Protein AF-0000000067927437 (afdb_homodimer)

Radius of gyration: 24.39 Å; Cα contacts (8 Å, |Δi|>4): 590; chains: 2; bounding box: 38×70×62 Å

InterPro domains:
  IPR000524 Transcription regulator HTH, GntR [PF00392] (7-67)
  IPR000524 Transcription regulator HTH, GntR [PR00035] (28-42)
  IPR000524 Transcription regulator HTH, GntR [PR00035] (42-58)
  IPR000524 Transcription regulator HTH, GntR [PS50949] (3-71)
  IPR000524 Transcription regulator HTH, GntR [SM00345] (9-68)
  IPR000524 Transcription regulator HTH, GntR [cd07377] (9-69)
  IPR008920 Transcription regulator FadR/GntR, C-terminal [G3DSA:1.20.120.530] (87-222)
  IPR008920 Transcription regulator FadR/GntR, C-terminal [SSF48008] (88-221)
  IPR011711 GntR, C-terminal [PF07729] (90-214)
  IPR011711 GntR, C-terminal [SM00895] (90-215)
  IPR036388 Winged helix-like DNA-binding domain superfamily [G3DSA:1.10.10.10] (2-72)
  IPR036390 Winged helix DNA-binding domain superfamily [SSF46785] (8-81)

Foldseek 3Di:
DPADALQNLLVVVLVCVLVVHPVVVQFDDALVVSCVVSVHDSVRSVSSLVVCVVVQQWDQDVPPHIGGPPQPCPHPVVVLVVCLPDDPVNLLVVCLVQLLLLLLLLLAQPDPVLLVQLVVLLVQLLPDPDDVSNVVSLLVNSLSSNVSNPDPVSSVVSVSSVVSCPDDVNVVLSVVLDDPVVSVVLSVLSVQLSVCSVVSPSNSNSVSSSVSSVVVSCSSVVD/DPADALQNLLVVVLVCVLVVHVVVVQFDDALVVSCVVSVHDSVRPVSSLVVCVVQQQWDADVPPHIGGPPQPCPHPVVVLVVCLPPDPVNLLVVCLVQLLLLLLLLLAQPDPVLLVQLVVLLVQLLVDDDDVSNVVSLLVNSLSSNVSNPDPVSSVVSVSSVVSCPDDVNVVLSVVLDDPVVSVVLSVLSVQLSVCSVVSPSNSNSVSSSVSSVSVSCSRVVD

Nearest PDB structures (foldseek):
  9jpj-assembly2_D  TM=5.210E-01  e=4.219E-08  Achromobacter denitrificans NBRC 15125
  9jpl-assembly1_B  TM=8.795E-01  e=1.132E-04  Achromobacter denitrificans NBRC 15125
  2di3-assembly1_B  TM=5.501E-01  e=2.521E-06  Corynebacterium glutamicum
  1hw1-assembly1_A  TM=4.725E-01  e=1.536E-05  Escherichia coli
  1h9t-assembly1_A  TM=5.083E-01  e=8.117E-05  Escherichia coli

Sequence (446 aa):
MPKLVANDIAIALKKRISLGEWLENGRMPPERDLASEFGVARNTVRRAVGMLEDDGTVVRHVGRGTFLTAGNPDSMAATVARMEGTSPADMMEIRQLLEPAAASFAATNASAGELNAVREAHKIACASQDMPTFEHWDAEFHHRIFACSRNDFLKEIHNLMRILRNQRPWFEMKKRSFSEERRATYCSEHQLVLDALLARDSEGASAAMLTHLRTVERNLLGRMPKLVANDIAIALKKRISLGEWLENGRMPPERDLASEFGVARNTVRRAVGMLEDDGTVVRHVGRGTFLTAGNPDSMAATVARMEGTSPADMMEIRQLLEPAAASFAATNASAGELNAVREAHKIACASQDMPTFEHWDAEFHHRIFACSRNDFLKEIHNLMRILRNQRPWFEMKKRSFSEERRATYCSEHQLVLDALLARDSEGASAAMLTHLRTVERNLLGR

Solvent-accessible surface area (backbone atoms only — not comparable to full-atom values): 22759 Å² total; per-residue (Å²): 123,87,74,80,46,30,67,55,48,28,51,53,50,50,42,41,44,63,70,46,50,44,53,90,77,27,43,50,77,55,51,65,57,52,7,62,73,70,70,46,54,49,65,40,37,48,47,8,52,47,53,35,37,72,72,47,48,30,42,78,40,89,95,76,44,40,26,43,34,85,71,28,69,80,27,67,68,41,36,51,58,59,45,68,70,50,47,70,68,39,50,48,55,50,44,55,58,48,51,16,50,24,30,20,33,19,18,70,60,43,50,72,69,55,49,46,51,31,49,50,27,46,52,51,21,66,67,41,90,46,70,71,56,23,53,51,24,50,50,45,27,53,49,47,33,33,68,28,34,81,29,70,43,61,34,38,51,49,53,48,51,53,54,51,54,60,33,67,75,45,47,58,52,49,60,72,54,64,43,73,66,52,50,53,51,51,46,54,37,49,46,48,22,50,52,19,36,76,66,46,30,30,68,50,8,19,52,31,38,36,55,41,46,52,52,51,44,28,60,70,69,71,100,123,88,76,79,46,32,66,55,49,28,51,52,49,49,42,41,44,65,71,47,51,44,53,88,77,25,42,50,78,54,50,65,59,50,8,62,73,71,69,48,54,48,66,40,37,48,47,9,52,47,55,33,36,73,71,46,47,28,41,77,38,91,97,77,44,38,26,43,33,84,71,27,69,80,26,65,67,40,36,51,58,58,45,67,71,51,47,69,68,39,49,48,55,49,44,55,58,50,50,16,50,22,31,21,33,18,17,71,60,43,48,72,68,55,51,48,52,30,49,49,27,46,51,51,22,65,67,41,89,46,70,71,56,22,51,50,24,51,50,45,27,54,49,47,33,34,68,27,33,82,28,70,42,61,35,39,52,49,53,49,50,52,55,53,53,60,34,67,74,44,46,55,51,50,60,71,55,62,43,74,68,50,49,53,49,51,44,52,37,50,47,48,23,50,51,19,35,78,66,46,29,29,69,50,8,19,51,31,39,35,54,42,45,51,53,50,44,26,61,71,70,71,101

pLDDT: mean 85.04, std 13.33, range [37.31, 98.88]

Structure (mmCIF, N/CA/C/O backbone):
data_AF-0000000067927437-model_v1
#
loop_
_entity.id
_entity.type
_entity.pdbx_description
1 polymer 'GntR domain protein'
#
loop_
_atom_site.group_PDB
_atom_site.id
_atom_site.type_symbol
_atom_site.label_atom_id
_atom_site.label_alt_id
_atom_site.label_comp_id
_atom_site.label_asym_id
_atom_site.label_entity_id
_atom_site.label_seq_id
_atom_site.pdbx_PDB_ins_code
_atom_site.Cartn_x
_atom_site.Cartn_y
_atom_site.Cartn_z
_atom_site.occupancy
_atom_site.B_iso_or_equiv
_atom_site.auth_seq_id
_atom_site.auth_comp_id
_atom_site.auth_asym_id
_atom_site.auth_atom_id
_atom_site.pdbx_PDB_model_num
ATOM 1 N N . MET A 1 1 ? -16.766 36.469 7.535 1 37.31 1 MET A N 1
ATOM 2 C CA . MET A 1 1 ? -16.422 35.156 6.969 1 37.31 1 MET A CA 1
ATOM 3 C C . MET A 1 1 ? -14.914 34.906 7.09 1 37.31 1 MET A C 1
ATOM 5 O O . MET A 1 1 ? -14.102 35.75 6.762 1 37.31 1 MET A O 1
ATOM 9 N N . PRO A 1 2 ? -14.422 34.062 7.887 1 46.78 2 PRO A N 1
ATOM 10 C CA . PRO A 1 2 ? -12.984 34.062 8.18 1 46.78 2 PRO A CA 1
ATOM 11 C C . PRO A 1 2 ? -12.125 33.969 6.914 1 46.78 2 PRO A C 1
ATOM 13 O O . PRO A 1 2 ? -12.555 33.406 5.914 1 46.78 2 PRO A O 1
ATOM 16 N N . LYS A 1 3 ? -11.32 35.062 6.617 1 57.19 3 LYS A N 1
ATOM 17 C CA . LYS A 1 3 ? -10.555 35.344 5.406 1 57.19 3 LYS A CA 1
ATOM 18 C C . LYS A 1 3 ? -9.602 34.219 5.078 1 57.19 3 LYS A C 1
ATOM 20 O O . LYS A 1 3 ? -8.836 33.781 5.941 1 57.19 3 LYS A O 1
ATOM 25 N N . LEU A 1 4 ? -9.977 33.375 4.102 1 63.66 4 LEU A N 1
ATOM 26 C CA . LEU A 1 4 ? -9.055 32.375 3.592 1 63.66 4 LEU A CA 1
ATOM 27 C C . LEU A 1 4 ? -7.641 32.938 3.467 1 63.66 4 LEU A C 1
ATOM 29 O O . LEU A 1 4 ? -7.453 34.031 2.93 1 63.66 4 LEU A O 1
ATOM 33 N N . VAL A 1 5 ? -6.781 32.406 4.316 1 73.25 5 VAL A N 1
ATOM 34 C CA . VAL A 1 5 ? -5.391 32.812 4.191 1 73.25 5 VAL A CA 1
ATOM 35 C C . VAL A 1 5 ? -4.695 32 3.105 1 73.25 5 VAL A C 1
ATOM 37 O O . VAL A 1 5 ? -5.25 31.016 2.611 1 73.25 5 VAL A O 1
ATOM 40 N N . ALA A 1 6 ? -3.559 32.5 2.594 1 80 6 ALA A N 1
ATOM 41 C CA . ALA A 1 6 ? -2.787 31.938 1.49 1 80 6 ALA A CA 1
ATOM 42 C C . ALA A 1 6 ? -2.584 30.438 1.679 1 80 6 ALA A C 1
ATOM 44 O O . ALA A 1 6 ? -2.719 29.656 0.729 1 80 6 ALA A O 1
ATOM 45 N N . ASN A 1 7 ? -2.381 30.062 2.852 1 77.44 7 ASN A N 1
ATOM 46 C CA . ASN A 1 7 ? -2.119 28.656 3.141 1 77.44 7 ASN A CA 1
ATOM 47 C C . ASN A 1 7 ? -3.348 27.781 2.873 1 77.44 7 ASN A C 1
ATOM 49 O O . ASN A 1 7 ? -3.232 26.688 2.33 1 77.44 7 ASN A O 1
ATOM 53 N N . ASP A 1 8 ? -4.504 28.359 3.219 1 77.25 8 ASP A N 1
ATOM 54 C CA . ASP A 1 8 ? -5.746 27.641 2.967 1 77.25 8 ASP A CA 1
ATOM 55 C C . ASP A 1 8 ? -5.969 27.422 1.472 1 77.25 8 ASP A C 1
ATOM 57 O O . ASP A 1 8 ? -6.387 26.344 1.048 1 77.25 8 ASP A O 1
ATOM 61 N N . ILE A 1 9 ? -5.695 28.453 0.82 1 84.31 9 ILE A N 1
ATOM 62 C CA . ILE A 1 9 ? -5.895 28.406 -0.625 1 84.31 9 ILE A CA 1
ATOM 63 C C . ILE A 1 9 ? -4.895 27.438 -1.254 1 84.31 9 ILE A C 1
ATOM 65 O O . ILE A 1 9 ? -5.254 26.656 -2.137 1 84.31 9 ILE A O 1
ATOM 69 N N . ALA A 1 10 ? -3.682 27.422 -0.747 1 84.38 10 ALA A N 1
ATOM 70 C CA . ALA A 1 10 ? -2.662 26.5 -1.258 1 84.38 10 ALA A CA 1
ATOM 71 C C . ALA A 1 10 ? -3.08 25.047 -1.062 1 84.38 10 ALA A C 1
ATOM 73 O O . ALA A 1 10 ? -2.939 2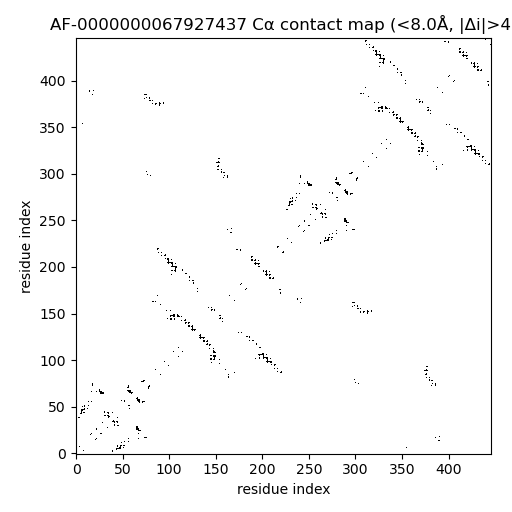4.234 -1.972 1 84.38 10 ALA A O 1
ATOM 74 N N . ILE A 1 11 ? -3.594 24.828 0.02 1 72.56 11 ILE A N 1
ATOM 75 C CA . ILE A 1 11 ? -4.043 23.484 0.342 1 72.56 11 ILE A CA 1
ATOM 76 C C . ILE A 1 11 ? -5.18 23.078 -0.593 1 72.56 11 ILE A C 1
ATOM 78 O O . ILE A 1 11 ? -5.184 21.969 -1.136 1 72.56 11 ILE A O 1
ATOM 82 N N . ALA A 1 12 ? -6.094 24.016 -0.781 1 77 12 ALA A N 1
ATOM 83 C CA . ALA A 1 12 ? -7.23 23.75 -1.658 1 77 12 ALA A CA 1
ATOM 84 C C . ALA A 1 12 ? -6.77 23.484 -3.09 1 77 12 ALA A C 1
ATOM 86 O O . ALA A 1 12 ? -7.25 22.562 -3.746 1 77 12 ALA A O 1
ATOM 87 N N . LEU A 1 13 ? -5.828 24.281 -3.523 1 82.81 13 LEU A N 1
ATOM 88 C CA . LEU A 1 13 ? -5.332 24.141 -4.887 1 82.81 13 LEU A CA 1
ATOM 89 C C . LEU A 1 13 ? -4.57 22.844 -5.059 1 82.81 13 LEU A C 1
ATOM 91 O O . LEU A 1 13 ? -4.719 22.156 -6.074 1 82.81 13 LEU A O 1
ATOM 95 N N . LYS A 1 14 ? -3.787 22.5 -4.051 1 75.31 14 LYS A N 1
ATOM 96 C CA . LYS A 1 14 ? -3.025 21.25 -4.102 1 75.31 14 LYS A CA 1
ATOM 97 C C . LYS A 1 14 ? -3.953 20.047 -4.164 1 75.31 14 LYS A C 1
ATOM 99 O O . LYS A 1 14 ? -3.684 19.094 -4.891 1 75.31 14 LYS A O 1
ATOM 104 N N . LYS A 1 15 ? -4.949 20.188 -3.482 1 69.19 15 LYS A N 1
ATOM 105 C CA . LYS A 1 15 ? -5.953 19.125 -3.51 1 69.19 15 LYS A CA 1
ATOM 106 C C . LYS A 1 15 ? -6.562 18.984 -4.902 1 69.19 15 LYS A C 1
ATOM 108 O O . LYS A 1 15 ? -6.707 17.875 -5.41 1 69.19 15 LYS A O 1
ATOM 113 N N . ARG A 1 16 ? -6.895 20.125 -5.434 1 72.12 16 ARG A N 1
ATOM 114 C CA . ARG A 1 16 ? -7.473 20.109 -6.77 1 72.12 16 ARG A CA 1
ATOM 115 C C . ARG A 1 16 ? -6.5 19.516 -7.781 1 72.12 16 ARG A C 1
ATOM 117 O O . ARG A 1 16 ? -6.902 18.734 -8.648 1 72.12 16 ARG A O 1
ATOM 124 N N . ILE A 1 17 ? -5.281 19.781 -7.59 1 74.31 17 ILE A N 1
ATOM 125 C CA . ILE A 1 17 ? -4.25 19.281 -8.484 1 74.31 17 ILE A CA 1
ATOM 126 C C . ILE A 1 17 ? -4.098 17.766 -8.305 1 74.31 17 ILE A C 1
ATOM 128 O O . ILE A 1 17 ? -4.02 17.031 -9.281 1 74.31 17 ILE A O 1
ATOM 132 N N . SER A 1 18 ? -4.133 17.406 -7.055 1 64.88 18 SER A N 1
ATOM 133 C CA . SER A 1 18 ? -3.961 15.984 -6.75 1 64.88 18 SER A CA 1
ATOM 134 C C . SER A 1 18 ? -5.125 15.156 -7.293 1 64.88 18 SER A C 1
ATOM 136 O O . SER A 1 18 ? -4.957 13.984 -7.621 1 64.88 18 SER A O 1
ATOM 138 N N . LEU A 1 19 ? -6.227 15.836 -7.426 1 58.34 19 LEU A N 1
ATOM 139 C CA . LEU A 1 19 ? -7.43 15.18 -7.938 1 58.34 19 LEU A CA 1
ATOM 140 C C . LEU A 1 19 ? -7.453 15.203 -9.461 1 58.34 19 LEU A C 1
ATOM 142 O O . LEU A 1 19 ? -8.414 14.742 -10.078 1 58.34 19 LEU A O 1
ATOM 146 N N . GLY A 1 20 ? -6.48 15.734 -9.93 1 61.91 20 GLY A N 1
ATOM 147 C CA . GLY A 1 20 ? -6.309 15.688 -11.375 1 61.91 20 GLY A CA 1
ATOM 148 C C . GLY A 1 20 ? -6.871 16.906 -12.086 1 61.91 20 GLY A C 1
ATOM 149 O O . GLY A 1 20 ? -6.965 16.922 -13.312 1 61.91 20 GLY A O 1
ATOM 150 N N . GLU A 1 21 ? -7.277 17.75 -11.25 1 67.56 21 GLU A N 1
ATOM 151 C CA . GLU A 1 21 ? -7.742 18.969 -11.898 1 67.56 21 GLU A CA 1
ATOM 152 C C . GLU A 1 21 ? -6.609 19.672 -12.641 1 67.56 21 GLU A C 1
ATOM 154 O O . GLU A 1 21 ? -5.48 19.734 -12.156 1 67.56 21 GLU A O 1
ATOM 159 N N . TRP A 1 22 ? -6.875 20.172 -13.867 1 73.56 22 TRP A N 1
ATOM 160 C CA . TRP A 1 22 ? -6.016 20.953 -14.75 1 73.56 22 TRP A CA 1
ATOM 161 C C . TRP A 1 22 ? -4.93 20.078 -15.375 1 73.56 22 TRP A C 1
ATOM 163 O O . TRP A 1 22 ? -3.957 20.594 -15.93 1 73.56 22 TRP A O 1
ATOM 173 N N . LEU A 1 23 ? -5.133 18.641 -15.102 1 65.19 23 LEU A N 1
ATOM 174 C CA . LEU A 1 23 ? -4.137 17.719 -15.641 1 65.19 23 LEU A CA 1
ATOM 175 C C . LEU A 1 23 ? -4.164 17.719 -17.172 1 65.19 23 LEU A C 1
ATOM 177 O O . LEU A 1 23 ? -3.131 17.516 -17.812 1 65.19 23 LEU A O 1
ATOM 181 N N . GLU A 1 24 ? -5.34 17.859 -17.625 1 61.69 24 GLU A N 1
ATOM 182 C CA . GLU A 1 24 ? -5.516 17.781 -19.078 1 61.69 24 GLU A CA 1
ATOM 183 C C . GLU A 1 24 ? -4.621 18.781 -19.797 1 61.69 24 GLU A C 1
ATOM 185 O O . GLU A 1 24 ? -3.934 18.422 -20.766 1 61.69 24 GLU A O 1
ATOM 190 N N . ASN A 1 25 ? -4.586 19.969 -19.391 1 65.25 25 ASN A N 1
ATOM 191 C CA . ASN A 1 25 ? -3.789 20.984 -20.062 1 65.25 25 ASN A CA 1
ATOM 192 C C . ASN A 1 25 ? -2.564 21.375 -19.234 1 65.25 25 ASN A C 1
ATOM 194 O O . ASN A 1 25 ? -1.697 22.109 -19.719 1 65.25 25 ASN A O 1
ATOM 198 N N . GLY A 1 26 ? -2.559 20.703 -18.094 1 71.44 26 GLY A N 1
ATOM 199 C CA . GLY A 1 26 ? -1.426 20.938 -17.203 1 71.44 26 GLY A CA 1
ATOM 200 C C . GLY A 1 26 ? -1.321 22.359 -16.719 1 71.44 26 GLY A C 1
ATOM 201 O O . GLY A 1 26 ? -0.263 22.797 -16.266 1 71.44 26 GLY A O 1
ATOM 202 N N . ARG A 1 27 ? -2.457 23.219 -16.984 1 80.81 27 ARG A N 1
ATOM 203 C CA . ARG A 1 27 ? -2.416 24.641 -16.703 1 80.81 27 ARG A CA 1
ATOM 204 C C . ARG A 1 27 ? -3.475 25.031 -15.664 1 80.81 27 ARG A C 1
ATOM 206 O O . ARG A 1 27 ? -4.645 24.672 -15.812 1 80.81 27 ARG A O 1
ATOM 213 N N . MET A 1 28 ? -3.039 25.703 -14.617 1 88.94 28 MET A N 1
ATOM 214 C CA . MET A 1 28 ? -3.967 26.219 -13.617 1 88.94 28 MET A CA 1
ATOM 215 C C . MET A 1 28 ? -4.66 27.484 -14.125 1 88.94 28 MET A C 1
ATOM 217 O O . MET A 1 28 ? -4.078 28.25 -14.898 1 88.94 28 MET A O 1
ATOM 221 N N . PRO A 1 29 ? -5.832 27.719 -13.656 1 90.12 29 PRO A N 1
ATOM 222 C CA . PRO A 1 29 ? -6.477 29 -13.992 1 90.12 29 PRO A CA 1
ATOM 223 C C . PRO A 1 29 ? -5.672 30.203 -13.531 1 90.12 29 PRO A C 1
ATOM 225 O O . PRO A 1 29 ? -4.867 30.109 -12.602 1 90.12 29 PRO A O 1
ATOM 228 N N . PRO A 1 30 ? -5.895 31.359 -14.273 1 90.44 30 PRO A N 1
ATOM 229 C CA . PRO A 1 30 ? -5.219 32.594 -13.852 1 90.44 30 PRO A CA 1
ATOM 230 C C . PRO A 1 30 ? -5.535 32.969 -12.406 1 90.44 30 PRO A C 1
ATOM 232 O O . PRO A 1 30 ? -6.637 32.688 -11.922 1 90.44 30 PRO A O 1
ATOM 235 N N . GLU A 1 31 ? -4.531 33.562 -11.766 1 92.25 31 GLU A N 1
ATOM 236 C CA . GLU A 1 31 ? -4.656 33.938 -10.359 1 92.25 31 GLU A CA 1
ATOM 237 C C . GLU A 1 31 ? -5.883 34.812 -10.133 1 92.25 31 GLU A C 1
ATOM 239 O O . GLU A 1 31 ? -6.539 34.719 -9.094 1 92.25 31 GLU A O 1
ATOM 244 N N . ARG A 1 32 ? -6.238 35.656 -11.133 1 91 32 ARG A N 1
ATOM 245 C CA . ARG A 1 32 ? -7.406 36.531 -11.031 1 91 32 ARG A CA 1
ATOM 246 C C . ARG A 1 32 ? -8.688 35.688 -10.922 1 91 32 ARG A C 1
ATOM 248 O O . ARG A 1 32 ? -9.562 36 -10.109 1 91 32 ARG A O 1
ATOM 255 N N . ASP A 1 33 ? -8.75 34.688 -11.734 1 93.25 33 ASP A N 1
ATOM 256 C CA . ASP A 1 33 ? -9.93 33.812 -11.719 1 93.25 33 ASP A CA 1
ATOM 257 C C . ASP A 1 33 ? -10.039 33.062 -10.406 1 93.25 33 ASP A C 1
ATOM 259 O O . ASP A 1 33 ? -11.133 32.938 -9.844 1 93.25 33 ASP A O 1
ATOM 263 N N . LEU A 1 34 ? -8.875 32.531 -9.953 1 92.81 34 LEU A N 1
ATOM 264 C CA . LEU A 1 34 ? -8.844 31.812 -8.688 1 92.81 34 LEU A CA 1
ATOM 265 C C . LEU A 1 34 ? -9.219 32.719 -7.523 1 92.81 34 LEU A C 1
ATOM 267 O O . LEU A 1 34 ? -9.922 32.312 -6.602 1 92.81 34 LEU A O 1
ATOM 271 N N . ALA A 1 35 ? -8.773 34 -7.582 1 92.31 35 ALA A N 1
ATOM 272 C CA . ALA A 1 35 ? -9.125 35 -6.559 1 92.31 35 ALA A CA 1
ATOM 273 C C . ALA A 1 35 ? -10.633 35.219 -6.5 1 92.31 35 ALA A C 1
ATOM 275 O O . ALA A 1 35 ? -11.219 35.25 -5.414 1 92.31 35 ALA A O 1
ATOM 276 N N . SER A 1 36 ? -11.188 35.344 -7.672 1 91.75 36 SER A N 1
ATOM 277 C CA . SER A 1 36 ? -12.641 35.5 -7.754 1 91.75 36 SER A CA 1
ATOM 278 C C . SER A 1 36 ? -13.359 34.25 -7.203 1 91.75 36 SER A C 1
ATOM 280 O O . SER A 1 36 ? -14.344 34.375 -6.465 1 91.75 36 SER A O 1
ATOM 282 N N . GLU A 1 37 ? -12.82 33.125 -7.551 1 89.94 37 GLU A N 1
ATOM 283 C CA . GLU A 1 37 ? -13.43 31.875 -7.121 1 89.94 37 GLU A CA 1
ATOM 284 C C . GLU A 1 37 ? -13.414 31.75 -5.602 1 89.94 37 GLU A C 1
ATOM 286 O O . GLU A 1 37 ? -14.406 31.312 -5 1 89.94 37 GLU A O 1
ATOM 291 N N . PHE A 1 38 ? -12.297 32.094 -5.008 1 89.31 38 PHE A N 1
ATOM 292 C CA . PHE A 1 38 ? -12.109 31.875 -3.574 1 89.31 38 PHE A CA 1
ATOM 293 C C . PHE A 1 38 ? -12.594 33.094 -2.791 1 89.31 38 PHE A C 1
ATOM 295 O O . PHE A 1 38 ? -12.672 33.062 -1.561 1 89.31 38 PHE A O 1
ATOM 302 N N . GLY A 1 39 ? -12.898 34.125 -3.5 1 90 39 GLY A N 1
ATOM 303 C CA . GLY A 1 39 ? -13.367 35.344 -2.854 1 90 39 GLY A CA 1
ATOM 304 C C . GLY A 1 39 ? -12.289 36.062 -2.045 1 90 39 GLY A C 1
ATOM 305 O O . GLY A 1 39 ? -12.555 36.531 -0.939 1 90 39 GLY A O 1
ATOM 306 N N . VAL A 1 40 ? -11.117 36.031 -2.518 1 90.94 40 VAL A N 1
ATOM 307 C CA . VAL A 1 40 ? -9.992 36.656 -1.839 1 90.94 40 VAL A CA 1
ATOM 308 C C . VAL A 1 40 ? -9.25 37.594 -2.811 1 90.94 40 VAL A C 1
ATOM 310 O O . VAL A 1 40 ? -9.57 37.625 -4.004 1 90.94 40 VAL A O 1
ATOM 313 N N . ALA A 1 41 ? -8.383 38.344 -2.188 1 89.94 41 ALA A N 1
ATOM 314 C CA . ALA A 1 41 ? -7.551 39.219 -3.01 1 89.94 41 ALA A CA 1
ATOM 315 C C . ALA A 1 41 ? -6.57 38.406 -3.854 1 89.94 41 ALA A C 1
ATOM 317 O O . ALA A 1 41 ? -6.176 37.312 -3.473 1 89.94 41 ALA A O 1
ATOM 318 N N . ARG A 1 42 ? -6.258 38.969 -5.047 1 90.5 42 ARG A N 1
ATOM 319 C CA . ARG A 1 42 ? -5.316 38.312 -5.953 1 90.5 42 ARG A CA 1
ATOM 320 C C . ARG A 1 42 ? -3.992 38.031 -5.258 1 90.5 42 ARG A C 1
ATOM 322 O O . ARG A 1 42 ? -3.361 37 -5.508 1 90.5 42 ARG A O 1
ATOM 329 N N . ASN A 1 43 ? -3.631 38.844 -4.367 1 90.06 43 ASN A N 1
ATOM 330 C CA . ASN A 1 43 ? -2.357 38.688 -3.676 1 90.06 43 ASN A CA 1
ATOM 331 C C . ASN A 1 43 ? -2.383 37.438 -2.77 1 90.06 43 ASN A C 1
ATOM 333 O O . ASN A 1 43 ? -1.366 36.781 -2.609 1 90.06 43 ASN A O 1
ATOM 337 N N . THR A 1 44 ? -3.488 37.25 -2.244 1 90.38 44 THR A N 1
ATOM 338 C CA . THR A 1 44 ? -3.645 36.062 -1.405 1 90.38 44 THR A CA 1
ATOM 339 C C . THR A 1 44 ? -3.486 34.812 -2.232 1 90.38 44 THR A C 1
ATOM 341 O O . THR A 1 44 ? -2.809 33.875 -1.811 1 90.38 44 THR A O 1
ATOM 344 N N . VAL A 1 45 ? -4.062 34.781 -3.432 1 92.38 45 VAL A N 1
ATOM 345 C CA . VAL A 1 45 ? -3.938 33.656 -4.332 1 92.38 45 VAL A CA 1
ATOM 346 C C . VAL A 1 45 ? -2.492 33.531 -4.805 1 92.38 45 VAL A C 1
ATOM 348 O O . VAL A 1 45 ? -1.957 32.406 -4.895 1 92.38 45 VAL A O 1
ATOM 351 N N . ARG A 1 46 ? -1.883 34.625 -5.07 1 89.56 46 ARG A N 1
ATOM 352 C CA . ARG A 1 46 ? -0.491 34.625 -5.512 1 89.56 46 ARG A CA 1
ATOM 353 C C . ARG A 1 46 ? 0.411 33.969 -4.469 1 89.56 46 ARG A C 1
ATOM 355 O O . ARG A 1 46 ? 1.286 33.156 -4.812 1 89.56 46 ARG A O 1
ATOM 362 N N . ARG A 1 47 ? 0.106 34.25 -3.279 1 87.38 47 ARG A N 1
ATOM 363 C CA . ARG A 1 47 ? 0.869 33.625 -2.197 1 87.38 47 ARG A CA 1
ATOM 364 C C . ARG A 1 47 ? 0.618 32.125 -2.131 1 87.38 47 ARG A C 1
ATOM 366 O O . ARG A 1 47 ? 1.549 31.344 -1.925 1 87.38 47 ARG A O 1
ATOM 373 N N . ALA A 1 48 ? -0.552 31.844 -2.295 1 89.38 48 ALA A N 1
ATOM 374 C CA . ALA A 1 48 ? -0.917 30.422 -2.287 1 89.38 48 ALA A CA 1
ATOM 375 C C . ALA A 1 48 ? -0.214 29.672 -3.412 1 89.38 48 ALA A C 1
ATOM 377 O O . ALA A 1 48 ? 0.344 28.594 -3.191 1 89.38 48 ALA A O 1
ATOM 378 N N . VAL A 1 49 ? -0.241 30.219 -4.594 1 89.5 49 VAL A N 1
ATOM 379 C CA . VAL A 1 49 ? 0.39 29.609 -5.762 1 89.5 49 VAL A CA 1
ATOM 380 C C . VAL A 1 49 ? 1.903 29.562 -5.562 1 89.5 49 VAL A C 1
ATOM 382 O O . VAL A 1 49 ? 2.557 28.594 -5.969 1 89.5 49 VAL A O 1
ATOM 385 N N . GLY A 1 50 ? 2.373 30.562 -4.918 1 84.44 50 GLY A N 1
ATOM 386 C CA . GLY A 1 50 ? 3.781 30.562 -4.559 1 84.44 50 GLY A CA 1
ATOM 387 C C . GLY A 1 50 ? 4.164 29.375 -3.682 1 84.44 50 GLY A C 1
ATOM 388 O O . GLY A 1 50 ? 5.211 28.766 -3.883 1 84.44 50 GLY A O 1
ATOM 389 N N . MET A 1 51 ? 3.33 29.062 -2.766 1 79.44 51 MET A N 1
ATOM 390 C CA . MET A 1 51 ? 3.566 27.922 -1.898 1 79.44 51 MET A CA 1
ATOM 391 C C . MET A 1 51 ? 3.602 26.625 -2.707 1 79.44 51 MET A C 1
ATOM 393 O O . MET A 1 51 ? 4.43 25.75 -2.447 1 79.44 51 MET A O 1
ATOM 397 N N . LEU A 1 52 ? 2.748 26.531 -3.678 1 80.94 52 LEU A N 1
ATOM 398 C CA . LEU A 1 52 ? 2.699 25.359 -4.543 1 80.94 52 LEU A CA 1
ATOM 399 C C . LEU A 1 52 ? 3.941 25.281 -5.426 1 80.94 52 LEU A C 1
ATOM 401 O O . LEU A 1 52 ? 4.434 24.203 -5.715 1 80.94 52 LEU A O 1
ATOM 405 N N . GLU A 1 53 ? 4.355 26.422 -5.84 1 78.69 53 GLU A N 1
ATOM 406 C CA . GLU A 1 53 ? 5.578 26.469 -6.641 1 78.69 53 GLU A CA 1
ATOM 407 C C . GLU A 1 53 ? 6.793 26.031 -5.824 1 78.69 53 GLU A C 1
ATOM 409 O O . GLU A 1 53 ? 7.633 25.281 -6.309 1 78.69 53 GLU A O 1
ATOM 414 N N . ASP A 1 54 ? 6.727 26.406 -4.633 1 67.31 54 ASP A N 1
ATOM 415 C CA . ASP A 1 54 ? 7.832 26.078 -3.736 1 67.31 54 ASP A CA 1
ATOM 416 C C . ASP A 1 54 ? 7.918 24.578 -3.496 1 67.31 54 ASP A C 1
ATOM 418 O O . ASP A 1 54 ? 9.016 24.031 -3.357 1 67.31 54 ASP A O 1
ATOM 422 N N . ASP A 1 55 ? 6.754 24.016 -3.562 1 62.72 55 ASP A N 1
ATOM 423 C CA . ASP A 1 55 ? 6.781 22.578 -3.268 1 62.72 55 ASP A CA 1
ATOM 424 C C . ASP A 1 55 ? 6.82 21.75 -4.551 1 62.72 55 ASP A C 1
ATOM 426 O O . ASP A 1 55 ? 6.742 20.531 -4.508 1 62.72 55 ASP A O 1
ATOM 430 N N . GLY A 1 56 ? 6.84 22.438 -5.637 1 66.88 56 GLY A N 1
ATOM 431 C CA . GLY A 1 56 ? 7.07 21.797 -6.922 1 66.88 56 GLY A CA 1
ATOM 432 C C . GLY A 1 56 ? 5.793 21.344 -7.602 1 66.88 56 GLY A C 1
ATOM 433 O O . GLY A 1 56 ? 5.836 20.672 -8.625 1 66.88 56 GLY A O 1
ATOM 434 N N . THR A 1 57 ? 4.715 21.688 -7.023 1 73.94 57 THR A N 1
ATOM 435 C CA . THR A 1 57 ? 3.434 21.266 -7.574 1 73.94 57 THR A CA 1
ATOM 436 C C . THR A 1 57 ? 3.143 21.984 -8.891 1 73.94 57 THR A C 1
ATOM 438 O O . THR A 1 57 ? 2.596 21.391 -9.82 1 73.94 57 THR A O 1
ATOM 441 N N . VAL A 1 58 ? 3.586 23.281 -8.898 1 82.75 58 VAL A N 1
ATOM 442 C CA . VAL A 1 58 ? 3.326 24.078 -10.094 1 82.75 58 VAL A CA 1
ATOM 443 C C . VAL A 1 58 ? 4.574 24.875 -10.469 1 82.75 58 VAL A C 1
ATOM 445 O O . VAL A 1 58 ? 5.512 24.969 -9.672 1 82.75 58 VAL A O 1
ATOM 448 N N . VAL A 1 59 ? 4.629 25.25 -11.672 1 80.62 59 VAL A N 1
ATOM 449 C CA . VAL A 1 59 ? 5.645 26.172 -12.156 1 80.62 59 VAL A CA 1
ATOM 450 C C . VAL A 1 59 ? 4.977 27.375 -12.82 1 80.62 59 VAL A C 1
ATOM 452 O O . VAL A 1 59 ? 4.02 27.219 -13.586 1 80.62 59 VAL A O 1
ATOM 455 N N . ARG A 1 60 ? 5.453 28.547 -12.344 1 85.19 60 ARG A N 1
ATOM 456 C CA . ARG A 1 60 ? 4.922 29.766 -12.938 1 85.19 60 ARG A CA 1
ATOM 457 C C . ARG A 1 60 ? 5.781 30.219 -14.109 1 85.19 60 ARG A C 1
ATOM 459 O O . ARG A 1 60 ? 7.008 30.281 -14 1 85.19 60 ARG A O 1
ATOM 466 N N . HIS A 1 61 ? 5.141 30.375 -15.219 1 79.88 61 HIS A N 1
ATOM 467 C CA . HIS A 1 61 ? 5.797 30.969 -16.375 1 79.88 61 HIS A CA 1
ATOM 468 C C . HIS A 1 61 ? 5.285 32.375 -16.625 1 79.88 61 HIS A C 1
ATOM 470 O O . HIS A 1 61 ? 4.09 32.594 -16.859 1 79.88 61 HIS A O 1
ATOM 476 N N . VAL A 1 62 ? 6.223 33.375 -16.469 1 77 62 VAL A N 1
ATOM 477 C CA . VAL A 1 62 ? 5.863 34.781 -16.688 1 77 62 VAL A CA 1
ATOM 478 C C . VAL A 1 62 ? 5.164 34.938 -18.031 1 77 62 VAL A C 1
ATOM 480 O O . VAL A 1 62 ? 5.691 34.5 -19.062 1 77 62 VAL A O 1
ATOM 483 N N . GLY A 1 63 ? 3.971 35.5 -17.969 1 76.62 63 GLY A N 1
ATOM 484 C CA . GLY A 1 63 ? 3.234 35.812 -19.188 1 76.62 63 GLY A CA 1
ATOM 485 C C . GLY A 1 63 ? 2.477 34.594 -19.734 1 76.62 63 GLY A C 1
ATOM 486 O O . GLY A 1 63 ? 1.68 34.75 -20.656 1 76.62 63 GLY A O 1
ATOM 487 N N . ARG A 1 64 ? 2.777 33.375 -19.344 1 77.94 64 ARG A N 1
ATOM 488 C CA . ARG A 1 64 ? 2.16 32.188 -19.906 1 77.94 64 ARG A CA 1
ATOM 489 C C . ARG A 1 64 ? 1.193 31.547 -18.922 1 77.94 64 ARG A C 1
ATOM 491 O O . ARG A 1 64 ? 0.248 30.859 -19.312 1 77.94 64 ARG A O 1
ATOM 498 N N . GLY A 1 65 ? 1.509 31.766 -17.625 1 87.75 65 GLY A N 1
ATOM 499 C CA . GLY A 1 65 ? 0.604 31.234 -16.625 1 87.75 65 GLY A CA 1
ATOM 500 C C . GLY A 1 65 ? 1.27 30.234 -15.688 1 87.75 65 GLY A C 1
ATOM 501 O O . GLY A 1 65 ? 2.496 30.234 -15.555 1 87.75 65 GLY A O 1
ATOM 502 N N . THR A 1 66 ? 0.433 29.562 -14.844 1 88.06 66 THR A N 1
ATOM 503 C CA . THR A 1 66 ? 0.872 28.578 -13.859 1 88.06 66 THR A CA 1
ATOM 504 C C . THR A 1 66 ? 0.576 27.156 -14.352 1 88.06 66 THR A C 1
ATOM 506 O O . THR A 1 66 ? -0.556 26.859 -14.727 1 88.06 66 THR A O 1
ATOM 509 N N . PHE A 1 67 ? 1.619 26.312 -14.492 1 81.94 67 PHE A N 1
ATOM 510 C CA . PHE A 1 67 ? 1.488 24.969 -15.031 1 81.94 67 PHE A CA 1
ATOM 511 C C . PHE A 1 67 ? 1.775 23.922 -13.961 1 81.94 67 PHE A C 1
ATOM 513 O O . PHE A 1 67 ? 2.607 24.141 -13.078 1 81.94 67 PHE A O 1
ATOM 520 N N . LEU A 1 68 ? 0.884 22.922 -14.078 1 76.5 68 LEU A N 1
ATOM 521 C CA . LEU A 1 68 ? 1.193 21.781 -13.242 1 76.5 68 LEU A CA 1
ATOM 522 C C . LEU A 1 68 ? 2.537 21.172 -13.625 1 76.5 68 LEU A C 1
ATOM 524 O O . LEU A 1 68 ? 2.867 21.078 -14.812 1 76.5 68 LEU A O 1
ATOM 528 N N . THR A 1 69 ? 3.355 21.141 -12.805 1 61.53 69 THR A N 1
ATOM 529 C CA . THR A 1 69 ? 4.621 20.516 -13.148 1 61.53 69 THR A CA 1
ATOM 530 C C . THR A 1 69 ? 4.398 19.078 -13.625 1 61.53 69 THR A C 1
ATOM 532 O O . THR A 1 69 ? 3.66 18.312 -12.992 1 61.53 69 THR A O 1
ATOM 535 N N . ALA A 1 70 ? 4.691 18.922 -14.914 1 51 70 ALA A N 1
ATOM 536 C CA . ALA A 1 70 ? 4.773 17.594 -15.516 1 51 70 ALA A CA 1
ATOM 537 C C . ALA A 1 70 ? 5.562 16.641 -14.625 1 51 70 ALA A C 1
ATOM 539 O O . ALA A 1 70 ? 6.633 16.984 -14.125 1 51 70 ALA A O 1
ATOM 540 N N . GLY A 1 71 ? 4.785 15.617 -13.891 1 55.53 71 GLY A N 1
ATOM 541 C CA . GLY A 1 71 ? 5.707 14.898 -13.023 1 55.53 71 GLY A CA 1
ATOM 542 C C . GLY A 1 71 ? 5.484 15.18 -11.555 1 55.53 71 GLY A C 1
ATOM 543 O O . GLY A 1 71 ? 6.414 15.07 -10.75 1 55.53 71 GLY A O 1
ATOM 544 N N . ASN A 1 72 ? 4.348 15.891 -11.289 1 55.75 72 ASN A N 1
ATOM 545 C CA . ASN A 1 72 ? 4.125 16.031 -9.852 1 55.75 72 ASN A CA 1
ATOM 546 C C . ASN A 1 72 ? 4.504 14.773 -9.086 1 55.75 72 ASN A C 1
ATOM 548 O O . ASN A 1 72 ? 3.84 13.742 -9.219 1 55.75 72 ASN A O 1
ATOM 552 N N . PRO A 1 73 ? 5.621 14.922 -8.484 1 60.12 73 PRO A N 1
ATOM 553 C CA . PRO A 1 73 ? 6.117 13.734 -7.785 1 60.12 73 PRO A CA 1
ATOM 554 C C . PRO A 1 73 ? 5.137 13.219 -6.734 1 60.12 73 PRO A C 1
ATOM 556 O O . PRO A 1 73 ? 5.227 12.055 -6.316 1 60.12 73 PRO A O 1
ATOM 559 N N . ASP A 1 74 ? 4.141 14.117 -6.484 1 62.47 74 ASP A N 1
ATOM 560 C CA . ASP A 1 74 ? 3.215 13.703 -5.438 1 62.47 74 ASP A CA 1
ATOM 561 C C . ASP A 1 74 ? 1.896 13.211 -6.031 1 62.47 74 ASP A C 1
ATOM 563 O O . ASP A 1 74 ? 0.937 12.961 -5.301 1 62.47 74 ASP A O 1
ATOM 567 N N . SER A 1 75 ? 1.951 13.109 -7.32 1 66.44 75 SER A N 1
ATOM 568 C CA . SER A 1 75 ? 0.761 12.57 -7.973 1 66.44 75 SER A CA 1
ATOM 569 C C . SER A 1 75 ? 0.654 11.062 -7.77 1 66.44 75 SER A C 1
ATOM 571 O O . SER A 1 75 ? 1.651 10.398 -7.48 1 66.44 75 SER A O 1
ATOM 573 N N . MET A 1 76 ? -0.579 10.641 -7.844 1 68.25 76 MET A N 1
ATOM 574 C CA . MET A 1 76 ? -0.808 9.203 -7.75 1 68.25 76 MET A CA 1
ATOM 575 C C . MET A 1 76 ? -0.032 8.453 -8.836 1 68.25 76 MET A C 1
ATOM 577 O O . MET A 1 76 ? 0.588 7.426 -8.562 1 68.25 76 MET A O 1
ATOM 581 N N . ALA A 1 77 ? -0.019 9.031 -9.992 1 65.31 77 ALA A N 1
ATOM 582 C CA . ALA A 1 77 ? 0.685 8.422 -11.109 1 65.31 77 ALA A CA 1
ATOM 583 C C . ALA A 1 77 ? 2.188 8.359 -10.852 1 65.31 77 ALA A C 1
ATOM 585 O O . ALA A 1 77 ? 2.828 7.34 -11.117 1 65.31 77 ALA A O 1
ATOM 586 N N . ALA A 1 78 ? 2.742 9.406 -10.3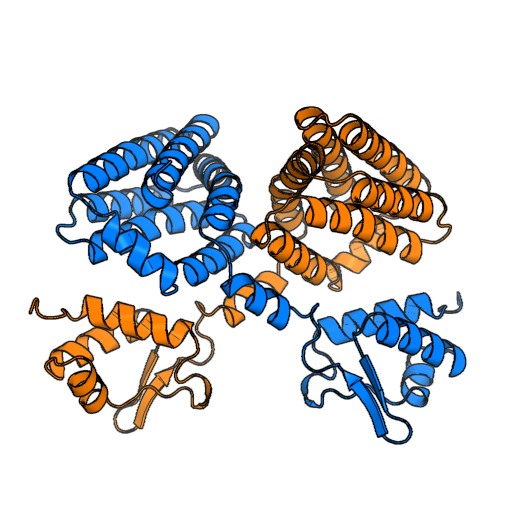75 1 70.69 78 ALA A N 1
ATOM 587 C CA . ALA A 1 78 ? 4.168 9.445 -10.062 1 70.69 78 ALA A CA 1
ATOM 588 C C . ALA A 1 78 ? 4.512 8.469 -8.938 1 70.69 78 ALA A C 1
ATOM 590 O O . ALA A 1 78 ? 5.555 7.809 -8.977 1 70.69 78 ALA A O 1
ATOM 591 N N . THR A 1 79 ? 3.613 8.414 -7.973 1 77.19 79 THR A N 1
ATOM 592 C CA . THR A 1 79 ? 3.799 7.492 -6.855 1 77.19 79 THR A CA 1
ATOM 593 C C . THR A 1 79 ? 3.822 6.047 -7.344 1 77.19 79 THR A C 1
ATOM 595 O O . THR A 1 79 ? 4.715 5.277 -6.98 1 77.19 79 THR A O 1
ATOM 598 N N . VAL A 1 80 ? 3.021 5.77 -8.188 1 71.62 80 VAL A N 1
ATOM 599 C CA . VAL A 1 80 ? 2.904 4.422 -8.734 1 71.62 80 VAL A CA 1
ATOM 600 C C . VAL A 1 80 ? 4.133 4.102 -9.586 1 71.62 80 VAL A C 1
ATOM 602 O O . VAL A 1 80 ? 4.664 2.99 -9.523 1 71.62 80 VAL A O 1
ATOM 605 N N . ALA A 1 81 ? 4.559 5.043 -10.32 1 72.25 81 ALA A N 1
ATOM 606 C CA . ALA A 1 81 ? 5.754 4.855 -11.133 1 72.25 81 ALA A CA 1
ATOM 607 C C . ALA A 1 81 ? 6.965 4.527 -10.273 1 72.25 81 ALA A C 1
ATOM 609 O O . ALA A 1 81 ? 7.785 3.682 -10.641 1 72.25 81 ALA A O 1
ATOM 610 N N . ARG A 1 82 ? 7.039 5.129 -9.141 1 80.06 82 ARG A N 1
ATOM 611 C CA . ARG A 1 82 ? 8.156 4.891 -8.227 1 80.06 82 ARG A CA 1
ATOM 612 C C . ARG A 1 82 ? 8.062 3.506 -7.598 1 80.06 82 ARG A C 1
ATOM 614 O O . ARG A 1 82 ? 9.078 2.926 -7.211 1 80.06 82 ARG A O 1
ATOM 621 N N . MET A 1 83 ? 6.891 3.002 -7.559 1 83.06 83 MET A N 1
ATOM 622 C CA . MET A 1 83 ? 6.695 1.682 -6.969 1 83.06 83 MET A CA 1
ATOM 623 C C . MET A 1 83 ? 7.223 0.589 -7.891 1 83.06 83 MET A C 1
ATOM 625 O O . MET A 1 83 ? 7.566 -0.502 -7.434 1 83.06 83 MET A O 1
ATOM 629 N N . GLU A 1 84 ? 7.297 0.848 -9.117 1 75 84 GLU A N 1
ATOM 630 C CA . GLU A 1 84 ? 7.781 -0.138 -10.078 1 75 84 GLU A CA 1
ATOM 631 C C . GLU A 1 84 ? 9.234 -0.509 -9.797 1 75 84 GLU A C 1
ATOM 633 O O . GLU A 1 84 ? 9.68 -1.601 -10.156 1 75 84 GLU A O 1
ATOM 638 N N . GLY A 1 85 ? 9.977 0.308 -9.109 1 77.12 85 GLY A N 1
ATOM 639 C CA . GLY A 1 85 ? 11.367 0.061 -8.773 1 77.12 85 GLY A CA 1
ATOM 640 C C . GLY A 1 85 ? 11.547 -0.58 -7.406 1 77.12 85 GLY A C 1
ATOM 641 O O . GLY A 1 85 ? 12.664 -0.63 -6.883 1 77.12 85 GLY A O 1
ATOM 642 N N . THR A 1 86 ? 10.477 -1.129 -6.902 1 86.56 86 THR A N 1
ATOM 643 C CA . THR A 1 86 ? 10.523 -1.72 -5.566 1 86.56 86 THR A CA 1
ATOM 644 C C . THR A 1 86 ? 11.469 -2.918 -5.539 1 86.56 86 THR A C 1
ATOM 646 O O . THR A 1 86 ? 11.406 -3.789 -6.41 1 86.56 86 THR A O 1
ATOM 649 N N . SER A 1 87 ? 12.367 -2.932 -4.562 1 88 87 SER A N 1
ATOM 650 C CA . SER A 1 87 ? 13.289 -4.055 -4.414 1 88 87 SER A CA 1
ATOM 651 C C . SER A 1 87 ? 12.586 -5.273 -3.83 1 88 87 SER A C 1
ATOM 653 O O . SER A 1 87 ? 11.633 -5.137 -3.064 1 88 87 SER A O 1
ATOM 655 N N . PRO A 1 88 ? 13.148 -6.445 -4.102 1 87.94 88 PRO A N 1
ATOM 656 C CA . PRO A 1 88 ? 12.578 -7.656 -3.498 1 87.94 88 PRO A CA 1
ATOM 657 C C . PRO A 1 88 ? 12.617 -7.625 -1.972 1 87.94 88 PRO A C 1
ATOM 659 O O . PRO A 1 88 ? 11.688 -8.117 -1.32 1 87.94 88 PRO A O 1
ATOM 662 N N . ALA A 1 89 ? 13.648 -7.074 -1.424 1 91 89 ALA A N 1
ATOM 663 C CA . ALA A 1 89 ? 13.758 -6.988 0.03 1 91 89 ALA A CA 1
ATOM 664 C C . ALA A 1 89 ? 12.656 -6.109 0.613 1 91 89 ALA A C 1
ATOM 666 O O . ALA A 1 89 ? 11.984 -6.5 1.572 1 91 89 ALA A O 1
ATOM 667 N N . ASP A 1 90 ? 12.453 -4.945 0.009 1 93.75 90 ASP A N 1
ATOM 668 C CA . ASP A 1 90 ? 11.383 -4.047 0.45 1 93.75 90 ASP A CA 1
ATOM 669 C C . ASP A 1 90 ? 10.016 -4.707 0.301 1 93.75 90 ASP A C 1
ATOM 671 O O . ASP A 1 90 ? 9.172 -4.598 1.189 1 93.75 90 ASP A O 1
ATOM 675 N N . MET A 1 91 ? 9.852 -5.355 -0.789 1 93.44 91 MET A N 1
ATOM 676 C CA . MET A 1 91 ? 8.594 -6.051 -1.06 1 93.44 91 MET A CA 1
ATOM 677 C C . MET A 1 91 ? 8.32 -7.109 0.004 1 93.44 91 MET A C 1
ATOM 679 O O . MET A 1 91 ? 7.207 -7.184 0.535 1 93.44 91 MET A O 1
ATOM 683 N N . MET A 1 92 ? 9.32 -7.906 0.317 1 94.25 92 MET A N 1
ATOM 684 C CA . MET A 1 92 ? 9.141 -8.992 1.277 1 94.25 92 MET A CA 1
ATOM 685 C C . MET A 1 92 ? 8.812 -8.445 2.662 1 94.25 92 MET A C 1
ATOM 687 O O . MET A 1 92 ? 8.016 -9.031 3.395 1 94.25 92 MET A O 1
ATOM 691 N N . GLU A 1 93 ? 9.414 -7.344 3.012 1 95.25 93 GLU A N 1
ATOM 692 C CA . GLU A 1 93 ? 9.133 -6.727 4.305 1 95.25 93 GLU A CA 1
ATOM 693 C C . GLU A 1 93 ? 7.668 -6.301 4.406 1 95.25 93 GLU A C 1
ATOM 695 O O . GLU A 1 93 ? 7.027 -6.5 5.441 1 95.25 93 GLU A O 1
ATOM 700 N N . ILE A 1 94 ? 7.168 -5.734 3.371 1 96.56 94 ILE A N 1
ATOM 701 C CA . ILE A 1 94 ? 5.781 -5.277 3.363 1 96.56 94 ILE A CA 1
ATOM 702 C C . ILE A 1 94 ? 4.844 -6.484 3.33 1 96.56 94 ILE A C 1
ATOM 704 O O . ILE A 1 94 ? 3.816 -6.496 4.012 1 96.56 94 ILE A O 1
ATOM 708 N N . ARG A 1 95 ? 5.152 -7.477 2.549 1 96.81 95 ARG A N 1
ATOM 709 C CA . ARG A 1 95 ? 4.355 -8.695 2.541 1 96.81 95 ARG A CA 1
ATOM 710 C C . ARG A 1 95 ? 4.246 -9.297 3.939 1 96.81 95 ARG A C 1
ATOM 712 O O . ARG A 1 95 ? 3.178 -9.758 4.344 1 96.81 95 ARG A O 1
ATOM 719 N N . GLN A 1 96 ? 5.34 -9.273 4.664 1 97.62 96 GLN A N 1
ATOM 720 C CA . GLN A 1 96 ? 5.371 -9.867 5.996 1 97.62 96 GLN A CA 1
ATOM 721 C C . GLN A 1 96 ? 4.535 -9.047 6.98 1 97.62 96 GLN A C 1
ATOM 723 O O . GLN A 1 96 ? 4.176 -9.539 8.055 1 97.62 96 GLN A O 1
ATOM 728 N N . LEU A 1 97 ? 4.262 -7.832 6.633 1 97 97 LEU A N 1
ATOM 729 C CA . LEU A 1 97 ? 3.379 -7.016 7.457 1 97 97 LEU A CA 1
ATOM 730 C C . LEU A 1 97 ? 1.919 -7.227 7.074 1 97 97 LEU A C 1
ATOM 732 O O . LEU A 1 97 ? 1.067 -7.426 7.941 1 97 97 LEU A O 1
ATOM 736 N N . LEU A 1 98 ? 1.596 -7.293 5.84 1 97.81 98 LEU A N 1
ATOM 737 C CA . LEU A 1 98 ? 0.22 -7.199 5.363 1 97.81 98 LEU A CA 1
ATOM 738 C C . LEU A 1 98 ? -0.396 -8.586 5.207 1 97.81 98 LEU A C 1
ATOM 740 O O . LEU A 1 98 ? -1.576 -8.781 5.504 1 97.81 98 LEU A O 1
ATOM 744 N N . GLU A 1 99 ? 0.338 -9.57 4.711 1 98.19 99 GLU A N 1
ATOM 745 C CA . GLU A 1 99 ? -0.245 -10.859 4.367 1 98.19 99 GLU A CA 1
ATOM 746 C C . GLU A 1 99 ? -0.64 -11.641 5.617 1 98.19 99 GLU A C 1
ATOM 748 O O . GLU A 1 99 ? -1.683 -12.297 5.645 1 98.19 99 GLU A O 1
ATOM 753 N N . PRO A 1 100 ? 0.189 -11.609 6.691 1 98.62 100 PRO A N 1
ATOM 754 C CA . PRO A 1 100 ? -0.278 -12.234 7.934 1 98.62 100 PRO A CA 1
ATOM 755 C C . PRO A 1 100 ? -1.559 -11.594 8.469 1 98.62 100 PRO A C 1
ATOM 757 O O . PRO A 1 100 ? -2.447 -12.297 8.953 1 98.62 100 PRO A O 1
ATOM 760 N N . ALA A 1 101 ? -1.624 -10.266 8.359 1 97.69 101 ALA A N 1
ATOM 761 C CA . ALA A 1 101 ? -2.852 -9.586 8.773 1 97.69 101 ALA A CA 1
ATOM 762 C C . ALA A 1 101 ? -4.039 -10.047 7.93 1 97.69 101 ALA A C 1
ATOM 764 O O . ALA A 1 101 ? -5.117 -10.312 8.461 1 97.69 101 ALA A O 1
ATOM 765 N N . ALA A 1 102 ? -3.834 -10.109 6.648 1 98.12 102 ALA A N 1
ATOM 766 C CA . ALA A 1 102 ? -4.891 -10.586 5.758 1 98.12 102 ALA A CA 1
ATOM 767 C C . ALA A 1 102 ? -5.348 -11.992 6.148 1 98.12 102 ALA A C 1
ATOM 769 O O . ALA A 1 102 ? -6.547 -12.281 6.16 1 98.12 102 ALA A O 1
ATOM 770 N N . ALA A 1 103 ? -4.395 -12.867 6.441 1 98.62 103 ALA A N 1
ATOM 771 C CA . ALA A 1 103 ? -4.723 -14.227 6.863 1 98.62 103 ALA A CA 1
ATOM 772 C C . ALA A 1 103 ? -5.531 -14.219 8.156 1 98.62 103 ALA A C 1
ATOM 774 O O . ALA A 1 103 ? -6.496 -14.969 8.297 1 98.62 103 ALA A O 1
ATOM 775 N N . SER A 1 104 ? -5.121 -13.359 9.07 1 98.5 104 SER A N 1
ATOM 776 C CA . SER A 1 104 ? -5.855 -13.227 10.328 1 98.5 104 SER A CA 1
ATOM 777 C C . SER A 1 104 ? -7.289 -12.773 10.078 1 98.5 104 SER A C 1
ATOM 779 O O . SER A 1 104 ? -8.234 -13.352 10.633 1 98.5 104 SER A O 1
ATOM 781 N N . PHE A 1 105 ? -7.441 -11.773 9.258 1 97.69 105 PHE A N 1
ATOM 782 C CA . PHE A 1 105 ? -8.766 -11.258 8.922 1 97.69 105 PHE A CA 1
ATOM 783 C C . PHE A 1 105 ? -9.602 -12.336 8.242 1 97.69 105 PHE A C 1
ATOM 785 O O . PHE A 1 105 ? -10.789 -12.492 8.539 1 97.69 105 PHE A O 1
ATOM 792 N N . ALA A 1 106 ? -8.977 -13.047 7.352 1 98 106 ALA A N 1
ATOM 793 C CA . ALA A 1 106 ? -9.68 -14.094 6.617 1 98 106 ALA A CA 1
ATOM 794 C C . ALA A 1 106 ? -10.195 -15.18 7.559 1 98 106 ALA A C 1
ATOM 796 O O . ALA A 1 106 ? -11.305 -15.688 7.395 1 98 106 ALA A O 1
ATOM 797 N N . ALA A 1 107 ? -9.375 -15.562 8.531 1 98.25 107 ALA A N 1
ATOM 798 C CA . ALA A 1 107 ? -9.773 -16.578 9.5 1 98.25 107 ALA A CA 1
ATOM 799 C C . ALA A 1 107 ? -11.031 -16.156 10.25 1 98.25 107 ALA A C 1
ATOM 801 O O . ALA A 1 107 ? -11.859 -16.984 10.617 1 98.25 107 ALA A O 1
ATOM 802 N N . THR A 1 108 ? -11.141 -14.867 10.43 1 96.75 108 THR A N 1
ATOM 803 C CA . THR A 1 108 ? -12.25 -14.312 11.195 1 96.75 108 THR A CA 1
ATOM 804 C C . THR A 1 108 ? -13.477 -14.102 10.305 1 96.75 108 THR A C 1
ATOM 806 O O . THR A 1 108 ? -14.602 -14.367 10.719 1 96.75 108 THR A O 1
ATOM 809 N N . ASN A 1 109 ? -13.297 -13.727 9.062 1 96.88 109 ASN A N 1
ATOM 810 C CA . ASN A 1 109 ? -14.375 -13.125 8.289 1 96.88 109 ASN A CA 1
ATOM 811 C C . ASN A 1 109 ? -14.836 -14.047 7.16 1 96.88 109 ASN A C 1
ATOM 813 O O . ASN A 1 109 ? -15.938 -13.891 6.641 1 96.88 109 ASN A O 1
ATOM 817 N N . ALA A 1 110 ? -14 -14.922 6.707 1 97.56 110 ALA A N 1
ATOM 818 C CA . ALA A 1 110 ? -14.25 -15.664 5.477 1 97.56 110 ALA A CA 1
ATOM 819 C C . ALA A 1 110 ? -15.461 -16.578 5.633 1 97.56 110 ALA A C 1
ATOM 821 O O . ALA A 1 110 ? -15.664 -17.172 6.691 1 97.56 110 ALA A O 1
ATOM 822 N N . SER A 1 111 ? -16.188 -16.734 4.574 1 97.69 111 SER A N 1
ATOM 823 C CA . SER A 1 111 ? -17.234 -17.734 4.516 1 97.69 111 SER A CA 1
ATOM 824 C C . SER A 1 111 ? -16.672 -19.109 4.176 1 97.69 111 SER A C 1
ATOM 826 O O . SER A 1 111 ? -15.531 -19.219 3.744 1 97.69 111 SER A O 1
ATOM 828 N N . ALA A 1 112 ? -17.547 -20.094 4.34 1 96.81 112 ALA A N 1
ATOM 829 C CA . ALA A 1 112 ? -17.141 -21.453 4 1 96.81 112 ALA A CA 1
ATOM 830 C C . ALA A 1 112 ? -16.828 -21.578 2.514 1 96.81 112 ALA A C 1
ATOM 832 O O . ALA A 1 112 ? -15.883 -22.266 2.129 1 96.81 112 ALA A O 1
ATOM 833 N N . GLY A 1 113 ? -17.641 -20.906 1.757 1 97.56 113 GLY A N 1
ATOM 834 C CA . GLY A 1 113 ? -17.406 -20.922 0.322 1 97.56 113 GLY A CA 1
ATOM 835 C C . GLY A 1 113 ? -16.094 -20.266 -0.079 1 97.56 113 GLY A C 1
ATOM 836 O O . GLY A 1 113 ? -15.375 -20.781 -0.941 1 97.56 113 GLY A O 1
ATOM 837 N N . GLU A 1 114 ? -15.781 -19.234 0.565 1 97.44 114 GLU A N 1
ATOM 838 C CA . GLU A 1 114 ? -14.531 -18.531 0.293 1 97.44 114 GLU A CA 1
ATOM 839 C C . GLU A 1 114 ? -13.328 -19.375 0.718 1 97.44 114 GLU A C 1
ATOM 841 O O . GLU A 1 114 ? -12.336 -19.453 -0.007 1 97.44 114 GLU A O 1
ATOM 846 N N . LEU A 1 115 ? -13.43 -20.016 1.861 1 97.94 115 LEU A N 1
ATOM 847 C CA . LEU A 1 115 ? -12.336 -20.859 2.338 1 97.94 115 LEU A CA 1
ATOM 848 C C . LEU A 1 115 ? -12.164 -22.078 1.444 1 97.94 115 LEU A C 1
ATOM 850 O O . LEU A 1 115 ? -11.039 -22.547 1.244 1 97.94 115 LEU A O 1
ATOM 854 N N . ASN A 1 116 ? -13.242 -22.547 0.912 1 97.62 116 ASN A N 1
ATOM 855 C CA . ASN A 1 116 ? -13.156 -23.641 -0.045 1 97.62 116 ASN A CA 1
ATOM 856 C C . ASN A 1 116 ? -12.414 -23.234 -1.311 1 97.62 116 ASN A C 1
ATOM 858 O O . ASN A 1 116 ? -11.664 -24.016 -1.887 1 97.62 116 ASN A O 1
ATOM 862 N N . ALA A 1 117 ? -12.664 -22.016 -1.741 1 96.62 117 ALA A N 1
ATOM 863 C CA . ALA A 1 117 ? -11.945 -21.5 -2.904 1 96.62 117 ALA A CA 1
ATOM 864 C C . ALA A 1 117 ? -10.445 -21.422 -2.629 1 96.62 117 ALA A C 1
ATOM 866 O O . ALA A 1 117 ? -9.633 -21.703 -3.51 1 96.62 117 ALA A O 1
ATOM 867 N N . VAL A 1 118 ? -10.086 -21.047 -1.409 1 98 118 VAL A N 1
ATOM 868 C CA . VAL A 1 118 ? -8.68 -21.016 -1.009 1 98 118 VAL A CA 1
ATOM 869 C C . VAL A 1 118 ? -8.102 -22.422 -1.036 1 98 118 VAL A C 1
ATOM 871 O O . VAL A 1 118 ? -7.008 -22.641 -1.566 1 98 118 VAL A O 1
ATOM 874 N N . ARG A 1 119 ? -8.844 -23.328 -0.485 1 98.19 119 ARG A N 1
ATOM 875 C CA . ARG A 1 119 ? -8.43 -24.719 -0.452 1 98.19 119 ARG A CA 1
ATOM 876 C C . ARG A 1 119 ? -8.219 -25.266 -1.861 1 98.19 119 ARG A C 1
ATOM 878 O O . ARG A 1 119 ? -7.246 -25.969 -2.123 1 98.19 119 ARG A O 1
ATOM 885 N N . GLU A 1 120 ? -9.125 -24.953 -2.736 1 97.12 120 GLU A N 1
ATOM 886 C CA . GLU A 1 120 ? -9.039 -25.438 -4.113 1 97.12 120 GLU A CA 1
ATOM 887 C C . GLU A 1 120 ? -7.805 -24.875 -4.812 1 97.12 120 GLU A C 1
ATOM 889 O O . GLU A 1 120 ? -7.125 -25.578 -5.559 1 97.12 120 GLU A O 1
ATOM 894 N N . ALA A 1 121 ? -7.555 -23.594 -4.609 1 94.81 121 ALA A N 1
ATOM 895 C CA . ALA A 1 121 ? -6.352 -23 -5.184 1 94.81 121 ALA A CA 1
ATOM 896 C C . ALA A 1 121 ? -5.094 -23.719 -4.684 1 94.81 121 ALA A C 1
ATOM 898 O O . ALA A 1 121 ? -4.18 -23.984 -5.465 1 94.81 121 ALA A O 1
ATOM 899 N N . HIS A 1 122 ? -5.082 -24 -3.352 1 97.62 122 HIS A N 1
ATOM 900 C CA . HIS A 1 122 ? -3.957 -24.703 -2.744 1 97.62 122 HIS A CA 1
ATOM 901 C C . HIS A 1 122 ? -3.787 -26.094 -3.348 1 97.62 122 HIS A C 1
ATOM 903 O O . HIS A 1 122 ? -2.67 -26.5 -3.678 1 97.62 122 HIS A O 1
ATOM 909 N N . LYS A 1 123 ? -4.867 -26.797 -3.52 1 97.38 123 LYS A N 1
ATOM 910 C CA . LYS A 1 123 ? -4.855 -28.156 -4.07 1 97.38 123 LYS A CA 1
ATOM 911 C C . LYS A 1 123 ? -4.297 -28.156 -5.492 1 97.38 123 LYS A C 1
ATOM 913 O O . LYS A 1 123 ? -3.463 -29 -5.832 1 97.38 123 LYS A O 1
ATOM 918 N N . ILE A 1 124 ? -4.727 -27.266 -6.289 1 92.5 124 ILE A N 1
ATOM 919 C CA . ILE A 1 124 ? -4.289 -27.188 -7.68 1 92.5 124 ILE A CA 1
ATOM 920 C C . ILE A 1 124 ? -2.803 -26.844 -7.734 1 92.5 124 ILE A C 1
ATOM 922 O O . ILE A 1 124 ? -2.049 -27.438 -8.516 1 92.5 124 ILE A O 1
ATOM 926 N N . ALA A 1 125 ? -2.357 -25.875 -6.922 1 92.56 125 ALA A N 1
ATOM 927 C CA . ALA A 1 125 ? -0.944 -25.516 -6.875 1 92.56 125 ALA A CA 1
ATOM 928 C C . ALA A 1 125 ? -0.076 -26.734 -6.547 1 92.56 125 ALA A C 1
ATOM 930 O O . ALA A 1 125 ? 0.904 -27 -7.242 1 92.56 125 ALA A O 1
ATOM 931 N N . CYS A 1 126 ? -0.475 -27.484 -5.547 1 95.38 126 CYS A N 1
ATOM 932 C CA . CYS A 1 126 ? 0.324 -28.594 -5.059 1 95.38 126 CYS A CA 1
ATOM 933 C C . CYS A 1 126 ? 0.32 -29.75 -6.059 1 95.38 126 CYS A C 1
ATOM 935 O O . CYS A 1 126 ? 1.263 -30.547 -6.105 1 95.38 126 CYS A O 1
ATOM 937 N N . ALA A 1 127 ? -0.681 -29.812 -6.887 1 93.75 127 ALA A N 1
ATOM 938 C CA . ALA A 1 127 ? -0.798 -30.875 -7.879 1 93.75 127 ALA A CA 1
ATOM 939 C C . ALA A 1 127 ? -0.089 -30.5 -9.18 1 93.75 127 ALA A C 1
ATOM 941 O O . ALA A 1 127 ? 0.105 -31.344 -10.055 1 93.75 127 ALA A O 1
ATOM 942 N N . SER A 1 128 ? 0.229 -29.203 -9.227 1 85.56 128 SER A N 1
ATOM 943 C CA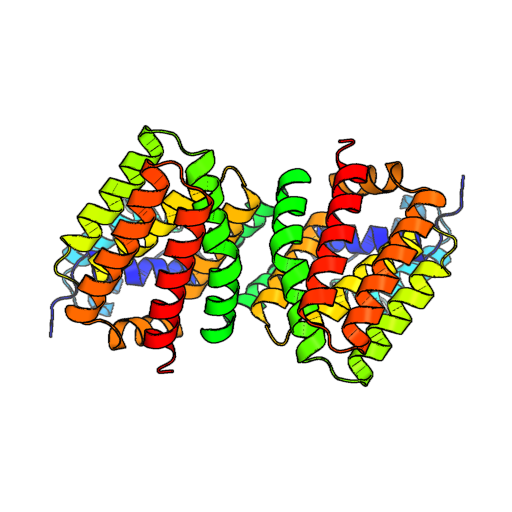 . SER A 1 128 ? 0.846 -28.719 -10.461 1 85.56 128 SER A CA 1
ATOM 944 C C . SER A 1 128 ? 2.189 -29.391 -10.711 1 85.56 128 SER A C 1
ATOM 946 O O . SER A 1 128 ? 2.934 -29.672 -9.766 1 85.56 128 SER A O 1
ATOM 948 N N . GLN A 1 129 ? 2.492 -29.594 -11.984 1 81.12 129 GLN A N 1
ATOM 949 C CA . GLN A 1 129 ? 3.725 -30.281 -12.352 1 81.12 129 GLN A CA 1
ATOM 950 C C . GLN A 1 129 ? 4.719 -29.312 -13 1 81.12 129 GLN A C 1
ATOM 952 O O . GLN A 1 129 ? 5.844 -29.703 -13.32 1 81.12 129 GLN A O 1
ATOM 957 N N . ASP A 1 130 ? 4.285 -28.109 -13.219 1 76.94 130 ASP A N 1
ATOM 958 C CA . ASP A 1 130 ? 5.172 -27.109 -13.82 1 76.94 130 ASP A CA 1
ATOM 959 C C . ASP A 1 130 ? 5.164 -25.812 -13.016 1 76.94 130 ASP A C 1
ATOM 961 O O . ASP A 1 130 ? 4.176 -25.484 -12.359 1 76.94 130 ASP A O 1
ATOM 965 N N . MET A 1 131 ? 6.309 -25.094 -13.156 1 77.81 131 MET A N 1
ATOM 966 C CA . MET A 1 131 ? 6.566 -23.922 -12.344 1 77.81 131 MET A CA 1
ATOM 967 C C . MET A 1 131 ? 5.555 -22.812 -12.641 1 77.81 131 MET A C 1
ATOM 969 O O . MET A 1 131 ? 5.004 -22.203 -11.727 1 77.81 131 MET A O 1
ATOM 973 N N . PRO A 1 132 ? 5.18 -22.547 -13.875 1 73.56 132 PRO A N 1
ATOM 974 C CA . PRO A 1 132 ? 4.227 -21.469 -14.148 1 73.56 132 PRO A CA 1
ATOM 975 C C . PRO A 1 132 ? 2.846 -21.734 -13.555 1 73.56 132 PRO A C 1
ATOM 977 O O . PRO A 1 132 ? 2.211 -20.812 -13.023 1 73.56 132 PRO A O 1
ATOM 980 N N . THR A 1 133 ? 2.441 -22.969 -13.648 1 77.56 133 THR A N 1
ATOM 981 C CA . THR A 1 133 ? 1.146 -23.328 -13.078 1 77.56 133 THR A CA 1
ATOM 982 C C . THR A 1 133 ? 1.172 -23.203 -11.555 1 77.56 133 THR A C 1
ATOM 984 O O . THR A 1 133 ? 0.238 -22.672 -10.953 1 77.56 133 THR A O 1
ATOM 987 N N . PHE A 1 134 ? 2.244 -23.703 -10.992 1 85.38 134 PHE A N 1
ATOM 988 C CA . PHE A 1 134 ? 2.395 -23.578 -9.547 1 85.38 134 PHE A CA 1
ATOM 989 C C . PHE A 1 134 ? 2.377 -22.109 -9.125 1 85.38 134 PHE A C 1
ATOM 991 O O . PHE A 1 134 ? 1.647 -21.734 -8.211 1 85.38 134 PHE A O 1
ATOM 998 N N . GLU A 1 135 ? 3.119 -21.281 -9.773 1 81.94 135 GLU A N 1
ATOM 999 C CA . GLU A 1 135 ? 3.232 -19.859 -9.43 1 81.94 135 GLU A CA 1
ATOM 1000 C C . GLU A 1 135 ? 1.88 -19.172 -9.523 1 81.94 135 GLU A C 1
ATOM 1002 O O . GLU A 1 135 ? 1.549 -18.328 -8.688 1 81.94 135 GLU A O 1
ATOM 1007 N N . HIS A 1 136 ? 1.161 -19.516 -10.523 1 81 136 HIS A N 1
ATOM 1008 C CA . HIS A 1 136 ? -0.154 -18.906 -10.719 1 81 136 HIS A CA 1
ATOM 1009 C C . HIS A 1 136 ? -1.087 -19.234 -9.555 1 81 136 HIS A C 1
ATOM 1011 O O . HIS A 1 136 ? -1.7 -18.344 -8.977 1 81 136 HIS A O 1
ATOM 1017 N N . TRP A 1 137 ? -1.154 -20.469 -9.242 1 87.75 137 TRP A N 1
ATOM 1018 C CA . TRP A 1 137 ? -2.119 -20.891 -8.227 1 87.75 137 TRP A CA 1
ATOM 1019 C C . TRP A 1 137 ? -1.614 -20.562 -6.824 1 87.75 137 TRP A C 1
ATOM 1021 O O . TRP A 1 137 ? -2.408 -20.359 -5.902 1 87.75 137 TRP A O 1
ATOM 1031 N N . ASP A 1 138 ? -0.289 -20.516 -6.68 1 92.19 138 ASP A N 1
ATOM 1032 C CA . ASP A 1 138 ? 0.286 -19.969 -5.453 1 92.19 138 ASP A CA 1
ATOM 1033 C C . ASP A 1 138 ? -0.138 -18.531 -5.234 1 92.19 138 ASP A C 1
ATOM 1035 O O . ASP A 1 138 ? -0.54 -18.156 -4.129 1 92.19 138 ASP A O 1
ATOM 1039 N N . ALA A 1 139 ? -0.071 -17.781 -6.281 1 88.56 139 ALA A N 1
ATOM 1040 C CA . ALA A 1 139 ? -0.518 -16.391 -6.23 1 88.56 139 ALA A CA 1
ATOM 1041 C C . ALA A 1 139 ? -2.014 -16.297 -5.949 1 88.56 139 ALA A C 1
ATOM 1043 O O . ALA A 1 139 ? -2.461 -15.438 -5.188 1 88.56 139 ALA A O 1
ATOM 1044 N N . GLU A 1 140 ? -2.73 -17.188 -6.551 1 89.62 140 GLU A N 1
ATOM 1045 C CA . GLU A 1 140 ? -4.18 -17.203 -6.355 1 89.62 140 GLU A CA 1
ATOM 1046 C C . GLU A 1 140 ? -4.535 -17.562 -4.914 1 89.62 140 GLU A C 1
ATOM 1048 O O . GLU A 1 140 ? -5.527 -17.047 -4.375 1 89.62 140 GLU A O 1
ATOM 1053 N N . PHE A 1 141 ? -3.781 -18.469 -4.301 1 97.06 141 PHE A N 1
ATOM 1054 C CA . PHE A 1 141 ? -3.953 -18.812 -2.895 1 97.06 141 PHE A CA 1
ATOM 1055 C C . PHE A 1 141 ? -3.906 -17.562 -2.023 1 97.06 141 PHE A C 1
ATOM 1057 O O . PHE A 1 141 ? -4.832 -17.297 -1.249 1 97.06 141 PHE A O 1
ATOM 1064 N N . HIS A 1 142 ? -2.947 -16.734 -2.176 1 97.38 142 HIS A N 1
ATOM 1065 C CA . HIS A 1 142 ? -2.797 -15.508 -1.411 1 97.38 142 HIS A CA 1
ATOM 1066 C C . HIS A 1 142 ? -3.881 -14.5 -1.771 1 97.38 142 HIS A C 1
ATOM 1068 O O . HIS A 1 142 ? -4.457 -13.859 -0.889 1 97.38 142 HIS A O 1
ATOM 1074 N N . HIS A 1 143 ? -4.137 -14.453 -3.078 1 93.88 143 HIS A N 1
ATOM 1075 C CA . HIS A 1 143 ? -5.137 -13.508 -3.562 1 93.88 143 HIS A CA 1
ATOM 1076 C C . HIS A 1 143 ? -6.496 -13.773 -2.926 1 93.88 143 HIS A C 1
ATOM 1078 O O . HIS A 1 143 ? -7.176 -12.836 -2.49 1 93.88 143 HIS A O 1
ATOM 1084 N N . ARG A 1 144 ? -6.844 -14.961 -2.891 1 95.31 144 ARG A N 1
ATOM 1085 C CA . ARG A 1 144 ? -8.141 -15.328 -2.34 1 95.31 144 ARG A CA 1
ATOM 1086 C C . ARG A 1 144 ? -8.195 -15.062 -0.839 1 95.31 144 ARG A C 1
ATOM 1088 O O . ARG A 1 144 ? -9.25 -14.703 -0.304 1 95.31 144 ARG A O 1
ATOM 1095 N N . ILE A 1 145 ? -7.102 -15.242 -0.168 1 98.19 145 ILE A N 1
ATOM 1096 C CA . ILE A 1 145 ? -7.035 -14.898 1.249 1 98.19 145 ILE A CA 1
ATOM 1097 C C . ILE A 1 145 ? -7.258 -13.398 1.428 1 98.19 145 ILE A C 1
ATOM 1099 O O . ILE A 1 145 ? -8.047 -12.984 2.277 1 98.19 145 ILE A O 1
ATOM 1103 N N . PHE A 1 146 ? -6.617 -12.578 0.634 1 96.94 146 PHE A N 1
ATOM 1104 C CA . PHE A 1 146 ? -6.797 -11.133 0.698 1 96.94 146 PHE A CA 1
ATOM 1105 C C . PHE A 1 146 ? -8.242 -10.758 0.417 1 96.94 146 PHE A C 1
ATOM 1107 O O . PHE A 1 146 ? -8.781 -9.836 1.039 1 96.94 146 PHE A O 1
ATOM 1114 N N . ALA A 1 147 ? -8.883 -11.469 -0.477 1 93.75 147 ALA A N 1
ATOM 1115 C CA . ALA A 1 147 ? -10.266 -11.188 -0.848 1 93.75 147 ALA A CA 1
ATOM 1116 C C . ALA A 1 147 ? -11.211 -11.414 0.33 1 93.75 147 ALA A C 1
ATOM 1118 O O . ALA A 1 147 ? -12.297 -10.828 0.39 1 93.75 147 ALA A O 1
ATOM 1119 N N . CYS A 1 148 ? -10.773 -12.195 1.276 1 95.94 148 CYS A N 1
ATOM 1120 C CA . CYS A 1 148 ? -11.602 -12.555 2.422 1 95.94 148 CYS A CA 1
ATOM 1121 C C . CYS A 1 148 ? -11.367 -11.594 3.586 1 95.94 148 CYS A C 1
ATOM 1123 O O . CYS A 1 148 ? -12.008 -11.711 4.629 1 95.94 148 CYS A O 1
ATOM 1125 N N . SER A 1 149 ? -10.492 -10.656 3.469 1 94.38 149 SER A N 1
ATOM 1126 C CA . SER A 1 149 ? -10.086 -9.805 4.578 1 94.38 149 SER A CA 1
ATOM 1127 C C . SER A 1 149 ? -11.172 -8.781 4.914 1 94.38 149 SER A C 1
ATOM 1129 O O . SER A 1 149 ? -11.164 -8.203 6 1 94.38 149 SER A O 1
ATOM 1131 N N . ARG A 1 150 ? -12.086 -8.5 4.008 1 94.81 150 ARG A N 1
ATOM 1132 C CA . ARG A 1 150 ? -13.148 -7.504 4.137 1 94.81 150 ARG A CA 1
ATOM 1133 C C . ARG A 1 150 ? -12.562 -6.105 4.297 1 94.81 150 ARG A C 1
ATOM 1135 O O . ARG A 1 150 ? -13.094 -5.289 5.055 1 94.81 150 ARG A O 1
ATOM 1142 N N . ASN A 1 151 ? -11.438 -5.895 3.832 1 94.94 151 ASN A N 1
ATOM 1143 C CA . ASN A 1 151 ? -10.797 -4.59 3.715 1 94.94 151 ASN A CA 1
ATOM 1144 C C . ASN A 1 151 ? -10.406 -4.285 2.271 1 94.94 151 ASN A C 1
ATOM 1146 O O . ASN A 1 151 ? -9.398 -4.797 1.775 1 94.94 151 ASN A O 1
ATOM 1150 N N . ASP A 1 152 ? -11.188 -3.441 1.715 1 92.75 152 ASP A N 1
ATOM 1151 C CA . ASP A 1 152 ? -11.031 -3.186 0.286 1 92.75 152 ASP A CA 1
ATOM 1152 C C . ASP A 1 152 ? -9.711 -2.48 -0.001 1 92.75 152 ASP A C 1
ATOM 1154 O O . ASP A 1 152 ? -9.102 -2.695 -1.052 1 92.75 152 ASP A O 1
ATOM 1158 N N . PHE A 1 153 ? -9.281 -1.697 0.902 1 93.69 153 PHE A N 1
ATOM 1159 C CA . PHE A 1 153 ? -8 -1.025 0.712 1 93.69 153 PHE A CA 1
ATOM 1160 C C . PHE A 1 153 ? -6.855 -2.027 0.744 1 93.69 153 PHE A C 1
ATOM 1162 O O . PHE A 1 153 ? -5.953 -1.975 -0.096 1 93.69 153 PHE A O 1
ATOM 1169 N N . LEU A 1 154 ? -6.863 -2.945 1.68 1 95.69 154 LEU A N 1
ATOM 1170 C CA . LEU A 1 154 ? -5.863 -4.004 1.781 1 95.69 154 LEU A CA 1
ATOM 1171 C C . LEU A 1 154 ? -5.832 -4.848 0.511 1 95.69 154 LEU A C 1
ATOM 1173 O O . LEU A 1 154 ? -4.758 -5.199 0.021 1 95.69 154 LEU A O 1
ATOM 1177 N N . LYS A 1 155 ? -6.98 -5.152 -0.032 1 93.69 155 LYS A N 1
ATOM 1178 C CA . LYS A 1 155 ? -7.086 -5.91 -1.273 1 93.69 155 LYS A CA 1
ATOM 1179 C C . LYS A 1 155 ? -6.406 -5.18 -2.428 1 93.69 155 LYS A C 1
ATOM 1181 O O . LYS A 1 155 ? -5.715 -5.797 -3.24 1 93.69 155 LYS A O 1
ATOM 1186 N N . GLU A 1 156 ? -6.594 -3.914 -2.463 1 90.38 156 GLU A N 1
ATOM 1187 C CA . GLU A 1 156 ? -6.027 -3.146 -3.568 1 90.38 156 GLU A CA 1
ATOM 1188 C C . GLU A 1 156 ? -4.512 -3.018 -3.43 1 90.38 156 GLU A C 1
ATOM 1190 O O . GLU A 1 156 ? -3.791 -2.994 -4.43 1 90.38 156 GLU A O 1
ATOM 1195 N N . ILE A 1 157 ? -4.027 -2.895 -2.207 1 93.31 157 ILE A N 1
ATOM 1196 C CA . ILE A 1 157 ? -2.584 -2.908 -2.004 1 93.31 157 ILE A CA 1
ATOM 1197 C C . ILE A 1 157 ? -2.008 -4.238 -2.482 1 93.31 157 ILE A C 1
ATOM 1199 O O . ILE A 1 157 ? -0.961 -4.27 -3.135 1 93.31 157 ILE A O 1
ATOM 1203 N N . HIS A 1 158 ? -2.701 -5.297 -2.174 1 93.81 158 HIS A N 1
ATOM 1204 C CA . HIS A 1 158 ? -2.283 -6.609 -2.648 1 93.81 158 HIS A CA 1
ATOM 1205 C C . HIS A 1 158 ? -2.246 -6.66 -4.172 1 93.81 158 HIS A C 1
ATOM 1207 O O . HIS A 1 158 ? -1.311 -7.207 -4.758 1 93.81 158 HIS A O 1
ATOM 1213 N N . ASN A 1 159 ? -3.291 -6.133 -4.801 1 87.25 159 ASN A N 1
ATOM 1214 C CA . ASN A 1 159 ? -3.328 -6.098 -6.258 1 87.25 159 ASN A CA 1
ATOM 1215 C C . ASN A 1 159 ? -2.145 -5.324 -6.832 1 87.25 159 ASN A C 1
ATOM 1217 O O . ASN A 1 159 ? -1.551 -5.738 -7.832 1 87.25 159 ASN A O 1
ATOM 1221 N N . LEU A 1 160 ? -1.847 -4.285 -6.176 1 84.62 160 LEU A N 1
ATOM 1222 C CA . LEU A 1 160 ? -0.688 -3.502 -6.59 1 84.62 160 LEU A CA 1
ATOM 1223 C C . LEU A 1 160 ? 0.594 -4.316 -6.461 1 84.62 160 LEU A C 1
ATOM 1225 O O . LEU A 1 160 ? 1.418 -4.336 -7.379 1 84.62 160 LEU A O 1
ATOM 1229 N N . MET A 1 161 ? 0.786 -4.977 -5.348 1 90.06 161 MET A N 1
ATOM 1230 C CA . MET A 1 161 ? 1.975 -5.793 -5.117 1 90.06 161 MET A CA 1
ATOM 1231 C C . MET A 1 161 ? 2.07 -6.918 -6.145 1 90.06 161 MET A C 1
ATOM 1233 O O . MET A 1 161 ? 3.164 -7.258 -6.598 1 90.06 161 MET A O 1
ATOM 1237 N N . ARG A 1 162 ? 0.945 -7.488 -6.488 1 83.94 162 ARG A N 1
ATOM 1238 C CA . ARG A 1 162 ? 0.903 -8.539 -7.5 1 83.94 162 ARG A CA 1
ATOM 1239 C C . ARG A 1 162 ? 1.436 -8.031 -8.836 1 83.94 162 ARG A C 1
ATOM 1241 O O . ARG A 1 162 ? 2.215 -8.719 -9.5 1 83.94 162 ARG A O 1
ATOM 1248 N N . ILE A 1 163 ? 1.021 -6.875 -9.188 1 76.94 163 ILE A N 1
ATOM 1249 C CA . ILE A 1 163 ? 1.467 -6.266 -10.438 1 76.94 163 ILE A CA 1
ATOM 1250 C C . ILE A 1 163 ? 2.977 -6.043 -10.391 1 76.94 163 ILE A C 1
ATOM 1252 O O . ILE A 1 163 ? 3.686 -6.359 -11.352 1 76.94 163 ILE A O 1
ATOM 1256 N N . LEU A 1 164 ? 3.453 -5.57 -9.297 1 79.62 164 LEU A N 1
ATOM 1257 C CA . LEU A 1 164 ? 4.867 -5.234 -9.148 1 79.62 164 LEU A CA 1
ATOM 1258 C C . LEU A 1 164 ? 5.727 -6.496 -9.156 1 79.62 164 LEU A C 1
ATOM 1260 O O . LEU A 1 164 ? 6.848 -6.484 -9.672 1 79.62 164 LEU A O 1
ATOM 1264 N N . ARG A 1 165 ? 5.258 -7.562 -8.594 1 80.94 165 ARG A N 1
ATOM 1265 C CA . ARG A 1 165 ? 6.012 -8.812 -8.492 1 80.94 165 ARG A CA 1
ATOM 1266 C C . ARG A 1 165 ? 6.02 -9.555 -9.828 1 80.94 165 ARG A C 1
ATOM 1268 O O . ARG A 1 165 ? 6.77 -10.516 -10 1 80.94 165 ARG A O 1
ATOM 1275 N N . ASN A 1 166 ? 5.191 -9.188 -10.664 1 68.38 166 ASN A N 1
ATOM 1276 C CA . ASN A 1 166 ? 5.152 -9.828 -11.977 1 68.38 166 ASN A CA 1
ATOM 1277 C C . ASN A 1 166 ? 6.086 -9.133 -12.961 1 68.38 166 ASN A C 1
ATOM 1279 O O . ASN A 1 166 ? 6.16 -9.523 -14.133 1 68.38 166 ASN A O 1
ATOM 1283 N N . GLN A 1 167 ? 6.773 -8.188 -12.414 1 61.28 167 GLN A N 1
ATOM 1284 C CA . GLN A 1 167 ? 7.746 -7.516 -13.266 1 61.28 167 GLN A CA 1
ATOM 1285 C C . GLN A 1 167 ? 9.055 -8.297 -13.336 1 61.28 167 GLN A C 1
ATOM 1287 O O . GLN A 1 167 ? 9.328 -9.125 -12.461 1 61.28 167 GLN A O 1
ATOM 1292 N N . ARG A 1 168 ? 9.844 -8.086 -14.391 1 54.25 168 ARG A N 1
ATOM 1293 C CA . ARG A 1 168 ? 10.93 -8.883 -14.945 1 54.25 168 ARG A CA 1
ATOM 1294 C C . ARG A 1 168 ? 11.906 -9.305 -13.852 1 54.25 168 ARG A C 1
ATOM 1296 O O . ARG A 1 168 ? 12.289 -10.469 -13.766 1 54.25 168 ARG A O 1
ATOM 1303 N N . PRO A 1 169 ? 12.391 -8.367 -13.039 1 55.56 169 PRO A N 1
ATOM 1304 C CA . PRO A 1 169 ? 13.414 -8.844 -12.109 1 55.56 169 PRO A CA 1
ATOM 1305 C C . PRO A 1 169 ? 12.883 -9.914 -11.156 1 55.56 169 PRO A C 1
ATOM 1307 O O . PRO A 1 169 ? 13.594 -10.875 -10.844 1 55.56 169 PRO A O 1
ATOM 1310 N N . TRP A 1 170 ? 11.734 -9.852 -10.938 1 63.12 170 TRP A N 1
ATOM 1311 C CA . TRP A 1 170 ? 11.148 -10.789 -9.992 1 63.12 170 TRP A CA 1
ATOM 1312 C C . TRP A 1 170 ? 10.953 -12.156 -10.625 1 63.12 170 TRP A C 1
ATOM 1314 O O . TRP A 1 170 ? 11.203 -13.188 -9.992 1 63.12 170 TRP A O 1
ATOM 1324 N N . PHE A 1 171 ? 10.656 -12.062 -11.844 1 57.66 171 PHE A N 1
ATOM 1325 C CA . PHE A 1 171 ? 10.391 -13.297 -12.57 1 57.66 171 PHE A CA 1
ATOM 1326 C C . PHE A 1 171 ? 11.641 -14.156 -12.656 1 57.66 171 PHE A C 1
ATOM 1328 O O . PHE A 1 171 ? 11.594 -15.367 -12.406 1 57.66 171 PHE A O 1
ATOM 1335 N N . GLU A 1 172 ? 12.656 -13.602 -12.953 1 61.16 172 GLU A N 1
ATOM 1336 C CA . GLU A 1 172 ? 13.906 -14.344 -13.078 1 61.16 172 GLU A CA 1
ATOM 1337 C C . GLU A 1 172 ? 14.359 -14.898 -11.734 1 61.16 172 GLU A C 1
ATOM 1339 O O . GLU A 1 172 ? 14.898 -16.016 -11.664 1 61.16 172 GLU A O 1
ATOM 1344 N N . MET A 1 173 ? 14.148 -14.141 -10.727 1 66.44 173 MET A N 1
ATOM 1345 C CA . MET A 1 173 ? 14.531 -14.57 -9.383 1 66.44 173 MET A CA 1
ATOM 1346 C C . MET A 1 173 ? 13.727 -15.789 -8.953 1 66.44 173 MET A C 1
ATOM 1348 O O . MET A 1 173 ? 14.281 -16.75 -8.414 1 66.44 173 MET A O 1
ATOM 1352 N N . LYS A 1 174 ? 12.492 -15.758 -9.297 1 63.84 174 LYS A N 1
ATOM 1353 C CA . LYS A 1 174 ? 11.602 -16.859 -8.938 1 63.84 174 LYS A CA 1
ATOM 1354 C C . LYS A 1 174 ? 11.961 -18.125 -9.703 1 63.84 174 LYS A C 1
ATOM 1356 O O . LYS A 1 174 ? 11.945 -19.234 -9.141 1 63.84 174 LYS A O 1
ATOM 1361 N N . LYS A 1 175 ? 12.211 -17.953 -10.938 1 63 175 LYS A N 1
ATOM 1362 C CA . LYS A 1 175 ? 12.594 -19.094 -11.773 1 63 175 LYS A CA 1
ATOM 1363 C C . LYS A 1 175 ? 13.828 -19.797 -11.227 1 63 175 LYS A C 1
ATOM 1365 O O . LYS A 1 175 ? 13.891 -21.031 -11.188 1 63 175 LYS A O 1
ATOM 1370 N N . ARG A 1 176 ? 14.688 -19.047 -10.781 1 66.12 176 ARG A N 1
ATOM 1371 C CA . ARG A 1 176 ? 15.953 -19.594 -10.297 1 66.12 176 ARG A CA 1
ATOM 1372 C C . ARG A 1 176 ? 15.766 -20.312 -8.953 1 66.12 176 ARG A C 1
ATOM 1374 O O . ARG A 1 176 ? 16.5 -21.25 -8.633 1 66.12 176 ARG A O 1
ATOM 1381 N N . SER A 1 177 ? 14.703 -19.906 -8.273 1 62.94 177 SER A N 1
ATOM 1382 C CA . SER A 1 177 ? 14.539 -20.438 -6.926 1 62.94 177 SER A CA 1
ATOM 1383 C C . SER A 1 177 ? 13.617 -21.641 -6.91 1 62.94 177 SER A C 1
ATOM 1385 O O . SER A 1 177 ? 13.5 -22.328 -5.891 1 62.94 177 SER A O 1
ATOM 1387 N N . PHE A 1 178 ? 13.156 -22 -8.172 1 70.19 178 PHE A N 1
ATOM 1388 C CA . PHE A 1 178 ? 12.117 -23.031 -8.172 1 70.19 178 PHE A CA 1
ATOM 1389 C C . PHE A 1 178 ? 12.727 -24.422 -8.219 1 70.19 178 PHE A C 1
ATOM 1391 O O . PHE A 1 178 ? 13.656 -24.672 -8.992 1 70.19 178 PHE A O 1
ATOM 1398 N N . SER A 1 179 ? 12.352 -25.297 -7.27 1 82.69 179 SER A N 1
ATOM 1399 C CA . SER A 1 179 ? 12.688 -26.703 -7.188 1 82.69 179 SER A CA 1
ATOM 1400 C C . SER A 1 179 ? 11.531 -27.516 -6.613 1 82.69 179 SER A C 1
ATOM 1402 O O . SER A 1 179 ? 10.617 -26.969 -6.004 1 82.69 179 SER A O 1
ATOM 1404 N N . GLU A 1 180 ? 11.586 -28.75 -6.906 1 86.12 180 GLU A N 1
ATOM 1405 C CA . GLU A 1 180 ? 10.562 -29.641 -6.352 1 86.12 180 GLU A CA 1
ATOM 1406 C C . GLU A 1 180 ? 10.562 -29.594 -4.824 1 86.12 180 GLU A C 1
ATOM 1408 O O . GLU A 1 180 ? 9.508 -29.688 -4.195 1 86.12 180 GLU A O 1
ATOM 1413 N N . GLU A 1 181 ? 11.672 -29.484 -4.309 1 88.25 181 GLU A N 1
ATOM 1414 C CA . GLU A 1 181 ? 11.797 -29.391 -2.857 1 88.25 181 GLU A CA 1
ATOM 1415 C C . GLU A 1 181 ? 11.164 -28.109 -2.324 1 88.25 181 GLU A C 1
ATOM 1417 O O . GLU A 1 181 ? 10.453 -28.141 -1.317 1 88.25 181 GLU A O 1
ATOM 1422 N N . ARG A 1 182 ? 11.383 -27.078 -2.949 1 88.5 182 ARG A N 1
ATOM 1423 C CA . ARG A 1 182 ? 10.812 -25.812 -2.539 1 88.5 182 ARG A CA 1
ATOM 1424 C C . ARG A 1 182 ? 9.297 -25.812 -2.707 1 88.5 182 ARG A C 1
ATOM 1426 O O . ARG A 1 182 ? 8.578 -25.281 -1.856 1 88.5 182 ARG A O 1
ATOM 1433 N N . ARG A 1 183 ? 8.945 -26.359 -3.783 1 91.5 183 ARG A N 1
ATOM 1434 C CA . ARG A 1 183 ? 7.512 -26.484 -4 1 91.5 183 ARG A CA 1
ATOM 1435 C C . ARG A 1 183 ? 6.852 -27.25 -2.857 1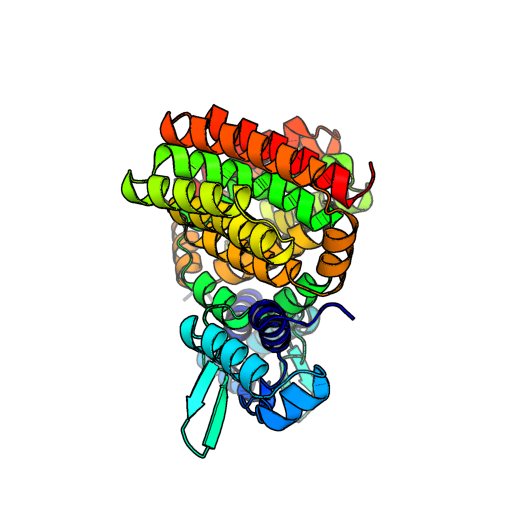 91.5 183 ARG A C 1
ATOM 1437 O O . ARG A 1 183 ? 5.824 -26.828 -2.33 1 91.5 183 ARG A O 1
ATOM 1444 N N . ALA A 1 184 ? 7.406 -28.391 -2.527 1 93.81 184 ALA A N 1
ATOM 1445 C CA . ALA A 1 184 ? 6.867 -29.219 -1.447 1 93.81 184 ALA A CA 1
ATOM 1446 C C . ALA A 1 184 ? 6.836 -28.438 -0.133 1 93.81 184 ALA A C 1
ATOM 1448 O O . ALA A 1 184 ? 5.871 -28.547 0.629 1 93.81 184 ALA A O 1
ATOM 1449 N N . THR A 1 185 ? 7.844 -27.688 0.137 1 95.19 185 THR A N 1
ATOM 1450 C CA . THR A 1 185 ? 7.914 -26.859 1.345 1 95.19 185 THR A CA 1
ATOM 1451 C C . THR A 1 185 ? 6.812 -25.812 1.348 1 95.19 185 THR A C 1
ATOM 1453 O O . THR A 1 185 ? 6.117 -25.641 2.35 1 95.19 185 THR A O 1
ATOM 1456 N N . TYR A 1 186 ? 6.664 -25.141 0.253 1 95.69 186 TYR A N 1
ATOM 1457 C CA . TYR A 1 186 ? 5.625 -24.109 0.143 1 95.69 186 TYR A CA 1
ATOM 1458 C C . TYR A 1 186 ? 4.242 -24.719 0.338 1 95.69 186 TYR A C 1
ATOM 1460 O O . TYR A 1 186 ? 3.398 -24.156 1.028 1 95.69 186 TYR A O 1
ATOM 1468 N N . CYS A 1 187 ? 4.062 -25.891 -0.235 1 97.19 187 CYS A N 1
ATOM 1469 C CA . CYS A 1 187 ? 2.775 -26.562 -0.105 1 97.19 187 CYS A CA 1
ATOM 1470 C C . CYS A 1 187 ? 2.5 -26.938 1.347 1 97.19 187 CYS A C 1
ATOM 1472 O O . CYS A 1 187 ? 1.383 -26.75 1.836 1 97.19 187 CYS A O 1
ATOM 1474 N N . SER A 1 188 ? 3.463 -27.391 1.99 1 98.19 188 SER A N 1
ATOM 1475 C CA . SER A 1 188 ? 3.303 -27.766 3.395 1 98.19 188 SER A CA 1
ATOM 1476 C C . SER A 1 188 ? 3.002 -26.531 4.25 1 98.19 188 SER A C 1
ATOM 1478 O O . SER A 1 188 ? 2.143 -26.578 5.133 1 98.19 188 SER A O 1
ATOM 1480 N N . GLU A 1 189 ? 3.678 -25.5 4.023 1 98.44 189 GLU A N 1
ATOM 1481 C CA . GLU A 1 189 ? 3.482 -24.266 4.785 1 98.44 189 GLU A CA 1
ATOM 1482 C C . GLU A 1 189 ? 2.123 -23.641 4.484 1 98.44 189 GLU A C 1
ATOM 1484 O O . GLU A 1 189 ? 1.453 -23.141 5.387 1 98.44 189 GLU A O 1
ATOM 1489 N N . HIS A 1 190 ? 1.712 -23.672 3.221 1 98.56 190 HIS A N 1
ATOM 1490 C CA . HIS A 1 190 ? 0.376 -23.203 2.871 1 98.56 190 HIS A CA 1
ATOM 1491 C C . HIS A 1 190 ? -0.7 -24.047 3.551 1 98.56 190 HIS A C 1
ATOM 1493 O O . HIS A 1 190 ? -1.749 -23.516 3.938 1 98.56 190 HIS A O 1
ATOM 1499 N N . GLN A 1 191 ? -0.412 -25.312 3.66 1 98.69 191 GLN A N 1
ATOM 1500 C CA . GLN A 1 191 ? -1.367 -26.188 4.344 1 98.69 191 GLN A CA 1
ATOM 1501 C C . GLN A 1 191 ? -1.581 -25.734 5.785 1 98.69 191 GLN A C 1
ATOM 1503 O O . GLN A 1 191 ? -2.705 -25.766 6.289 1 98.69 191 GLN A O 1
ATOM 1508 N N . LEU A 1 192 ? -0.542 -25.344 6.441 1 98.75 192 LEU A N 1
ATOM 1509 C CA . LEU A 1 192 ? -0.639 -24.859 7.812 1 98.75 192 LEU A CA 1
ATOM 1510 C C . LEU A 1 192 ? -1.482 -23.578 7.879 1 98.75 192 LEU A C 1
ATOM 1512 O O . LEU A 1 192 ? -2.275 -23.406 8.805 1 98.75 192 LEU A O 1
ATOM 1516 N N . VAL A 1 193 ? -1.305 -22.703 6.918 1 98.88 193 VAL A N 1
ATOM 1517 C CA . VAL A 1 193 ? -2.129 -21.5 6.832 1 98.88 193 VAL A CA 1
ATOM 1518 C C . VAL A 1 193 ? -3.594 -21.891 6.648 1 98.88 193 VAL A C 1
ATOM 1520 O O . VAL A 1 193 ? -4.469 -21.406 7.367 1 98.88 193 VAL A O 1
ATOM 1523 N N . LEU A 1 194 ? -3.801 -22.797 5.699 1 98.75 194 LEU A N 1
ATOM 1524 C CA . LEU A 1 194 ? -5.156 -23.25 5.387 1 98.75 194 LEU A CA 1
ATOM 1525 C C . LEU A 1 194 ? -5.809 -23.891 6.605 1 98.75 194 LEU A C 1
ATOM 1527 O O . LEU A 1 194 ? -6.973 -23.625 6.906 1 98.75 194 LEU A O 1
ATOM 1531 N N . ASP A 1 195 ? -5.066 -24.719 7.27 1 98.75 195 ASP A N 1
ATOM 1532 C CA . ASP A 1 195 ? -5.586 -25.375 8.461 1 98.75 195 ASP A CA 1
ATOM 1533 C C . ASP A 1 195 ? -6.02 -24.359 9.508 1 98.75 195 ASP A C 1
ATOM 1535 O O . ASP A 1 195 ? -7.078 -24.5 10.125 1 98.75 195 ASP A O 1
ATOM 1539 N N . ALA A 1 196 ? -5.223 -23.359 9.719 1 98.81 196 ALA A N 1
ATOM 1540 C CA . ALA A 1 196 ? -5.551 -22.312 10.68 1 98.81 196 ALA A CA 1
ATOM 1541 C C . ALA A 1 196 ? -6.785 -21.531 10.234 1 98.81 196 ALA A C 1
ATOM 1543 O O . ALA A 1 196 ? -7.617 -21.156 11.062 1 98.81 196 ALA A O 1
ATOM 1544 N N . LEU A 1 197 ? -6.906 -21.25 8.922 1 98.75 197 LEU A N 1
ATOM 1545 C CA . LEU A 1 197 ? -8.078 -20.562 8.383 1 98.75 197 LEU A CA 1
ATOM 1546 C C . LEU A 1 197 ? -9.344 -21.375 8.648 1 98.75 197 LEU A C 1
ATOM 1548 O O . LEU A 1 197 ? -10.352 -20.844 9.117 1 98.75 197 LEU A O 1
ATOM 1552 N N . LEU A 1 198 ? -9.25 -22.641 8.367 1 98.12 198 LEU A N 1
ATOM 1553 C CA . LEU A 1 198 ? -10.398 -23.531 8.523 1 98.12 198 LEU A CA 1
ATOM 1554 C C . LEU A 1 198 ? -10.781 -23.672 9.992 1 98.12 198 LEU A C 1
ATOM 1556 O O . LEU A 1 198 ? -11.961 -23.812 10.32 1 98.12 198 LEU A O 1
ATOM 1560 N N . ALA A 1 199 ? -9.844 -23.547 10.883 1 98.38 199 ALA A N 1
ATOM 1561 C CA . ALA A 1 199 ? -10.07 -23.625 12.328 1 98.38 199 ALA A CA 1
ATOM 1562 C C . ALA A 1 199 ? -10.5 -22.281 12.891 1 98.38 199 ALA A C 1
ATOM 1564 O O . ALA A 1 199 ? -10.734 -22.156 14.094 1 98.38 199 ALA A O 1
ATOM 1565 N N . ARG A 1 200 ? -10.492 -21.328 12.094 1 98.38 200 ARG A N 1
ATOM 1566 C CA . ARG A 1 200 ? -10.828 -19.969 12.484 1 98.38 200 ARG A CA 1
ATOM 1567 C C . ARG A 1 200 ? -9.867 -19.438 13.547 1 98.38 200 ARG A C 1
ATOM 1569 O O . ARG A 1 200 ? -10.281 -18.75 14.484 1 98.38 200 ARG A O 1
ATOM 1576 N N . ASP A 1 201 ? -8.719 -19.891 13.43 1 98.56 201 ASP A N 1
ATOM 1577 C CA . ASP A 1 201 ? -7.652 -19.469 14.328 1 98.56 201 ASP A CA 1
ATOM 1578 C C . ASP A 1 201 ? -6.891 -18.281 13.758 1 98.56 201 ASP A C 1
ATOM 1580 O O . ASP A 1 201 ? -5.859 -18.453 13.109 1 98.56 201 ASP A O 1
ATOM 1584 N N . SER A 1 202 ? -7.312 -17.094 14.148 1 98.44 202 SER A N 1
ATOM 1585 C CA . SER A 1 202 ? -6.766 -15.859 13.57 1 98.44 202 SER A CA 1
ATOM 1586 C C . SER A 1 202 ? -5.273 -15.734 13.875 1 98.44 202 SER A C 1
ATOM 1588 O O . SER A 1 202 ? -4.48 -15.422 12.977 1 98.44 202 SER A O 1
ATOM 1590 N N . GLU A 1 203 ? -4.879 -15.953 15.062 1 98.31 203 GLU A N 1
ATOM 1591 C CA . GLU A 1 203 ? -3.477 -15.836 15.445 1 98.31 203 GLU A CA 1
ATOM 1592 C C . GLU A 1 203 ? -2.627 -16.906 14.758 1 98.31 203 GLU A C 1
ATOM 1594 O O . GLU A 1 203 ? -1.523 -16.609 14.289 1 98.31 203 GLU A O 1
ATOM 1599 N N . GLY A 1 204 ? -3.178 -18.078 14.734 1 98.75 204 GLY A N 1
ATOM 1600 C CA . GLY A 1 204 ? -2.48 -19.172 14.055 1 98.75 204 GLY A CA 1
ATOM 1601 C C . GLY A 1 204 ? -2.297 -18.922 12.57 1 98.75 204 GLY A C 1
ATOM 1602 O O . GLY A 1 204 ? -1.236 -19.203 12.008 1 98.75 204 GLY A O 1
ATOM 1603 N N . ALA A 1 205 ? -3.338 -18.375 11.906 1 98.88 205 ALA A N 1
ATOM 1604 C CA . ALA A 1 205 ? -3.262 -18.078 10.477 1 98.88 205 ALA A CA 1
ATOM 1605 C C . ALA A 1 205 ? -2.191 -17.016 10.195 1 98.88 205 ALA A C 1
ATOM 1607 O O . ALA A 1 205 ? -1.405 -17.156 9.258 1 98.88 205 ALA A O 1
ATOM 1608 N N . SER A 1 206 ? -2.184 -16.047 11.062 1 98.75 206 SER A N 1
ATOM 1609 C CA . SER A 1 206 ? -1.181 -14.992 10.938 1 98.75 206 SER A CA 1
ATOM 1610 C C . SER A 1 206 ? 0.229 -15.555 11.094 1 98.75 206 SER A C 1
ATOM 1612 O O . SER A 1 206 ? 1.105 -15.281 10.273 1 98.75 206 SER A O 1
ATOM 1614 N N . ALA A 1 207 ? 0.396 -16.328 12.102 1 98.75 207 ALA A N 1
ATOM 1615 C CA . ALA A 1 207 ? 1.716 -16.875 12.398 1 98.75 207 ALA A CA 1
ATOM 1616 C C . ALA A 1 207 ? 2.186 -17.812 11.289 1 98.75 207 ALA A C 1
ATOM 1618 O O . ALA A 1 207 ? 3.355 -17.797 10.898 1 98.75 207 ALA A O 1
ATOM 1619 N N . ALA A 1 208 ? 1.3 -18.656 10.797 1 98.81 208 ALA A N 1
ATOM 1620 C CA . ALA A 1 208 ? 1.64 -19.594 9.727 1 98.81 208 ALA A CA 1
ATOM 1621 C C . ALA A 1 208 ? 2.027 -18.844 8.453 1 98.81 208 ALA A C 1
ATOM 1623 O O . ALA A 1 208 ? 2.994 -19.203 7.781 1 98.81 208 ALA A O 1
ATOM 1624 N N . MET A 1 209 ? 1.312 -17.797 8.133 1 98.81 209 MET A N 1
ATOM 1625 C CA . MET A 1 209 ? 1.623 -17 6.949 1 98.81 209 MET A CA 1
ATOM 1626 C C . MET A 1 209 ? 2.979 -16.312 7.09 1 98.81 209 MET A C 1
ATOM 1628 O O . MET A 1 209 ? 3.762 -16.281 6.141 1 98.81 209 MET A O 1
ATOM 1632 N N . LEU A 1 210 ? 3.213 -15.781 8.258 1 98.56 210 LEU A N 1
ATOM 1633 C CA . LEU A 1 210 ? 4.496 -15.125 8.492 1 98.56 210 LEU A CA 1
ATOM 1634 C C . LEU A 1 210 ? 5.648 -16.109 8.328 1 98.56 210 LEU A C 1
ATOM 1636 O O . LEU A 1 210 ? 6.664 -15.789 7.715 1 98.56 210 LEU A O 1
ATOM 1640 N N . THR A 1 211 ? 5.492 -17.297 8.867 1 98.5 211 THR A N 1
ATOM 1641 C CA . THR A 1 211 ? 6.504 -18.344 8.734 1 98.5 211 THR A CA 1
ATOM 1642 C C . THR A 1 211 ? 6.754 -18.656 7.262 1 98.5 211 THR A C 1
ATOM 1644 O O . THR A 1 211 ? 7.902 -18.75 6.828 1 98.5 211 THR A O 1
ATOM 1647 N N . HIS A 1 212 ? 5.695 -18.797 6.516 1 98.31 212 HIS A N 1
ATOM 1648 C CA . HIS A 1 212 ? 5.785 -19.078 5.086 1 98.31 212 HIS A CA 1
ATOM 1649 C C . HIS A 1 212 ? 6.555 -17.969 4.363 1 98.31 212 HIS A C 1
ATOM 1651 O O . HIS A 1 212 ? 7.445 -18.266 3.559 1 98.31 212 HIS A O 1
ATOM 1657 N N . LEU A 1 213 ? 6.238 -16.734 4.711 1 97.62 213 LEU A N 1
ATOM 1658 C CA . LEU A 1 213 ? 6.848 -15.602 4.012 1 97.62 213 LEU A CA 1
ATOM 1659 C C . LEU A 1 213 ? 8.32 -15.469 4.375 1 97.62 213 LEU A C 1
ATOM 1661 O O . LEU A 1 213 ? 9.133 -15.039 3.551 1 97.62 213 LEU A O 1
ATOM 1665 N N . ARG A 1 214 ? 8.672 -15.812 5.562 1 97 214 ARG A N 1
ATOM 1666 C CA . ARG A 1 214 ? 10.086 -15.812 5.941 1 97 214 ARG A CA 1
ATOM 1667 C C . ARG A 1 214 ? 10.867 -16.844 5.133 1 97 214 ARG A C 1
ATOM 1669 O O . ARG A 1 214 ? 12.008 -16.578 4.73 1 97 214 ARG A O 1
ATOM 1676 N N . THR A 1 215 ? 10.266 -18.016 4.922 1 95.62 215 THR A N 1
ATOM 1677 C CA . THR A 1 215 ? 10.875 -19.016 4.066 1 95.62 215 THR A CA 1
ATOM 1678 C C . THR A 1 215 ? 11.062 -18.484 2.648 1 95.62 215 THR A C 1
ATOM 1680 O O . THR A 1 215 ? 12.125 -18.656 2.051 1 95.62 215 THR A O 1
ATOM 1683 N N . VAL A 1 216 ? 10.023 -17.844 2.096 1 93.38 216 VAL A N 1
ATOM 1684 C CA . VAL A 1 216 ? 10.078 -17.266 0.752 1 93.38 216 VAL A CA 1
ATOM 1685 C C . VAL A 1 216 ? 11.211 -16.25 0.67 1 93.38 216 VAL A C 1
ATOM 1687 O O . VAL A 1 216 ? 11.977 -16.234 -0.295 1 93.38 216 VAL A O 1
ATOM 1690 N N . GLU A 1 217 ? 11.242 -15.414 1.66 1 92.81 217 GLU A N 1
ATOM 1691 C CA . GLU A 1 217 ? 12.281 -14.375 1.685 1 92.81 217 GLU A CA 1
ATOM 1692 C C . GLU A 1 217 ? 13.672 -14.992 1.668 1 92.81 217 GLU A C 1
ATOM 1694 O O . GLU A 1 217 ? 14.547 -14.539 0.927 1 92.81 217 GLU A O 1
ATOM 1699 N N . ARG A 1 218 ? 13.875 -15.977 2.477 1 91.88 218 ARG A N 1
ATOM 1700 C CA . ARG A 1 218 ? 15.164 -16.656 2.537 1 91.88 218 ARG A CA 1
ATOM 1701 C C . ARG A 1 218 ? 15.539 -17.25 1.182 1 91.88 218 ARG A C 1
ATOM 1703 O O . ARG A 1 218 ? 16.688 -17.141 0.745 1 91.88 218 ARG A O 1
ATOM 1710 N N . ASN A 1 219 ? 14.625 -17.875 0.546 1 87.56 219 ASN A N 1
ATOM 1711 C CA . ASN A 1 219 ? 14.867 -18.5 -0.748 1 87.56 219 ASN A CA 1
ATOM 1712 C C . ASN A 1 219 ? 15.172 -17.469 -1.826 1 87.56 219 ASN A C 1
ATOM 1714 O O . ASN A 1 219 ? 15.953 -17.734 -2.742 1 87.56 219 ASN A O 1
ATOM 1718 N N . LEU A 1 220 ? 14.477 -16.344 -1.746 1 84 220 LEU A N 1
ATOM 1719 C CA . LEU A 1 220 ? 14.633 -15.305 -2.76 1 84 220 LEU A CA 1
ATOM 1720 C C . LEU A 1 220 ? 15.945 -14.555 -2.57 1 84 220 LEU A C 1
ATOM 1722 O O . LEU A 1 220 ? 16.625 -14.234 -3.545 1 84 220 LEU A O 1
ATOM 1726 N N . LEU A 1 221 ? 16.234 -14.227 -1.302 1 83 221 LEU A N 1
ATOM 1727 C CA . LEU A 1 221 ? 17.344 -13.32 -1.041 1 83 221 LEU A CA 1
ATOM 1728 C C . LEU A 1 221 ? 18.609 -14.094 -0.675 1 83 221 LEU A C 1
ATOM 1730 O O . LEU A 1 221 ? 19.703 -13.547 -0.708 1 83 221 LEU A O 1
ATOM 1734 N N . GLY A 1 222 ? 18.562 -15.383 -0.682 1 74.38 222 GLY A N 1
ATOM 1735 C CA . GLY A 1 222 ? 19.719 -16.203 -0.394 1 74.38 222 GLY A CA 1
ATOM 1736 C C . GLY A 1 222 ? 20.203 -16.078 1.04 1 74.38 222 GLY A C 1
ATOM 1737 O O . GLY A 1 222 ? 21.391 -16.234 1.318 1 74.38 222 GLY A O 1
ATOM 1738 N N . ARG A 1 223 ? 19.453 -15.5 2.088 1 54.75 223 ARG A N 1
ATOM 1739 C CA . ARG A 1 223 ? 20.016 -15.344 3.424 1 54.75 223 ARG A CA 1
ATOM 1740 C C . ARG A 1 223 ? 19.516 -16.438 4.359 1 54.75 223 ARG A C 1
ATOM 1742 O O . ARG A 1 223 ? 18.406 -16.938 4.195 1 54.75 223 ARG A O 1
ATOM 1749 N N . MET B 1 1 ? 14.18 -27 -27.625 1 37.59 1 MET B N 1
ATOM 1750 C CA . MET B 1 1 ? 13.844 -25.797 -26.875 1 37.59 1 MET B CA 1
ATOM 1751 C C . MET B 1 1 ? 12.461 -25.922 -26.234 1 37.59 1 MET B C 1
ATOM 1753 O O . MET B 1 1 ? 11.5 -26.312 -26.906 1 37.59 1 MET B O 1
ATOM 1757 N N . PRO B 1 2 ? 12.281 -26.078 -25 1 46.62 2 PRO B N 1
ATOM 1758 C CA . PRO B 1 2 ? 10.977 -26.5 -24.484 1 46.62 2 PRO B CA 1
ATOM 1759 C C . PRO B 1 2 ? 9.844 -25.578 -24.953 1 46.62 2 PRO B C 1
ATOM 1761 O O . PRO B 1 2 ? 10.07 -24.391 -25.234 1 46.62 2 PRO B O 1
ATOM 1764 N N . LYS B 1 3 ? 8.875 -26.141 -25.781 1 56.84 3 LYS B N 1
ATOM 1765 C CA . LYS B 1 3 ? 7.812 -25.484 -26.547 1 56.84 3 LYS B CA 1
ATOM 1766 C C . LYS B 1 3 ? 6.934 -24.625 -25.641 1 56.84 3 LYS B C 1
ATOM 1768 O O . LYS B 1 3 ? 6.453 -25.094 -24.609 1 56.84 3 LYS B O 1
ATOM 1773 N N . LEU B 1 4 ? 7.137 -23.312 -25.672 1 63.12 4 LEU B N 1
ATOM 1774 C CA . LEU B 1 4 ? 6.23 -22.391 -24.984 1 63.12 4 LEU B CA 1
ATOM 1775 C C . LEU B 1 4 ? 4.781 -22.828 -25.156 1 63.12 4 LEU B C 1
ATOM 1777 O O . LEU B 1 4 ? 4.352 -23.125 -26.281 1 63.12 4 LEU B O 1
ATOM 1781 N N . VAL B 1 5 ? 4.219 -23.219 -24.047 1 73 5 VAL B N 1
ATOM 1782 C CA . VAL B 1 5 ? 2.801 -23.562 -24.125 1 73 5 VAL B CA 1
ATOM 1783 C C . VAL B 1 5 ? 1.958 -22.297 -23.984 1 73 5 VAL B C 1
ATOM 1785 O O . VAL B 1 5 ? 2.479 -21.234 -23.641 1 73 5 VAL B O 1
ATOM 1788 N N . ALA B 1 6 ? 0.684 -22.375 -24.422 1 79.62 6 ALA B N 1
ATOM 1789 C CA . ALA B 1 6 ? -0.264 -21.266 -24.469 1 79.62 6 ALA B CA 1
ATOM 1790 C C . ALA B 1 6 ? -0.256 -20.484 -23.156 1 79.62 6 ALA B C 1
ATOM 1792 O O . ALA B 1 6 ? -0.273 -19.25 -23.156 1 79.62 6 ALA B O 1
ATOM 1793 N N . ASN B 1 7 ? -0.122 -21.156 -22.109 1 77 7 ASN B N 1
ATOM 1794 C CA . ASN B 1 7 ? -0.152 -20.531 -20.797 1 77 7 ASN B CA 1
ATOM 1795 C C . ASN B 1 7 ? 1.062 -19.625 -20.578 1 77 7 ASN B C 1
ATOM 1797 O O . ASN B 1 7 ? 0.939 -18.531 -20.031 1 77 7 ASN B O 1
ATOM 1801 N N . ASP B 1 8 ? 2.199 -20.109 -21.078 1 77.19 8 ASP B N 1
ATOM 1802 C CA . ASP B 1 8 ? 3.416 -19.312 -20.969 1 77.19 8 ASP B CA 1
ATOM 1803 C C . ASP B 1 8 ? 3.291 -18.016 -21.75 1 77.19 8 ASP B C 1
ATOM 1805 O O . ASP B 1 8 ? 3.707 -16.953 -21.281 1 77.19 8 ASP B O 1
ATOM 1809 N N . ILE B 1 9 ? 2.762 -18.188 -22.875 1 84 9 ILE B N 1
ATOM 1810 C CA . ILE B 1 9 ? 2.607 -17.031 -23.75 1 84 9 ILE B CA 1
ATOM 1811 C C . ILE B 1 9 ? 1.599 -16.047 -23.141 1 84 9 ILE B C 1
ATOM 1813 O O . ILE B 1 9 ? 1.814 -14.836 -23.156 1 84 9 ILE B O 1
ATOM 1817 N N . ALA B 1 10 ? 0.554 -16.578 -22.547 1 84.06 10 ALA B N 1
ATOM 1818 C CA . ALA B 1 10 ? -0.454 -15.734 -21.922 1 84.06 10 ALA B CA 1
ATOM 1819 C C . ALA B 1 10 ? 0.153 -14.914 -20.781 1 84.06 10 ALA B C 1
ATOM 1821 O O . ALA B 1 10 ? -0.114 -13.719 -20.656 1 84.06 10 ALA B O 1
ATOM 1822 N N . ILE B 1 11 ? 0.92 -15.539 -20.078 1 72 11 ILE B N 1
ATOM 1823 C CA . ILE B 1 11 ? 1.576 -14.875 -18.953 1 72 11 ILE B CA 1
ATOM 1824 C C . ILE B 1 11 ? 2.492 -13.773 -19.469 1 72 11 ILE B C 1
ATOM 1826 O O . ILE B 1 11 ? 2.486 -12.656 -18.953 1 72 11 ILE B O 1
ATOM 1830 N N . ALA B 1 12 ? 3.229 -14.109 -20.516 1 76.25 12 ALA B N 1
ATOM 1831 C CA . ALA B 1 12 ? 4.145 -13.133 -21.109 1 76.25 12 ALA B CA 1
ATOM 1832 C C . ALA B 1 12 ? 3.383 -11.938 -21.656 1 76.25 12 ALA B C 1
ATOM 1834 O O . ALA B 1 12 ? 3.789 -10.789 -21.453 1 76.25 12 ALA B O 1
ATOM 1835 N N . LEU B 1 13 ? 2.287 -12.211 -22.312 1 82.62 13 LEU B N 1
ATOM 1836 C CA . LEU B 1 13 ? 1.494 -11.141 -22.906 1 82.62 13 LEU B CA 1
ATOM 1837 C C . LEU B 1 13 ? 0.857 -10.273 -21.812 1 82.62 13 LEU B C 1
ATOM 1839 O O . LEU B 1 13 ? 0.833 -9.047 -21.938 1 82.62 13 LEU B O 1
ATOM 1843 N N . LYS B 1 14 ? 0.376 -10.922 -20.781 1 75.12 14 LYS B N 1
ATOM 1844 C CA . LYS B 1 14 ? -0.237 -10.188 -1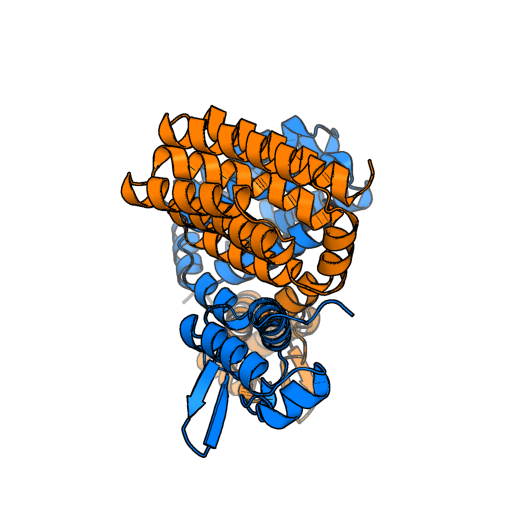9.672 1 75.12 14 LYS B CA 1
ATOM 1845 C C . LYS B 1 14 ? 0.773 -9.266 -19 1 75.12 14 LYS B C 1
ATOM 1847 O O . LYS B 1 14 ? 0.442 -8.133 -18.641 1 75.12 14 LYS B O 1
ATOM 1852 N N . LYS B 1 15 ? 1.887 -9.766 -18.938 1 68.81 15 LYS B N 1
ATOM 1853 C CA . LYS B 1 15 ? 2.965 -8.953 -18.375 1 68.81 15 LYS B CA 1
ATOM 1854 C C . LYS B 1 15 ? 3.232 -7.727 -19.25 1 68.81 15 LYS B C 1
ATOM 1856 O O . LYS B 1 15 ? 3.367 -6.613 -18.734 1 68.81 15 LYS B O 1
ATOM 1861 N N . ARG B 1 16 ? 3.291 -8 -20.516 1 72 16 ARG B N 1
ATOM 1862 C CA . ARG B 1 16 ? 3.527 -6.898 -21.438 1 72 16 ARG B CA 1
ATOM 1863 C C . ARG B 1 16 ? 2.41 -5.863 -21.359 1 72 16 ARG B C 1
ATOM 1865 O O . ARG B 1 16 ? 2.67 -4.66 -21.359 1 72 16 ARG B O 1
ATOM 1872 N N . ILE B 1 17 ? 1.254 -6.332 -21.172 1 74.25 17 ILE B N 1
ATOM 1873 C CA . ILE B 1 17 ? 0.094 -5.453 -21.062 1 74.25 17 ILE B CA 1
ATOM 1874 C C . ILE B 1 17 ? 0.157 -4.66 -19.766 1 74.25 17 ILE B C 1
ATOM 1876 O O . ILE B 1 17 ? -0.074 -3.447 -19.75 1 74.25 17 ILE B O 1
ATOM 1880 N N . SER B 1 18 ? 0.524 -5.379 -18.75 1 64.94 18 SER B N 1
ATOM 1881 C CA . SER B 1 18 ? 0.585 -4.742 -17.438 1 64.94 18 SER B CA 1
ATOM 1882 C C . SER B 1 18 ? 1.665 -3.666 -17.391 1 64.94 18 SER B C 1
ATOM 1884 O O . SER B 1 18 ? 1.55 -2.689 -16.656 1 64.94 18 SER B O 1
ATOM 1886 N N . LEU B 1 19 ? 2.623 -3.852 -18.266 1 57.91 19 LEU B N 1
ATOM 1887 C CA . LEU B 1 19 ? 3.727 -2.902 -18.344 1 57.91 19 LEU B CA 1
ATOM 1888 C C . LEU B 1 19 ? 3.379 -1.746 -19.281 1 57.91 19 LEU B C 1
ATOM 1890 O O . LEU B 1 19 ? 4.207 -0.862 -19.516 1 57.91 19 LEU B O 1
ATOM 1894 N N . GLY B 1 20 ? 2.291 -1.843 -19.719 1 61.56 20 GLY B N 1
ATOM 1895 C CA . GLY B 1 20 ? 1.777 -0.733 -20.516 1 61.56 20 GLY B CA 1
ATOM 1896 C C . GLY B 1 20 ? 2.025 -0.893 -22 1 61.56 20 GLY B C 1
ATOM 1897 O O . GLY B 1 20 ? 1.815 0.044 -22.766 1 61.56 20 GLY B O 1
ATOM 1898 N N . GLU B 1 21 ? 2.525 -2.012 -22.266 1 67.44 21 GLU B N 1
ATOM 1899 C CA . GLU B 1 21 ? 2.691 -2.236 -23.688 1 67.44 21 GLU B CA 1
ATOM 1900 C C . GLU B 1 21 ? 1.345 -2.242 -24.406 1 67.44 21 GLU B C 1
ATOM 1902 O O . GLU B 1 21 ? 0.364 -2.785 -23.891 1 67.44 21 GLU B O 1
ATOM 1907 N N . TRP B 1 22 ? 1.249 -1.588 -25.562 1 73.31 22 TRP B N 1
ATOM 1908 C CA . TRP B 1 22 ? 0.126 -1.511 -26.5 1 73.31 22 TRP B CA 1
ATOM 1909 C C . TRP B 1 22 ? -0.976 -0.613 -25.938 1 73.31 22 TRP B C 1
ATOM 1911 O O . TRP B 1 22 ? -2.104 -0.626 -26.438 1 73.31 22 TRP B O 1
ATOM 1921 N N . LEU B 1 23 ? -0.562 0.107 -24.703 1 65.19 23 LEU B N 1
ATOM 1922 C CA . LEU B 1 23 ? -1.55 0.983 -24.078 1 65.19 23 LEU B CA 1
ATOM 1923 C C . LEU B 1 23 ? -1.892 2.152 -25 1 65.19 23 LEU B C 1
ATOM 1925 O O . LEU B 1 23 ? -3.023 2.641 -25 1 65.19 23 LEU B O 1
ATOM 1929 N N . GLU B 1 24 ? -0.87 2.551 -25.672 1 61.91 24 GLU B N 1
ATOM 1930 C CA . GLU B 1 24 ? -1.039 3.73 -26.516 1 61.91 24 GLU B CA 1
ATOM 1931 C C . GLU B 1 24 ? -2.184 3.541 -27.5 1 61.91 24 GLU B C 1
ATOM 1933 O O . GLU B 1 24 ? -3.039 4.418 -27.641 1 61.91 24 GLU B O 1
ATOM 1938 N N . ASN B 1 25 ? -2.258 2.477 -28.141 1 65.25 25 ASN B N 1
ATOM 1939 C CA . ASN B 1 25 ? -3.299 2.25 -29.141 1 65.25 25 ASN B CA 1
ATOM 1940 C C . ASN B 1 25 ? -4.324 1.229 -28.656 1 65.25 25 ASN B C 1
ATOM 1942 O O . ASN B 1 25 ? -5.355 1.026 -29.312 1 65.25 25 ASN B O 1
ATOM 1946 N N . GLY B 1 26 ? -3.984 0.78 -27.453 1 71.5 26 GLY B N 1
ATOM 1947 C CA . GLY B 1 26 ? -4.891 -0.174 -26.828 1 71.5 26 GLY B CA 1
ATOM 1948 C C . GLY B 1 26 ? -5.035 -1.46 -27.625 1 71.5 26 GLY B C 1
ATOM 1949 O O . GLY B 1 26 ? -5.992 -2.213 -27.422 1 71.5 26 GLY B O 1
ATOM 1950 N N . ARG B 1 27 ? -4.094 -1.658 -28.703 1 80.69 27 ARG B N 1
ATOM 1951 C CA . ARG B 1 27 ? -4.223 -2.781 -29.625 1 80.69 27 ARG B CA 1
ATOM 1952 C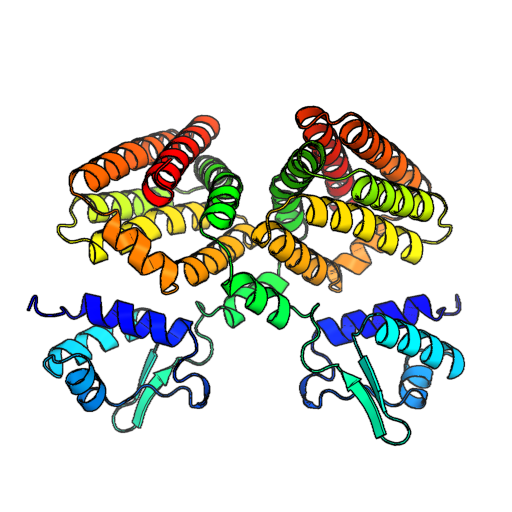 C . ARG B 1 27 ? -2.998 -3.686 -29.547 1 80.69 27 ARG B C 1
ATOM 1954 O O . ARG B 1 27 ? -1.863 -3.211 -29.641 1 80.69 27 ARG B O 1
ATOM 1961 N N . MET B 1 28 ? -3.238 -4.961 -29.328 1 88.81 28 MET B N 1
ATOM 1962 C CA . MET B 1 28 ? -2.158 -5.941 -29.359 1 88.81 28 MET B CA 1
ATOM 1963 C C . MET B 1 28 ? -1.747 -6.258 -30.797 1 88.81 28 MET B C 1
ATOM 1965 O O . MET B 1 28 ? -2.576 -6.223 -31.703 1 88.81 28 MET B O 1
ATOM 1969 N N . PRO B 1 29 ? -0.523 -6.621 -30.984 1 89.94 29 PRO B N 1
ATOM 1970 C CA . PRO B 1 29 ? -0.117 -7.09 -32.312 1 89.94 29 PRO B CA 1
ATOM 1971 C C . PRO B 1 29 ? -0.917 -8.305 -32.781 1 89.94 29 PRO B C 1
ATOM 1973 O O . PRO B 1 29 ? -1.456 -9.047 -31.953 1 89.94 29 PRO B O 1
ATOM 1976 N N . PRO B 1 30 ? -1.009 -8.43 -34.156 1 90.31 30 PRO B N 1
ATOM 1977 C CA . PRO B 1 30 ? -1.693 -9.609 -34.688 1 90.31 30 PRO B CA 1
ATOM 1978 C C . PRO B 1 30 ? -1.081 -10.922 -34.188 1 90.31 30 PRO B C 1
ATOM 1980 O O . PRO B 1 30 ? 0.127 -10.992 -33.938 1 90.31 30 PRO B O 1
ATOM 1983 N N . GLU B 1 31 ? -1.952 -11.914 -34.031 1 92.12 31 GLU B N 1
ATOM 1984 C CA . GLU B 1 31 ? -1.537 -13.211 -33.5 1 92.12 31 GLU B CA 1
ATOM 1985 C C . GLU B 1 31 ? -0.391 -13.789 -34.344 1 92.12 31 GLU B C 1
ATOM 1987 O O . GLU B 1 31 ? 0.503 -14.445 -33.781 1 92.12 31 GLU B O 1
ATOM 1992 N N . ARG B 1 32 ? -0.39 -13.523 -35.656 1 90.88 32 ARG B N 1
ATOM 1993 C CA . ARG B 1 32 ? 0.67 -14.008 -36.531 1 90.88 32 ARG B CA 1
ATOM 1994 C C . ARG B 1 32 ? 2.02 -13.422 -36.125 1 90.88 32 ARG B C 1
ATOM 1996 O O . ARG B 1 32 ? 3.025 -14.133 -36.094 1 90.88 32 ARG B O 1
ATOM 2003 N N . ASP B 1 33 ? 2.01 -12.148 -35.844 1 93.19 33 ASP B N 1
ATOM 2004 C CA . ASP B 1 33 ? 3.242 -11.469 -35.469 1 93.19 33 ASP B CA 1
ATOM 2005 C C . ASP B 1 33 ? 3.748 -11.977 -34.125 1 93.19 33 ASP B C 1
ATOM 2007 O O . ASP B 1 33 ? 4.949 -12.195 -33.938 1 93.19 33 ASP B O 1
ATOM 2011 N N . LEU B 1 34 ? 2.781 -12.133 -33.188 1 92.88 34 LEU B N 1
ATOM 2012 C CA . LEU B 1 34 ? 3.139 -12.641 -31.859 1 92.88 34 LEU B CA 1
ATOM 2013 C C . LEU B 1 34 ? 3.678 -14.07 -31.969 1 92.88 34 LEU B C 1
ATOM 2015 O O . LEU B 1 34 ? 4.625 -14.43 -31.25 1 92.88 34 LEU B O 1
ATOM 2019 N N . ALA B 1 35 ? 3.092 -14.891 -32.875 1 92.25 35 ALA B N 1
ATOM 2020 C CA . ALA B 1 35 ? 3.57 -16.25 -33.094 1 92.25 35 ALA B CA 1
ATOM 2021 C C . ALA B 1 35 ? 5.016 -16.25 -33.594 1 92.25 35 ALA B C 1
ATOM 2023 O O . ALA B 1 35 ? 5.836 -17.047 -33.094 1 92.25 35 ALA B O 1
ATOM 2024 N N . SER B 1 36 ? 5.266 -15.375 -34.5 1 91.62 36 SER B N 1
ATOM 2025 C CA . SER B 1 36 ? 6.625 -15.234 -35 1 91.62 36 SER B CA 1
ATOM 2026 C C . SER B 1 36 ? 7.586 -14.797 -33.906 1 91.62 36 SER B C 1
ATOM 2028 O O . SER B 1 36 ? 8.695 -15.328 -33.812 1 91.62 36 SER B O 1
ATOM 2030 N N . GLU B 1 37 ? 7.113 -13.867 -33.125 1 89.88 37 GLU B N 1
ATOM 2031 C CA . GLU B 1 37 ? 7.941 -13.328 -32.031 1 89.88 37 GLU B CA 1
ATOM 2032 C C . GLU B 1 37 ? 8.305 -14.414 -31.031 1 89.88 37 GLU B C 1
ATOM 2034 O O . GLU B 1 37 ? 9.445 -14.484 -30.578 1 89.88 37 GLU B O 1
ATOM 2039 N N . PHE B 1 38 ? 7.328 -15.211 -30.672 1 89.38 38 PHE B N 1
ATOM 2040 C CA . PHE B 1 38 ? 7.516 -16.203 -29.625 1 89.38 38 PHE B CA 1
ATOM 2041 C C . PHE B 1 38 ? 8.039 -17.516 -30.203 1 89.38 38 PHE B C 1
ATOM 2043 O O . PHE B 1 38 ? 8.414 -18.422 -29.453 1 89.38 38 PHE B O 1
ATOM 2050 N N . GLY B 1 39 ? 8.047 -17.578 -31.484 1 90.06 39 GLY B N 1
ATOM 2051 C CA . GLY B 1 39 ? 8.531 -18.781 -32.156 1 90.06 39 GLY B CA 1
ATOM 2052 C C . GLY B 1 39 ? 7.609 -19.984 -31.953 1 90.06 39 GLY B C 1
ATOM 2053 O O . GLY B 1 39 ? 8.078 -21.094 -31.719 1 90.06 39 GLY B O 1
ATOM 2054 N N . VAL B 1 40 ? 6.355 -19.75 -31.953 1 90.94 40 VAL B N 1
ATOM 2055 C CA . VAL B 1 40 ? 5.363 -20.812 -31.781 1 90.94 40 VAL B CA 1
ATOM 2056 C C . VAL B 1 40 ? 4.32 -20.734 -32.875 1 90.94 40 VAL B C 1
ATOM 2058 O O . VAL B 1 40 ? 4.336 -19.812 -33.688 1 90.94 40 VAL B O 1
ATOM 2061 N N . ALA B 1 41 ? 3.553 -21.797 -32.906 1 89.88 41 ALA B N 1
ATOM 2062 C CA . ALA B 1 41 ? 2.461 -21.828 -33.875 1 89.88 41 ALA B CA 1
ATOM 2063 C C . ALA B 1 41 ? 1.396 -20.797 -33.531 1 89.88 41 ALA B C 1
ATOM 2065 O O . ALA B 1 41 ? 1.224 -20.438 -32.344 1 89.88 41 ALA B O 1
ATOM 2066 N N . ARG B 1 42 ? 0.758 -20.266 -34.594 1 90.5 42 ARG B N 1
ATOM 2067 C CA . ARG B 1 42 ? -0.298 -19.281 -34.406 1 90.5 42 ARG B CA 1
ATOM 2068 C C . ARG B 1 42 ? -1.382 -19.797 -33.469 1 90.5 42 ARG B C 1
ATOM 2070 O O . ARG B 1 42 ? -1.94 -19.031 -32.688 1 90.5 42 ARG B O 1
ATOM 2077 N N . ASN B 1 43 ? -1.607 -21.031 -33.5 1 89.94 43 ASN B N 1
ATOM 2078 C CA . ASN B 1 43 ? -2.65 -21.594 -32.656 1 89.94 43 ASN B CA 1
ATOM 2079 C C . ASN B 1 43 ? -2.279 -21.516 -31.172 1 89.94 43 ASN B C 1
ATOM 2081 O O . ASN B 1 43 ? -3.148 -21.328 -30.328 1 89.94 43 ASN B O 1
ATOM 2085 N N . THR B 1 44 ? -1.071 -21.672 -30.953 1 90.06 44 THR B N 1
ATOM 2086 C CA . THR B 1 44 ? -0.593 -21.562 -29.578 1 90.06 44 THR B CA 1
ATOM 2087 C C . THR B 1 44 ? -0.807 -20.141 -29.062 1 90.06 44 THR B C 1
ATOM 2089 O O . THR B 1 44 ? -1.262 -19.953 -27.938 1 90.06 44 THR B O 1
ATOM 2092 N N . VAL B 1 45 ? -0.527 -19.125 -29.906 1 92.31 45 VAL B N 1
ATOM 2093 C CA . VAL B 1 45 ? -0.741 -17.734 -29.531 1 92.31 45 VAL B CA 1
ATOM 2094 C C . VAL B 1 45 ? -2.236 -17.469 -29.391 1 92.31 45 VAL B C 1
ATOM 2096 O O . VAL B 1 45 ? -2.658 -16.766 -28.469 1 92.31 45 VAL B O 1
ATOM 2099 N N . ARG B 1 46 ? -3.006 -18.031 -30.25 1 89.31 46 ARG B N 1
ATOM 2100 C CA . ARG B 1 46 ? -4.453 -17.859 -30.188 1 89.31 46 ARG B CA 1
ATOM 2101 C C . ARG B 1 46 ? -5.008 -18.344 -28.859 1 89.31 46 ARG B C 1
ATOM 2103 O O . ARG B 1 46 ? -5.852 -17.688 -28.25 1 89.31 46 ARG B O 1
ATOM 2110 N N . ARG B 1 47 ? -4.465 -19.406 -28.422 1 87.25 47 ARG B N 1
ATOM 2111 C CA . ARG B 1 47 ? -4.875 -19.938 -27.125 1 87.25 47 ARG B CA 1
ATOM 2112 C C . ARG B 1 47 ? -4.457 -19.016 -26 1 87.25 47 ARG B C 1
ATOM 2114 O O . ARG B 1 47 ? -5.223 -18.797 -25.047 1 87.25 47 ARG B O 1
ATOM 2121 N N . ALA B 1 48 ? -3.332 -18.562 -26.141 1 89.06 48 ALA B N 1
ATOM 2122 C CA . ALA B 1 48 ? -2.824 -17.641 -25.141 1 89.06 48 ALA B CA 1
ATOM 2123 C C . ALA B 1 48 ? -3.689 -16.375 -25.062 1 89.06 48 ALA B C 1
ATOM 2125 O O . ALA B 1 48 ? -4.059 -15.938 -23.969 1 89.06 48 ALA B O 1
ATOM 2126 N N . VAL B 1 49 ? -4 -15.812 -26.203 1 89.38 49 VAL B N 1
ATOM 2127 C CA . VAL B 1 49 ? -4.82 -14.609 -26.281 1 89.38 49 VAL B CA 1
ATOM 2128 C C . VAL B 1 49 ? -6.227 -14.906 -25.766 1 89.38 49 VAL B C 1
ATOM 2130 O O . VAL B 1 49 ? -6.852 -14.07 -25.109 1 89.38 49 VAL B O 1
ATOM 2133 N N . GLY B 1 50 ? -6.645 -16.094 -26.047 1 84.25 50 GLY B N 1
ATOM 2134 C CA . GLY B 1 50 ? -7.914 -16.531 -25.484 1 84.25 50 GLY B CA 1
ATOM 2135 C C . GLY B 1 50 ? -7.945 -16.516 -23.969 1 84.25 50 GLY B C 1
ATOM 2136 O O . GLY B 1 50 ? -8.938 -16.094 -23.375 1 84.25 50 GLY B O 1
ATOM 2137 N N . MET B 1 51 ? -6.887 -16.922 -23.391 1 78.88 51 MET B N 1
ATOM 2138 C CA . MET B 1 51 ? -6.781 -16.891 -21.938 1 78.88 51 MET B CA 1
ATOM 2139 C C . MET B 1 51 ? -6.871 -15.461 -21.406 1 78.88 51 MET B C 1
ATOM 2141 O O . MET B 1 51 ? -7.508 -15.211 -20.391 1 78.88 51 MET B O 1
ATOM 2145 N N . LEU B 1 52 ? -6.266 -14.555 -22.109 1 80.62 52 LEU B N 1
ATOM 2146 C CA . LEU B 1 52 ? -6.301 -13.148 -21.734 1 80.62 52 LEU B CA 1
ATOM 2147 C C . LEU B 1 52 ? -7.703 -12.578 -21.906 1 80.62 52 LEU B C 1
ATOM 2149 O O . LEU B 1 52 ? -8.133 -11.727 -21.125 1 80.62 52 LEU B O 1
ATOM 2153 N N . GLU B 1 53 ? -8.312 -13.008 -22.938 1 78.5 53 GLU B N 1
ATOM 2154 C CA . GLU B 1 53 ? -9.688 -12.57 -23.156 1 78.5 53 GLU B CA 1
ATOM 2155 C C . GLU B 1 53 ? -10.617 -13.07 -22.062 1 78.5 53 GLU B C 1
ATOM 2157 O O . GLU B 1 53 ? -11.469 -12.32 -21.562 1 78.5 53 GLU B O 1
ATOM 2162 N N . ASP B 1 54 ? -10.32 -14.219 -21.656 1 66.88 54 ASP B N 1
ATOM 2163 C CA . ASP B 1 54 ? -11.133 -14.836 -20.609 1 66.88 54 ASP B CA 1
ATOM 2164 C C . ASP B 1 54 ? -11 -14.078 -19.297 1 66.88 54 ASP B C 1
ATOM 2166 O O . ASP B 1 54 ? -11.969 -13.961 -18.531 1 66.88 54 ASP B O 1
ATOM 2170 N N . ASP B 1 55 ? -9.828 -13.539 -19.156 1 62.31 55 ASP B N 1
ATOM 2171 C CA . ASP B 1 55 ? -9.633 -12.859 -17.875 1 62.31 55 ASP B CA 1
ATOM 2172 C C . ASP B 1 55 ? -9.883 -11.359 -18 1 62.31 55 ASP B C 1
ATOM 2174 O O . ASP B 1 55 ? -9.672 -10.609 -17.047 1 62.31 55 ASP B O 1
ATOM 2178 N N . GLY B 1 56 ? -10.242 -10.969 -19.156 1 66.81 56 GLY B N 1
ATOM 2179 C CA . GLY B 1 56 ? -10.703 -9.602 -19.375 1 66.81 56 GLY B CA 1
ATOM 2180 C C . GLY B 1 56 ? -9.578 -8.648 -19.734 1 66.81 56 GLY B C 1
ATOM 2181 O O . GLY B 1 56 ? -9.789 -7.438 -19.812 1 66.81 56 GLY B O 1
ATOM 2182 N N . THR B 1 57 ? -8.438 -9.172 -19.906 1 73.56 57 THR B N 1
ATOM 2183 C CA . THR B 1 57 ? -7.285 -8.336 -20.219 1 73.56 57 THR B CA 1
ATOM 2184 C C . THR B 1 57 ? -7.398 -7.746 -21.625 1 73.56 57 THR B C 1
ATOM 2186 O O . THR B 1 57 ? -7.023 -6.594 -21.844 1 73.56 57 THR B O 1
ATOM 2189 N N . VAL B 1 58 ? -7.977 -8.617 -22.516 1 82.75 58 VAL B N 1
ATOM 2190 C CA . VAL B 1 58 ? -8.102 -8.164 -23.891 1 82.75 58 VAL B CA 1
ATOM 2191 C C . VAL B 1 58 ? -9.484 -8.531 -24.438 1 82.75 58 VAL B C 1
ATOM 2193 O O . VAL B 1 58 ? -10.203 -9.32 -23.812 1 82.75 58 VAL B O 1
ATOM 2196 N N . VAL B 1 59 ? -9.867 -7.859 -25.422 1 80.69 59 VAL B N 1
ATOM 2197 C CA . VAL B 1 59 ? -11.062 -8.195 -26.188 1 80.69 59 VAL B CA 1
ATOM 2198 C C . VAL B 1 59 ? -10.711 -8.367 -27.672 1 80.69 59 VAL B C 1
ATOM 2200 O O . VAL B 1 59 ? -9.953 -7.57 -28.219 1 80.69 59 VAL B O 1
ATOM 2203 N N . ARG B 1 60 ? -11.18 -9.508 -28.172 1 84.75 60 ARG B N 1
ATOM 2204 C CA . ARG B 1 60 ? -10.945 -9.766 -29.578 1 84.75 60 ARG B CA 1
ATOM 2205 C C . ARG B 1 60 ? -12.102 -9.266 -30.438 1 84.75 60 ARG B C 1
ATOM 2207 O O . ARG B 1 60 ? -13.266 -9.523 -30.125 1 84.75 60 ARG B O 1
ATOM 2214 N N . HIS B 1 61 ? -11.766 -8.43 -31.359 1 79.81 61 HIS B N 1
ATOM 2215 C CA . HIS B 1 61 ? -12.742 -7.996 -32.344 1 79.81 61 HIS B CA 1
ATOM 2216 C C . HIS B 1 61 ? -12.461 -8.641 -33.719 1 79.81 61 HIS B C 1
ATOM 2218 O O . HIS B 1 61 ? -11.391 -8.453 -34.281 1 79.81 61 HIS B O 1
ATOM 2224 N N . VAL B 1 62 ? -13.445 -9.516 -34.156 1 76.81 62 VAL B N 1
ATOM 2225 C CA . VAL B 1 62 ? -13.305 -10.188 -35.438 1 76.81 62 VAL B CA 1
ATOM 2226 C C . VAL B 1 62 ? -12.969 -9.164 -36.531 1 76.81 62 VAL B C 1
ATOM 2228 O O . VAL B 1 62 ? -13.68 -8.164 -36.688 1 76.81 62 VAL B O 1
ATOM 2231 N N . GLY B 1 63 ? -11.867 -9.445 -37.188 1 76.5 63 GLY B N 1
ATOM 2232 C CA . GLY B 1 63 ? -11.484 -8.609 -38.312 1 76.5 63 GLY B CA 1
ATOM 2233 C C . GLY B 1 63 ? -10.75 -7.348 -37.906 1 76.5 63 GLY B C 1
ATOM 2234 O O . GLY B 1 63 ? -10.219 -6.625 -38.75 1 76.5 63 GLY B O 1
ATOM 2235 N N . ARG B 1 64 ? -10.82 -6.895 -36.688 1 78.12 64 ARG B N 1
ATOM 2236 C CA . ARG B 1 64 ? -10.234 -5.633 -36.25 1 78.12 64 ARG B CA 1
ATOM 2237 C C . ARG B 1 64 ? -8.992 -5.871 -35.375 1 78.12 64 ARG B C 1
ATOM 2239 O O . ARG B 1 64 ? -8.109 -5.016 -35.312 1 78.12 64 ARG B O 1
ATOM 2246 N N . GLY B 1 65 ? -9 -7.031 -34.719 1 87.56 65 GLY B N 1
ATOM 2247 C CA . GLY B 1 65 ? -7.824 -7.352 -33.938 1 87.56 65 GLY B CA 1
ATOM 2248 C C . GLY B 1 65 ? -8.133 -7.52 -32.438 1 87.56 65 GLY B C 1
ATOM 2249 O O . GLY B 1 65 ? -9.281 -7.77 -32.062 1 87.56 65 GLY B O 1
ATOM 2250 N N . THR B 1 66 ? -7.059 -7.645 -31.625 1 88 66 THR B N 1
ATOM 2251 C CA . THR B 1 66 ? -7.137 -7.824 -30.172 1 88 66 THR B CA 1
ATOM 2252 C C . THR B 1 66 ? -6.812 -6.523 -29.453 1 88 66 THR B C 1
ATOM 2254 O O . THR B 1 66 ? -5.781 -5.902 -29.703 1 88 66 THR B O 1
ATOM 2257 N N . PHE B 1 67 ? -7.762 -6 -28.641 1 81.88 67 PHE B N 1
ATOM 2258 C CA . PHE B 1 67 ? -7.617 -4.719 -27.969 1 81.88 67 PHE B CA 1
ATOM 2259 C C . PHE B 1 67 ? -7.52 -4.914 -26.453 1 81.88 67 PHE B C 1
ATOM 2261 O O . PHE B 1 67 ? -8.133 -5.828 -25.906 1 81.88 67 PHE B O 1
ATOM 2268 N N . LEU B 1 68 ? -6.578 -4.102 -25.969 1 76.31 68 LEU B N 1
ATOM 2269 C CA . LEU B 1 68 ? -6.547 -4.055 -24.516 1 76.31 68 LEU B CA 1
ATOM 2270 C C . LEU B 1 68 ? -7.867 -3.533 -23.953 1 76.31 68 LEU B C 1
ATOM 2272 O O . LEU B 1 68 ? -8.461 -2.605 -24.516 1 76.31 68 LEU B O 1
ATOM 2276 N N . THR B 1 69 ? -8.461 -4.254 -23.25 1 61.75 69 THR B N 1
ATOM 2277 C CA . THR B 1 69 ? -9.695 -3.744 -22.656 1 61.75 69 THR B CA 1
ATOM 2278 C C . THR B 1 69 ? -9.438 -2.449 -21.906 1 61.75 69 THR B C 1
ATOM 2280 O O . THR B 1 69 ? -8.484 -2.361 -21.109 1 61.75 69 THR B O 1
ATOM 2283 N N . ALA B 1 70 ? -10.016 -1.41 -22.484 1 51.41 70 ALA B N 1
ATOM 2284 C CA . ALA B 1 70 ? -10.086 -0.123 -21.797 1 51.41 70 ALA B CA 1
ATOM 2285 C C . ALA B 1 70 ? -10.516 -0.302 -20.344 1 51.41 70 ALA B C 1
ATOM 2287 O O . ALA B 1 70 ? -11.453 -1.046 -20.047 1 51.41 70 ALA B O 1
ATOM 2288 N N . GLY B 1 71 ? -9.484 -0.087 -19.312 1 55.97 71 GLY B N 1
ATOM 2289 C CA . GLY B 1 71 ? -10.086 -0.396 -18.016 1 55.97 71 GLY B CA 1
ATOM 2290 C C . GLY B 1 71 ? -9.57 -1.686 -17.422 1 55.97 71 GLY B C 1
ATOM 2291 O O . GLY B 1 71 ? -10.281 -2.35 -16.656 1 55.97 71 GLY B O 1
ATOM 2292 N N . ASN B 1 72 ? -8.492 -2.236 -18.047 1 56.19 72 ASN B N 1
ATOM 2293 C CA . ASN B 1 72 ? -7.977 -3.422 -17.375 1 56.19 72 ASN B CA 1
ATOM 2294 C C . ASN B 1 72 ? -8.031 -3.277 -15.859 1 56.19 72 ASN B C 1
ATOM 2296 O O . ASN B 1 72 ? -7.309 -2.471 -15.281 1 56.19 72 ASN B O 1
ATOM 2300 N N . PRO B 1 73 ? -9.016 -3.996 -15.367 1 60.81 73 PRO B N 1
ATOM 2301 C CA . PRO B 1 73 ? -9.211 -3.859 -13.922 1 60.81 73 PRO B CA 1
ATOM 2302 C C . PRO B 1 73 ? -7.969 -4.25 -13.125 1 60.81 73 PRO B C 1
ATOM 2304 O O . PRO B 1 73 ? -7.836 -3.867 -11.953 1 60.81 73 PRO B O 1
ATOM 2307 N N . ASP B 1 74 ? -7.035 -4.895 -13.898 1 62.81 74 ASP B N 1
ATOM 2308 C CA . ASP B 1 74 ? -5.859 -5.352 -13.164 1 62.81 74 ASP B CA 1
ATOM 2309 C C . ASP B 1 74 ? -4.664 -4.434 -13.422 1 62.81 74 ASP B C 1
ATOM 2311 O O . ASP B 1 74 ? -3.543 -4.734 -13.008 1 62.81 74 ASP B O 1
ATOM 2315 N N . SER B 1 75 ? -4.996 -3.371 -14.086 1 66.69 75 SER B N 1
ATOM 2316 C CA . SER B 1 75 ? -3.934 -2.402 -14.328 1 66.69 75 SER B CA 1
ATOM 2317 C C . SER B 1 75 ? -3.613 -1.609 -13.062 1 66.69 75 SER B C 1
ATOM 2319 O O . SER B 1 75 ? -4.441 -1.519 -12.156 1 66.69 75 SER B O 1
ATOM 2321 N N . MET B 1 76 ? -2.395 -1.156 -13.062 1 68.25 76 MET B N 1
ATOM 2322 C CA . MET B 1 76 ? -1.989 -0.299 -11.953 1 68.25 76 MET B CA 1
ATOM 2323 C C . MET B 1 76 ? -2.912 0.91 -11.836 1 68.25 76 MET B C 1
ATOM 2325 O O . MET B 1 76 ? -3.348 1.257 -10.742 1 68.25 76 MET B O 1
ATOM 2329 N N . ALA B 1 77 ? -3.236 1.478 -12.969 1 65.31 77 ALA B N 1
ATOM 2330 C CA . ALA B 1 77 ? -4.105 2.65 -12.992 1 65.31 77 ALA B CA 1
ATOM 2331 C C . ALA B 1 77 ? -5.492 2.314 -12.453 1 65.31 77 ALA B C 1
ATOM 2333 O O . ALA B 1 77 ? -6.07 3.084 -11.68 1 65.31 77 ALA B O 1
ATOM 2334 N N . ALA B 1 78 ? -6.039 1.227 -12.859 1 71.31 78 ALA B N 1
ATOM 2335 C CA . ALA B 1 78 ? -7.352 0.8 -12.391 1 71.31 78 ALA B CA 1
ATOM 2336 C C . ALA B 1 78 ? -7.328 0.504 -10.891 1 71.31 78 ALA B C 1
ATOM 2338 O O . ALA B 1 78 ? -8.273 0.829 -10.172 1 71.31 78 ALA B O 1
ATOM 2339 N N . THR B 1 79 ? -6.234 -0.123 -10.469 1 77.19 79 THR B N 1
ATOM 2340 C CA . THR B 1 79 ? -6.059 -0.429 -9.047 1 77.19 79 THR B CA 1
ATOM 2341 C C . THR B 1 79 ? -6.039 0.851 -8.219 1 77.19 79 THR B C 1
ATOM 2343 O O . THR B 1 79 ? -6.734 0.95 -7.207 1 77.19 79 THR B O 1
ATOM 2346 N N . VAL B 1 80 ? -5.414 1.783 -8.688 1 71.94 80 VAL B N 1
ATOM 2347 C CA . VAL B 1 80 ? -5.289 3.061 -7.996 1 71.94 80 VAL B CA 1
ATOM 2348 C C . VAL B 1 80 ? -6.641 3.775 -7.98 1 71.94 80 VAL B C 1
ATOM 2350 O O . VAL B 1 80 ? -7.016 4.379 -6.973 1 71.94 80 VAL B O 1
ATOM 2353 N N . ALA B 1 81 ? -7.32 3.697 -9.062 1 72.31 81 ALA B N 1
ATOM 2354 C CA . ALA B 1 81 ? -8.648 4.305 -9.133 1 72.31 81 ALA B CA 1
ATOM 2355 C C . ALA B 1 81 ? -9.586 3.699 -8.094 1 72.31 81 ALA B C 1
ATOM 2357 O O . ALA B 1 81 ? -10.375 4.414 -7.465 1 72.31 81 ALA B O 1
ATOM 2358 N N . ARG B 1 82 ? -9.477 2.438 -7.883 1 80.19 82 ARG B N 1
ATOM 2359 C CA . ARG B 1 82 ? -10.32 1.754 -6.91 1 80.19 82 ARG B CA 1
ATOM 2360 C C . ARG B 1 82 ? -9.945 2.15 -5.484 1 80.19 82 ARG B C 1
ATOM 2362 O O . ARG B 1 82 ? -10.781 2.105 -4.582 1 80.19 82 ARG B O 1
ATOM 2369 N N . MET B 1 83 ? -8.758 2.559 -5.34 1 82.88 83 MET B N 1
ATOM 2370 C CA . MET B 1 83 ? -8.297 2.967 -4.016 1 82.88 83 MET B CA 1
ATOM 2371 C C . MET B 1 83 ? -8.922 4.301 -3.611 1 82.88 83 MET B C 1
ATOM 2373 O O . MET B 1 83 ? -9.023 4.605 -2.422 1 82.88 83 MET B O 1
ATOM 2377 N N . GLU B 1 84 ? -9.297 5.09 -4.531 1 74.88 84 GLU B N 1
ATOM 2378 C CA . GLU B 1 84 ? -9.875 6.398 -4.242 1 74.88 84 GLU B CA 1
ATOM 2379 C C . GLU B 1 84 ? -11.156 6.266 -3.434 1 74.88 84 GLU B C 1
ATOM 2381 O O . GLU B 1 84 ? -11.539 7.188 -2.707 1 74.88 84 GLU B O 1
ATOM 2386 N N . GLY B 1 85 ? -11.812 5.141 -3.451 1 77 85 GLY B N 1
ATOM 2387 C CA . GLY B 1 85 ? -13.039 4.895 -2.709 1 77 85 GLY B CA 1
ATOM 2388 C C . GLY B 1 85 ? -12.805 4.246 -1.359 1 77 85 GLY B C 1
ATOM 2389 O O . GLY B 1 85 ? -13.742 3.758 -0.726 1 77 85 GLY B O 1
ATOM 2390 N N . THR B 1 86 ? -11.586 4.312 -0.897 1 86.56 86 THR B N 1
ATOM 2391 C CA . THR B 1 86 ? -11.227 3.67 0.362 1 86.56 86 THR B CA 1
ATOM 2392 C C . THR B 1 86 ? -11.984 4.305 1.525 1 86.56 86 THR B C 1
ATOM 2394 O O . THR B 1 86 ? -12.023 5.531 1.653 1 86.56 86 THR B O 1
ATOM 2397 N N . SER B 1 87 ? -12.609 3.479 2.336 1 88.12 87 SER B N 1
ATOM 2398 C CA . SER B 1 87 ? -13.32 3.979 3.508 1 88.12 87 SER B CA 1
ATOM 2399 C C . SER B 1 87 ? -12.352 4.395 4.609 1 88.12 87 SER B C 1
ATOM 2401 O O . SER B 1 87 ? -11.258 3.84 4.723 1 88.12 87 SER B O 1
ATOM 2403 N N . PRO B 1 88 ? -12.82 5.273 5.477 1 88.19 88 PRO B N 1
ATOM 2404 C CA . PRO B 1 88 ? -11.984 5.66 6.617 1 88.19 88 PRO B CA 1
ATOM 2405 C C . PRO B 1 88 ? -11.641 4.477 7.52 1 88.19 88 PRO B C 1
ATOM 2407 O O . PRO B 1 88 ? -10.531 4.406 8.055 1 88.19 88 PRO B O 1
ATOM 2410 N N . ALA B 1 89 ? -12.57 3.594 7.688 1 91 89 ALA B N 1
ATOM 2411 C CA . ALA B 1 89 ? -12.328 2.42 8.523 1 91 89 ALA B CA 1
ATOM 2412 C C . ALA B 1 89 ? -11.227 1.546 7.93 1 91 89 ALA B C 1
ATOM 2414 O O . ALA B 1 89 ? -10.297 1.141 8.641 1 91 89 ALA B O 1
ATOM 2415 N N . ASP B 1 90 ? -11.305 1.282 6.629 1 93.75 90 ASP B N 1
ATOM 2416 C CA . ASP B 1 90 ? -10.281 0.498 5.949 1 93.75 90 ASP B CA 1
ATOM 2417 C C . ASP B 1 90 ? -8.922 1.193 6.02 1 93.75 90 ASP B C 1
ATOM 2419 O O . ASP B 1 90 ? -7.898 0.547 6.258 1 93.75 90 ASP B O 1
ATOM 2423 N N . MET B 1 91 ? -8.953 2.461 5.812 1 93.44 91 MET B N 1
ATOM 2424 C CA . MET B 1 91 ? -7.73 3.256 5.867 1 93.44 91 MET B CA 1
ATOM 2425 C C . MET B 1 91 ? -7.078 3.156 7.242 1 93.44 91 MET B C 1
ATOM 2427 O O . MET B 1 91 ? -5.871 2.93 7.344 1 93.44 91 MET B O 1
ATOM 2431 N N . MET B 1 92 ? -7.871 3.305 8.289 1 94.31 92 MET B N 1
ATOM 2432 C CA . MET B 1 92 ? -7.332 3.291 9.641 1 94.31 92 MET B CA 1
ATOM 2433 C C . MET B 1 92 ? -6.738 1.928 9.977 1 94.31 92 MET B C 1
ATOM 2435 O O . MET B 1 92 ? -5.723 1.843 10.672 1 94.31 92 MET B O 1
ATOM 2439 N N . GLU B 1 93 ? -7.363 0.888 9.5 1 95.19 93 GLU B N 1
ATOM 2440 C CA . GLU B 1 93 ? -6.844 -0.454 9.742 1 95.19 93 GLU B CA 1
ATOM 2441 C C . GLU B 1 93 ? -5.465 -0.632 9.109 1 95.19 93 GLU B C 1
ATOM 2443 O O . GLU B 1 93 ? -4.566 -1.214 9.727 1 95.19 93 GLU B O 1
ATOM 2448 N N . ILE B 1 94 ? -5.297 -0.156 7.934 1 96.5 94 ILE B N 1
ATOM 2449 C CA . ILE B 1 94 ? -4.023 -0.272 7.238 1 96.5 94 ILE B CA 1
ATOM 2450 C C . ILE B 1 94 ? -2.984 0.628 7.906 1 96.5 94 ILE B C 1
ATOM 2452 O O . ILE B 1 94 ? -1.827 0.236 8.07 1 96.5 94 ILE B O 1
ATOM 2456 N N . ARG B 1 95 ? -3.357 1.83 8.273 1 96.88 95 ARG B N 1
ATOM 2457 C CA . ARG B 1 95 ? -2.449 2.711 9 1 96.88 95 ARG B CA 1
ATOM 2458 C C . ARG B 1 95 ? -1.932 2.039 10.266 1 96.88 95 ARG B C 1
ATOM 2460 O O . ARG B 1 95 ? -0.752 2.16 10.602 1 96.88 95 ARG B O 1
ATOM 2467 N N . GLN B 1 96 ? -2.809 1.344 10.961 1 97.62 96 GLN B N 1
ATOM 2468 C CA . GLN B 1 96 ? -2.438 0.705 12.219 1 97.62 96 GLN B CA 1
ATOM 2469 C C . GLN B 1 96 ? -1.485 -0.464 11.984 1 97.62 96 GLN B C 1
ATOM 2471 O O . GLN B 1 96 ? -0.816 -0.923 12.906 1 97.62 96 GLN B O 1
ATOM 2476 N N . LEU B 1 97 ? -1.451 -0.944 10.773 1 97 97 LEU B N 1
ATOM 2477 C CA . LEU B 1 97 ? -0.496 -1.992 10.43 1 97 97 LEU B CA 1
ATOM 2478 C C . LEU B 1 97 ? 0.838 -1.393 10 1 97 97 LEU B C 1
ATOM 2480 O O . LEU B 1 97 ? 1.896 -1.827 10.461 1 97 97 LEU B O 1
ATOM 2484 N N . LEU B 1 98 ? 0.855 -0.372 9.234 1 97.88 98 LEU B N 1
ATOM 2485 C CA . LEU B 1 98 ? 2.051 0.09 8.539 1 97.88 98 LEU B CA 1
ATOM 2486 C C . LEU B 1 98 ? 2.766 1.169 9.344 1 97.88 98 LEU B C 1
ATOM 2488 O O . LEU B 1 98 ? 3.998 1.212 9.375 1 97.88 98 LEU B O 1
ATOM 2492 N N . GLU B 1 99 ? 2.062 2.086 9.969 1 98.25 99 GLU B N 1
ATOM 2493 C CA . GLU B 1 99 ? 2.688 3.242 10.602 1 98.25 99 GLU B CA 1
ATOM 2494 C C . GLU B 1 99 ? 3.469 2.836 11.852 1 98.25 99 GLU B C 1
ATOM 2496 O O . GLU B 1 99 ? 4.555 3.361 12.109 1 98.25 99 GLU B O 1
ATOM 2501 N N . PRO B 1 100 ? 2.93 1.913 12.68 1 98.62 100 PRO B N 1
ATOM 2502 C CA . PRO B 1 100 ? 3.76 1.421 13.789 1 98.62 100 PRO B CA 1
ATOM 2503 C C . PRO B 1 100 ? 5.047 0.758 13.305 1 98.62 100 PRO B C 1
ATOM 2505 O O . PRO B 1 100 ? 6.105 0.945 13.914 1 98.62 100 PRO B O 1
ATOM 2508 N N . ALA B 1 101 ? 4.93 -0.006 12.219 1 97.69 101 ALA B N 1
ATOM 2509 C CA . ALA B 1 101 ? 6.129 -0.609 11.648 1 97.69 101 ALA B CA 1
ATOM 2510 C C . ALA B 1 101 ? 7.117 0.46 11.188 1 97.69 101 ALA B C 1
ATOM 2512 O O . ALA B 1 101 ? 8.32 0.352 11.438 1 97.69 101 ALA B O 1
ATOM 2513 N N . ALA B 1 102 ? 6.613 1.459 10.516 1 98.19 102 ALA B N 1
ATOM 2514 C CA . ALA B 1 102 ? 7.461 2.562 10.086 1 98.19 102 ALA B CA 1
ATOM 2515 C C . ALA B 1 102 ? 8.164 3.215 11.266 1 98.19 102 ALA B C 1
ATOM 2517 O O . ALA B 1 102 ? 9.359 3.529 11.195 1 98.19 102 ALA B O 1
ATOM 2518 N N . ALA B 1 103 ? 7.43 3.441 12.344 1 98.62 103 ALA B N 1
ATOM 2519 C CA . ALA B 1 103 ? 8.008 4.031 13.547 1 98.62 103 ALA B CA 1
ATOM 2520 C C . ALA B 1 103 ? 9.102 3.135 14.117 1 98.62 103 ALA B C 1
ATOM 2522 O O . ALA B 1 103 ? 10.156 3.623 14.539 1 98.62 103 ALA B O 1
ATOM 2523 N N . SER B 1 104 ? 8.836 1.85 14.125 1 98.5 104 SER B N 1
ATOM 2524 C CA . SER B 1 104 ? 9.836 0.896 14.594 1 98.5 104 SER B CA 1
ATOM 2525 C C . SER B 1 104 ? 11.102 0.961 13.742 1 98.5 104 SER B C 1
ATOM 2527 O O . SER B 1 104 ? 12.211 1.018 14.273 1 98.5 104 SER B O 1
ATOM 2529 N N . PHE B 1 105 ? 10.922 0.956 12.445 1 97.69 105 PHE B N 1
ATOM 2530 C CA . PHE B 1 105 ? 12.055 1.036 11.531 1 97.69 105 PHE B CA 1
ATOM 2531 C C . PHE B 1 105 ? 12.82 2.34 11.734 1 97.69 105 PHE B C 1
ATOM 2533 O O . PHE B 1 105 ? 14.055 2.346 11.742 1 97.69 105 PHE B O 1
ATOM 2540 N N . ALA B 1 106 ? 12.078 3.4 11.898 1 98.06 106 ALA B N 1
ATOM 2541 C CA . ALA B 1 106 ? 12.703 4.711 12.07 1 98.06 106 ALA B CA 1
ATOM 2542 C C . ALA B 1 106 ? 13.555 4.746 13.336 1 98.06 106 ALA B C 1
ATOM 2544 O O . ALA B 1 106 ? 14.641 5.32 13.344 1 98.06 106 ALA B O 1
ATOM 2545 N N . ALA B 1 107 ? 13.047 4.156 14.414 1 98.25 107 ALA B N 1
ATOM 2546 C CA . ALA B 1 107 ? 13.797 4.109 15.672 1 98.25 107 ALA B CA 1
ATOM 2547 C C . ALA B 1 107 ? 15.141 3.414 15.484 1 98.25 107 ALA B C 1
ATOM 2549 O O . ALA B 1 107 ? 16.125 3.771 16.141 1 98.25 107 ALA B O 1
ATOM 2550 N N . THR B 1 108 ? 15.141 2.471 14.586 1 96.81 108 THR B N 1
ATOM 2551 C CA . THR B 1 108 ? 16.328 1.662 14.352 1 96.81 108 THR B CA 1
ATOM 2552 C C . THR B 1 108 ? 17.266 2.346 13.352 1 96.81 108 THR B C 1
ATOM 2554 O O . THR B 1 108 ? 18.484 2.336 13.523 1 96.81 108 THR B O 1
ATOM 2557 N N . ASN B 1 109 ? 16.734 3.035 12.359 1 96.94 109 ASN B N 1
ATOM 2558 C CA . ASN B 1 109 ? 17.516 3.367 11.172 1 96.94 109 ASN B CA 1
ATOM 2559 C C . ASN B 1 109 ? 17.781 4.867 11.078 1 96.94 109 ASN B C 1
ATOM 2561 O O . ASN B 1 109 ? 18.703 5.293 10.375 1 96.94 109 ASN B O 1
ATOM 2565 N N . ALA B 1 110 ? 16.984 5.672 11.688 1 97.62 110 ALA B N 1
ATOM 2566 C CA . ALA B 1 110 ? 17 7.113 11.445 1 97.62 110 ALA B CA 1
ATOM 2567 C C . ALA B 1 110 ? 18.312 7.727 11.938 1 97.62 110 ALA B C 1
ATOM 2569 O O . ALA B 1 110 ? 18.828 7.332 12.977 1 97.62 110 ALA B O 1
ATOM 2570 N N . SER B 1 111 ? 18.75 8.711 11.227 1 97.69 111 SER B N 1
ATOM 2571 C CA . SER B 1 111 ? 19.875 9.523 11.688 1 97.69 111 SER B CA 1
ATOM 2572 C C . SER B 1 111 ? 19.406 10.594 12.672 1 97.69 111 SER B C 1
ATOM 2574 O O . SER B 1 111 ? 18.219 10.859 12.789 1 97.69 111 SER B O 1
ATOM 2576 N N . ALA B 1 112 ? 20.406 11.203 13.297 1 96.88 112 ALA B N 1
ATOM 2577 C CA . ALA B 1 112 ? 20.094 12.281 14.234 1 96.88 112 ALA B CA 1
ATOM 2578 C C . ALA B 1 112 ? 19.438 13.461 13.516 1 96.88 112 ALA B C 1
ATOM 2580 O O . ALA B 1 112 ? 18.516 14.078 14.039 1 96.88 112 ALA B O 1
ATOM 2581 N N . GLY B 1 113 ? 19.938 13.695 12.336 1 97.5 113 GLY B N 1
ATOM 2582 C CA . GLY B 1 113 ? 19.359 14.766 11.547 1 97.5 113 GLY B CA 1
ATOM 2583 C C . GLY B 1 113 ? 17.922 14.508 11.141 1 97.5 113 GLY B C 1
ATOM 2584 O O . GLY B 1 113 ? 17.078 15.406 11.188 1 97.5 113 GLY B O 1
ATOM 2585 N N . GLU B 1 114 ? 17.672 13.32 10.812 1 97.38 114 GLU B N 1
ATOM 2586 C CA . GLU B 1 114 ? 16.312 12.93 10.43 1 97.38 114 GLU B CA 1
ATOM 2587 C C . GLU B 1 114 ? 15.367 13 11.617 1 97.38 114 GLU B C 1
ATOM 2589 O O . GLU B 1 114 ? 14.234 13.484 11.492 1 97.38 114 GLU B O 1
ATOM 2594 N N . LEU B 1 115 ? 15.82 12.555 12.766 1 97.94 115 LEU B N 1
ATOM 2595 C CA . LEU B 1 115 ? 14.992 12.602 13.961 1 97.94 115 LEU B CA 1
ATOM 2596 C C . LEU B 1 115 ? 14.75 14.039 14.398 1 97.94 115 LEU B C 1
ATOM 2598 O O . LEU B 1 115 ? 13.68 14.367 14.922 1 97.94 115 LEU B O 1
ATOM 2602 N N . ASN B 1 116 ? 15.711 14.875 14.172 1 97.69 116 ASN B N 1
ATOM 2603 C CA . ASN B 1 116 ? 15.523 16.297 14.453 1 97.69 116 ASN B CA 1
ATOM 2604 C C . ASN B 1 116 ? 14.445 16.906 13.562 1 97.69 116 ASN B C 1
ATOM 2606 O O . ASN B 1 116 ? 13.68 17.75 14 1 97.69 116 ASN B O 1
ATOM 2610 N N . ALA B 1 117 ? 14.422 16.484 12.312 1 96.56 117 ALA B N 1
ATOM 2611 C CA . ALA B 1 117 ? 13.383 16.953 11.398 1 96.56 117 ALA B CA 1
ATOM 2612 C C . ALA B 1 117 ? 12 16.516 11.875 1 96.56 117 ALA B C 1
ATOM 2614 O O . ALA B 1 117 ? 11.031 17.266 11.766 1 96.56 117 ALA B O 1
ATOM 2615 N N . VAL B 1 118 ? 11.914 15.312 12.422 1 98.06 118 VAL B N 1
ATOM 2616 C CA . VAL B 1 118 ? 10.656 14.82 12.984 1 98.06 118 VAL B CA 1
ATOM 2617 C C . VAL B 1 118 ? 10.258 15.672 14.188 1 98.06 118 VAL B C 1
ATOM 2619 O O . VAL B 1 118 ? 9.102 16.078 14.305 1 98.06 118 VAL B O 1
ATOM 2622 N N . ARG B 1 119 ? 11.227 15.922 15.008 1 98.25 119 ARG B N 1
ATOM 2623 C CA . ARG B 1 119 ? 11 16.75 16.188 1 98.25 119 ARG B CA 1
ATOM 2624 C C . ARG B 1 119 ? 10.516 18.141 15.812 1 98.25 119 ARG B C 1
ATOM 2626 O O . ARG B 1 119 ? 9.594 18.672 16.438 1 98.25 119 ARG B O 1
ATOM 2633 N N . GLU B 1 120 ? 11.125 18.703 14.812 1 97.06 120 GLU B N 1
ATOM 2634 C CA . GLU B 1 120 ? 10.758 20.047 14.375 1 97.06 120 GLU B CA 1
ATOM 2635 C C . GLU B 1 120 ? 9.328 20.062 13.836 1 97.06 120 GLU B C 1
ATOM 2637 O O . GLU B 1 120 ? 8.578 21.016 14.102 1 97.06 120 GLU B O 1
ATOM 2642 N N . ALA B 1 121 ? 8.984 19.078 13.055 1 94.75 121 ALA B N 1
ATOM 2643 C CA . ALA B 1 121 ? 7.613 18.984 12.555 1 94.75 121 ALA B CA 1
ATOM 2644 C C . ALA B 1 121 ? 6.617 18.906 13.711 1 94.75 121 ALA B C 1
ATOM 2646 O O . ALA B 1 121 ? 5.574 19.578 13.68 1 94.75 121 ALA B O 1
ATOM 2647 N N . HIS B 1 122 ? 6.977 18.094 14.742 1 97.69 122 HIS B N 1
ATOM 2648 C CA . HIS B 1 122 ? 6.133 17.953 15.922 1 97.69 122 HIS B CA 1
ATOM 2649 C C . HIS B 1 122 ? 5.98 19.281 16.656 1 97.69 122 HIS B C 1
ATOM 2651 O O . HIS B 1 122 ? 4.871 19.656 17.047 1 97.69 122 HIS B O 1
ATOM 2657 N N . LYS B 1 123 ? 7.055 19.984 16.812 1 97.5 123 LYS B N 1
ATOM 2658 C CA . LYS B 1 123 ? 7.062 21.266 17.516 1 97.5 123 LYS B CA 1
ATOM 2659 C C . LYS B 1 123 ? 6.176 22.281 16.812 1 97.5 123 LYS B C 1
ATOM 2661 O O . LYS B 1 123 ? 5.387 22.984 17.453 1 97.5 123 LYS B O 1
ATOM 2666 N N . ILE B 1 124 ? 6.285 22.359 15.531 1 92.56 124 ILE B N 1
ATOM 2667 C CA . ILE B 1 124 ? 5.512 23.328 14.75 1 92.56 124 ILE B CA 1
ATOM 2668 C C . ILE B 1 124 ? 4.027 22.969 14.82 1 92.56 124 ILE B C 1
ATOM 2670 O O . ILE B 1 124 ? 3.18 23.844 14.984 1 92.56 124 ILE B O 1
ATOM 2674 N N . ALA B 1 125 ? 3.691 21.688 14.688 1 92.5 125 ALA B N 1
ATOM 2675 C CA . ALA B 1 125 ? 2.301 21.25 14.789 1 92.5 125 ALA B CA 1
ATOM 2676 C C . ALA B 1 125 ? 1.688 21.672 16.125 1 92.5 125 ALA B C 1
ATOM 2678 O O . ALA B 1 125 ? 0.606 22.266 16.156 1 92.5 125 ALA B O 1
ATOM 2679 N N . CYS B 1 126 ? 2.412 21.453 17.188 1 95.56 126 CYS B N 1
ATOM 2680 C CA . CYS B 1 126 ? 1.896 21.703 18.531 1 95.56 126 CYS B CA 1
ATOM 2681 C C . CYS B 1 126 ? 1.782 23.203 18.797 1 95.56 126 CYS B C 1
ATOM 2683 O O . CYS B 1 126 ? 0.947 23.625 19.594 1 95.56 126 CYS B O 1
ATOM 2685 N N . ALA B 1 127 ? 2.541 23.969 18.109 1 93.88 127 ALA B N 1
ATOM 2686 C CA . ALA B 1 127 ? 2.531 25.422 18.297 1 93.88 127 ALA B CA 1
ATOM 2687 C C . ALA B 1 127 ? 1.481 26.078 17.406 1 93.88 127 ALA B C 1
ATOM 2689 O O . ALA B 1 127 ? 1.177 27.266 17.578 1 93.88 127 ALA B O 1
ATOM 2690 N N . SER B 1 128 ? 0.999 25.266 16.453 1 85.81 128 SER B N 1
ATOM 2691 C CA . SER B 1 128 ? 0.046 25.812 15.5 1 85.81 128 SER B CA 1
ATOM 2692 C C . SER B 1 128 ? -1.231 26.266 16.188 1 85.81 128 SER B C 1
ATOM 2694 O O . SER B 1 128 ? -1.682 25.641 17.156 1 85.81 128 SER B O 1
ATOM 2696 N N . GLN B 1 129 ? -1.815 27.328 15.656 1 81.44 129 GLN B N 1
ATOM 2697 C CA . GLN B 1 129 ? -3.012 27.891 16.266 1 81.44 129 GLN B CA 1
ATOM 2698 C C . GLN B 1 129 ? -4.242 27.656 15.391 1 81.44 129 GLN B C 1
ATOM 2700 O O . GLN B 1 129 ? -5.355 28.016 15.766 1 81.44 129 GLN B O 1
ATOM 2705 N N . ASP B 1 130 ? -4.016 27.109 14.234 1 77.12 130 ASP B N 1
ATOM 2706 C CA . ASP B 1 130 ? -5.133 26.828 13.336 1 77.12 130 ASP B CA 1
ATOM 2707 C C . ASP B 1 130 ? -5.082 25.391 12.828 1 77.12 130 ASP B C 1
ATOM 2709 O O . ASP B 1 130 ? -4.004 24.797 12.742 1 77.12 130 ASP B O 1
ATOM 2713 N N . MET B 1 131 ? -6.293 24.891 12.477 1 77.88 131 MET B N 1
ATOM 2714 C CA . MET B 1 131 ? -6.477 23.484 12.141 1 77.88 131 MET B CA 1
ATOM 2715 C C . MET B 1 131 ? -5.703 23.125 10.875 1 77.88 131 MET B C 1
ATOM 2717 O O . MET B 1 131 ? -5.016 22.109 10.836 1 77.88 131 MET B O 1
ATOM 2721 N N . PRO B 1 132 ? -5.68 23.938 9.82 1 73.88 132 PRO B N 1
ATOM 2722 C CA . PRO B 1 132 ? -4.957 23.562 8.609 1 73.88 132 PRO B CA 1
ATOM 2723 C C . PRO B 1 132 ? -3.451 23.453 8.828 1 73.88 132 PRO B C 1
ATOM 2725 O O . PRO B 1 132 ? -2.816 22.531 8.305 1 73.88 132 PRO B O 1
ATOM 2728 N N . THR B 1 133 ? -2.939 24.359 9.617 1 78.06 133 THR B N 1
ATOM 2729 C CA . THR B 1 133 ? -1.512 24.312 9.914 1 78.06 133 THR B CA 1
ATOM 2730 C C . THR B 1 133 ? -1.178 23.078 10.75 1 78.06 133 THR B C 1
ATOM 2732 O O . THR B 1 133 ? -0.191 22.391 10.477 1 78.06 133 THR B O 1
ATOM 2735 N N . PHE B 1 134 ? -2.006 22.844 11.719 1 85.62 134 PHE B N 1
ATOM 2736 C CA . PHE B 1 134 ? -1.812 21.656 12.531 1 85.62 134 PHE B CA 1
ATOM 2737 C C . PHE B 1 134 ? -1.856 20.391 11.672 1 85.62 134 PHE B C 1
ATOM 2739 O O . PHE B 1 134 ? -0.97 19.547 11.758 1 85.62 134 PHE B O 1
ATOM 2746 N N . GLU B 1 135 ? -2.828 20.25 10.836 1 82.19 135 GLU B N 1
ATOM 2747 C CA . GLU B 1 135 ? -3.016 19.078 9.992 1 82.19 135 GLU B CA 1
ATOM 2748 C C . GLU B 1 135 ? -1.816 18.859 9.078 1 82.19 135 GLU B C 1
ATOM 2750 O O . GLU B 1 135 ? -1.384 17.719 8.875 1 82.19 135 GLU B O 1
ATOM 2755 N N . HIS B 1 136 ? -1.329 19.938 8.57 1 81.31 136 HIS B N 1
ATOM 2756 C CA . HIS B 1 136 ? -0.183 19.844 7.672 1 81.31 136 HIS B CA 1
ATOM 2757 C C . HIS B 1 136 ? 1.04 19.281 8.391 1 81.31 136 HIS B C 1
ATOM 2759 O O . HIS B 1 136 ? 1.667 18.344 7.902 1 81.31 136 HIS B O 1
ATOM 2765 N N . TRP B 1 137 ? 1.324 19.828 9.492 1 87.94 137 TRP B N 1
ATOM 2766 C CA . TRP B 1 137 ? 2.551 19.438 10.18 1 87.94 137 TRP B CA 1
ATOM 2767 C C . TRP B 1 137 ? 2.375 18.109 10.906 1 87.94 137 TRP B C 1
ATOM 2769 O O . TRP B 1 137 ? 3.34 17.375 11.102 1 87.94 137 TRP B O 1
ATOM 2779 N N . ASP B 1 138 ? 1.129 17.812 11.281 1 92.38 138 ASP B N 1
ATOM 2780 C CA . ASP B 1 138 ? 0.813 16.469 11.758 1 92.38 138 ASP B CA 1
ATOM 2781 C C . ASP B 1 138 ? 1.105 15.422 10.68 1 92.38 138 ASP B C 1
ATOM 2783 O O . ASP B 1 138 ? 1.724 14.398 10.961 1 92.38 138 ASP B O 1
ATOM 2787 N N . ALA B 1 139 ? 0.699 15.734 9.5 1 88.81 139 ALA B N 1
ATOM 2788 C CA . ALA B 1 139 ? 0.976 14.859 8.367 1 88.81 139 ALA B CA 1
ATOM 2789 C C . ALA B 1 139 ? 2.477 14.766 8.102 1 88.81 139 ALA B C 1
ATOM 2791 O O . ALA B 1 139 ? 2.99 13.688 7.793 1 88.81 139 ALA B O 1
ATOM 2792 N N . GLU B 1 140 ? 3.123 15.875 8.25 1 89.69 140 GLU B N 1
ATOM 2793 C CA . GLU B 1 140 ? 4.566 15.906 8.023 1 89.69 140 GLU B CA 1
ATOM 2794 C C . GLU B 1 140 ? 5.305 15.07 9.07 1 89.69 140 GLU B C 1
ATOM 2796 O O . GLU B 1 140 ? 6.324 14.453 8.766 1 89.69 140 GLU B O 1
ATOM 2801 N N . PHE B 1 141 ? 4.812 15.102 10.336 1 97.25 141 PHE B N 1
ATOM 2802 C CA . PHE B 1 141 ? 5.375 14.273 11.391 1 97.25 141 PHE B CA 1
ATOM 2803 C C . PHE B 1 141 ? 5.398 12.805 10.977 1 97.25 141 PHE B C 1
ATOM 2805 O O . PHE B 1 141 ? 6.449 12.156 11.023 1 97.25 141 PHE B O 1
ATOM 2812 N N . HIS B 1 142 ? 4.352 12.289 10.461 1 97.56 142 HIS B N 1
ATOM 2813 C CA . HIS B 1 142 ? 4.25 10.898 10.016 1 97.56 142 HIS B CA 1
ATOM 2814 C C . HIS B 1 142 ? 5.086 10.656 8.766 1 97.56 142 HIS B C 1
ATOM 2816 O O . HIS B 1 142 ? 5.781 9.641 8.664 1 97.56 142 HIS B O 1
ATOM 2822 N N . HIS B 1 143 ? 5.008 11.641 7.875 1 93.75 143 HIS B N 1
ATOM 2823 C CA . HIS B 1 143 ? 5.742 11.523 6.617 1 93.75 143 HIS B CA 1
ATOM 2824 C C . HIS B 1 143 ? 7.238 11.367 6.863 1 93.75 143 HIS B C 1
ATOM 2826 O O . HIS B 1 143 ? 7.891 10.531 6.238 1 93.75 143 HIS B O 1
ATOM 2832 N N . ARG B 1 144 ? 7.715 12.148 7.715 1 95.31 144 ARG B N 1
ATOM 2833 C CA . ARG B 1 144 ? 9.141 12.125 8.008 1 95.31 144 ARG B CA 1
ATOM 2834 C C . ARG B 1 144 ? 9.539 10.82 8.688 1 95.31 144 ARG B C 1
ATOM 2836 O O . ARG B 1 144 ? 10.641 10.312 8.477 1 95.31 144 ARG B O 1
ATOM 2843 N N . ILE B 1 145 ? 8.68 10.289 9.5 1 98.19 145 ILE B N 1
ATOM 2844 C CA . ILE B 1 145 ? 8.93 8.984 10.109 1 98.19 145 ILE B CA 1
ATOM 2845 C C . ILE B 1 145 ? 9.008 7.914 9.016 1 98.19 145 ILE B C 1
ATOM 2847 O O . ILE B 1 145 ? 9.93 7.094 9.016 1 98.19 145 ILE B O 1
ATOM 2851 N N . PHE B 1 146 ? 8.094 7.922 8.078 1 96.94 146 PHE B N 1
ATOM 2852 C CA . PHE B 1 146 ? 8.109 6.969 6.973 1 96.94 146 PHE B CA 1
ATOM 2853 C C . PHE B 1 146 ? 9.391 7.109 6.156 1 96.94 146 PHE B C 1
ATOM 2855 O O . PHE B 1 146 ? 9.953 6.113 5.699 1 96.94 146 PHE B O 1
ATOM 2862 N N . ALA B 1 147 ? 9.867 8.328 6.008 1 93.75 147 ALA B N 1
ATOM 2863 C CA . ALA B 1 147 ? 11.07 8.586 5.227 1 93.75 147 ALA B CA 1
ATOM 2864 C C . ALA B 1 147 ? 12.297 7.945 5.871 1 93.75 147 ALA B C 1
ATOM 2866 O O . ALA B 1 147 ? 13.281 7.648 5.191 1 93.75 147 ALA B O 1
ATOM 2867 N N . CYS B 1 148 ? 12.203 7.676 7.141 1 96 148 CYS B N 1
ATOM 2868 C CA . CYS B 1 148 ? 13.32 7.129 7.895 1 96 148 CYS B CA 1
ATOM 2869 C C . CYS B 1 148 ? 13.266 5.609 7.93 1 96 148 CYS B C 1
ATOM 2871 O O . CYS B 1 148 ? 14.148 4.961 8.492 1 96 148 CYS B O 1
ATOM 2873 N N . SER B 1 149 ? 12.297 4.992 7.367 1 94.44 149 SER B N 1
ATOM 2874 C CA . SER B 1 149 ? 12.078 3.553 7.48 1 94.44 149 SER B CA 1
ATOM 2875 C C . SER B 1 149 ? 13.078 2.77 6.641 1 94.44 149 SER B C 1
ATOM 2877 O O . SER B 1 149 ? 13.266 1.568 6.848 1 94.44 149 SER B O 1
ATOM 2879 N N . ARG B 1 150 ? 13.695 3.381 5.66 1 94.88 150 ARG B N 1
ATOM 2880 C CA . ARG B 1 150 ? 14.633 2.768 4.723 1 94.88 150 ARG B CA 1
ATOM 2881 C C . ARG B 1 150 ? 13.945 1.686 3.896 1 94.88 150 ARG B C 1
ATOM 2883 O O . ARG B 1 150 ? 14.539 0.649 3.602 1 94.88 150 ARG B O 1
ATOM 2890 N N . ASN B 1 151 ? 12.719 1.77 3.742 1 95.06 151 ASN B N 1
ATOM 2891 C CA . ASN B 1 151 ? 11.922 0.953 2.838 1 95.06 151 ASN B CA 1
ATOM 2892 C C . ASN B 1 151 ? 11.148 1.812 1.837 1 95.06 151 ASN B C 1
ATOM 2894 O O . ASN B 1 151 ? 10.125 2.4 2.178 1 95.06 151 ASN B O 1
ATOM 2898 N N . ASP B 1 152 ? 11.664 1.788 0.668 1 92.69 152 ASP B N 1
ATOM 2899 C CA . ASP B 1 152 ? 11.133 2.693 -0.343 1 92.69 152 ASP B CA 1
ATOM 2900 C C . ASP B 1 152 ? 9.703 2.309 -0.729 1 92.69 152 ASP B C 1
ATOM 2902 O O . ASP B 1 152 ? 8.891 3.174 -1.046 1 92.69 152 ASP B O 1
ATOM 2906 N N . PHE B 1 153 ? 9.438 1.073 -0.677 1 93.75 153 PHE B N 1
ATOM 2907 C CA . PHE B 1 153 ? 8.078 0.639 -0.986 1 93.75 153 PHE B CA 1
ATOM 2908 C C . PHE B 1 153 ? 7.102 1.126 0.076 1 93.75 153 PHE B C 1
ATOM 2910 O O . PHE B 1 153 ? 6.023 1.629 -0.25 1 93.75 153 PHE B O 1
ATOM 2917 N N . LEU B 1 154 ? 7.438 1.005 1.333 1 95.69 154 LEU B N 1
ATOM 2918 C CA . LEU B 1 154 ? 6.625 1.49 2.443 1 95.69 154 LEU B CA 1
ATOM 2919 C C . LEU B 1 154 ? 6.383 2.992 2.326 1 95.69 154 LEU B C 1
ATOM 2921 O O . LEU B 1 154 ? 5.273 3.467 2.562 1 95.69 154 LEU B O 1
ATOM 2925 N N . LYS B 1 155 ? 7.398 3.727 1.951 1 93.69 155 LYS B N 1
ATOM 2926 C CA . LYS B 1 155 ? 7.285 5.168 1.756 1 93.69 155 LYS B CA 1
ATOM 2927 C C . LYS B 1 155 ? 6.266 5.5 0.671 1 93.69 155 LYS B C 1
ATOM 2929 O O . LYS B 1 155 ? 5.469 6.43 0.822 1 93.69 155 LYS B O 1
ATOM 2934 N N . GLU B 1 156 ? 6.285 4.734 -0.358 1 90.19 156 GLU B N 1
ATOM 2935 C CA . GLU B 1 156 ? 5.379 5.016 -1.468 1 90.19 156 GLU B CA 1
ATOM 2936 C C . GLU B 1 156 ? 3.939 4.652 -1.112 1 90.19 156 GLU B C 1
ATOM 2938 O O . GLU B 1 156 ? 3 5.32 -1.551 1 90.19 156 GLU B O 1
ATOM 2943 N N . ILE B 1 157 ? 3.764 3.588 -0.361 1 93.19 157 ILE B N 1
ATOM 2944 C CA . ILE B 1 157 ? 2.424 3.275 0.125 1 93.19 157 ILE B CA 1
ATOM 2945 C C . ILE B 1 157 ? 1.907 4.422 0.99 1 93.19 157 ILE B C 1
ATOM 2947 O O . ILE B 1 157 ? 0.747 4.824 0.874 1 93.19 157 ILE B O 1
ATOM 2951 N N . HIS B 1 158 ? 2.771 4.949 1.824 1 93.75 158 HIS B N 1
ATOM 2952 C CA . HIS B 1 158 ? 2.404 6.102 2.641 1 93.75 158 HIS B CA 1
ATOM 2953 C C . HIS B 1 158 ? 1.999 7.285 1.769 1 93.75 158 HIS B C 1
ATOM 2955 O O . HIS B 1 158 ? 1.02 7.973 2.064 1 93.75 158 HIS B O 1
ATOM 2961 N N . ASN B 1 159 ? 2.793 7.535 0.739 1 87.31 159 ASN B N 1
ATOM 2962 C CA . ASN B 1 159 ? 2.469 8.633 -0.171 1 87.31 159 ASN B CA 1
ATOM 2963 C C . ASN B 1 159 ? 1.099 8.43 -0.816 1 87.31 159 ASN B C 1
ATOM 2965 O O . ASN B 1 159 ? 0.332 9.391 -0.957 1 87.31 159 ASN B O 1
ATOM 2969 N N . LEU B 1 160 ? 0.842 7.238 -1.149 1 85.12 160 LEU B N 1
ATOM 2970 C CA . LEU B 1 160 ? -0.466 6.918 -1.712 1 85.12 160 LEU B CA 1
ATOM 2971 C C . LEU B 1 160 ? -1.573 7.191 -0.699 1 85.12 160 LEU B C 1
ATOM 2973 O O . LEU B 1 160 ? -2.59 7.801 -1.033 1 85.12 160 LEU B O 1
ATOM 2977 N N . MET B 1 161 ? -1.404 6.746 0.527 1 89.88 161 MET B N 1
ATOM 2978 C CA . MET B 1 161 ? -2.395 6.957 1.58 1 89.88 161 MET B CA 1
ATOM 2979 C C . MET B 1 161 ? -2.607 8.445 1.838 1 89.88 161 MET B C 1
ATOM 2981 O O . MET B 1 161 ? -3.734 8.883 2.086 1 89.88 161 MET B O 1
ATOM 2985 N N . ARG B 1 162 ? -1.537 9.203 1.79 1 84 162 ARG B N 1
ATOM 2986 C CA . ARG B 1 162 ? -1.621 10.656 1.97 1 84 162 ARG B CA 1
ATOM 2987 C C . ARG B 1 162 ? -2.518 11.281 0.91 1 84 162 ARG B C 1
ATOM 2989 O O . ARG B 1 162 ? -3.35 12.141 1.223 1 84 162 ARG B O 1
ATOM 2996 N N . ILE B 1 163 ? -2.346 10.867 -0.282 1 77.12 163 ILE B N 1
ATOM 2997 C CA . ILE B 1 163 ? -3.152 11.383 -1.385 1 77.12 163 ILE B CA 1
ATOM 2998 C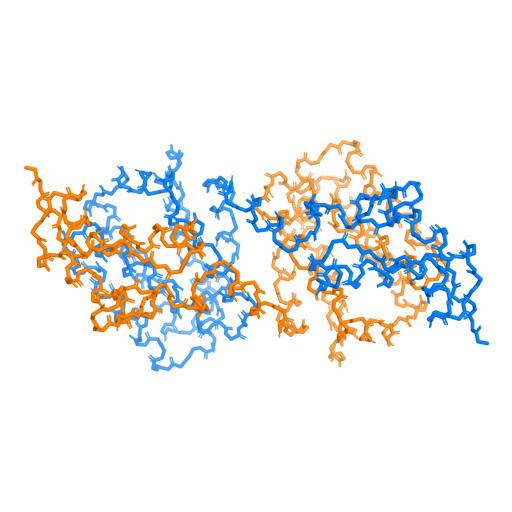 C . ILE B 1 163 ? -4.621 11.031 -1.157 1 77.12 163 ILE B C 1
ATOM 3000 O O . ILE B 1 163 ? -5.5 11.875 -1.312 1 77.12 163 ILE B O 1
ATOM 3004 N N . LEU B 1 164 ? -4.867 9.852 -0.747 1 79.62 164 LEU B N 1
ATOM 3005 C CA . LEU B 1 164 ? -6.227 9.352 -0.568 1 79.62 164 LEU B CA 1
ATOM 3006 C C . LEU B 1 164 ? -6.91 10.055 0.601 1 79.62 164 LEU B C 1
ATOM 3008 O O . LEU B 1 164 ? -8.117 10.312 0.558 1 79.62 164 LEU B O 1
ATOM 3012 N N . ARG B 1 165 ? -6.191 10.367 1.632 1 81.19 165 ARG B N 1
ATOM 3013 C CA . ARG B 1 165 ? -6.75 10.992 2.824 1 81.19 165 ARG B CA 1
ATOM 3014 C C . ARG B 1 165 ? -7 12.477 2.594 1 81.19 165 ARG B C 1
ATOM 3016 O O . ARG B 1 165 ? -7.652 13.141 3.406 1 81.19 165 ARG B O 1
ATOM 3023 N N . ASN B 1 166 ? -6.461 12.992 1.622 1 68.88 166 ASN B N 1
ATOM 3024 C CA . ASN B 1 166 ? -6.668 14.398 1.313 1 68.88 166 ASN B CA 1
ATOM 3025 C C . ASN B 1 166 ? -7.891 14.609 0.421 1 68.88 166 ASN B C 1
ATOM 3027 O O . ASN B 1 166 ? -8.203 15.734 0.044 1 68.88 166 ASN B O 1
ATOM 3031 N N . GLN B 1 167 ? -8.531 13.5 0.205 1 61.78 167 GLN B N 1
ATOM 3032 C CA . GLN B 1 167 ? -9.758 13.609 -0.58 1 61.78 167 GLN B CA 1
ATOM 3033 C C . GLN B 1 167 ? -10.938 14.016 0.296 1 61.78 167 GLN B C 1
ATOM 3035 O O . GLN B 1 167 ? -10.898 13.859 1.518 1 61.78 167 GLN B O 1
ATOM 3040 N N . ARG B 1 168 ? -11.961 14.594 -0.316 1 54.91 168 ARG B N 1
ATOM 3041 C CA . ARG B 1 168 ? -13.047 15.406 0.232 1 54.91 168 ARG B CA 1
ATOM 3042 C C . ARG B 1 168 ? -13.672 14.727 1.444 1 54.91 168 ARG B C 1
ATOM 3044 O O . ARG B 1 168 ? -13.875 15.367 2.48 1 54.91 168 ARG B O 1
ATOM 3051 N N . PRO B 1 169 ? -14.055 13.453 1.343 1 55.97 169 PRO B N 1
ATOM 3052 C CA . PRO B 1 169 ? -14.758 12.93 2.516 1 55.97 169 PRO B CA 1
ATOM 3053 C C . PRO B 1 169 ? -13.883 12.93 3.77 1 55.97 169 PRO B C 1
ATOM 3055 O O . PRO B 1 169 ? -14.375 13.219 4.867 1 55.97 169 PRO B O 1
ATOM 3058 N N . TRP B 1 170 ? -12.742 12.82 3.553 1 63.53 170 TRP B N 1
ATOM 3059 C CA . TRP B 1 170 ? -11.828 12.758 4.688 1 63.53 170 TRP B CA 1
ATOM 3060 C C . TRP B 1 170 ? -11.617 14.133 5.305 1 63.53 170 TRP B C 1
ATOM 3062 O O . TRP B 1 170 ? -11.578 14.273 6.527 1 63.53 170 TRP B O 1
ATOM 3072 N N . PHE B 1 171 ? -11.633 15.039 4.426 1 58 171 PHE B N 1
ATOM 3073 C CA . PHE B 1 171 ? -11.398 16.406 4.871 1 58 171 PHE B CA 1
ATOM 3074 C C . PHE B 1 171 ? -12.523 16.875 5.777 1 58 171 PHE B C 1
ATOM 3076 O O . PHE B 1 171 ? -12.273 17.469 6.836 1 58 171 PHE B O 1
ATOM 3083 N N . GLU B 1 172 ? -13.641 16.625 5.43 1 61.81 172 GLU B N 1
ATOM 3084 C CA . GLU B 1 172 ? -14.789 17.062 6.219 1 61.81 172 GLU B CA 1
ATOM 3085 C C . GLU B 1 172 ? -14.836 16.344 7.562 1 61.81 172 GLU B C 1
ATOM 3087 O O . GLU B 1 172 ? -15.203 16.922 8.578 1 61.81 172 GLU B O 1
ATOM 3092 N N . MET B 1 173 ? -14.484 15.117 7.547 1 67.44 173 MET B N 1
ATOM 3093 C CA . MET B 1 173 ? -14.477 14.32 8.773 1 67.44 173 MET B CA 1
ATOM 3094 C C . MET B 1 173 ? -13.453 14.867 9.766 1 67.44 173 MET B C 1
ATOM 3096 O O . MET B 1 173 ? -13.742 15 10.953 1 67.44 173 MET B O 1
ATOM 3100 N N . LYS B 1 174 ? -12.344 15.25 9.227 1 64.75 174 LYS B N 1
ATOM 3101 C CA . LYS B 1 174 ? -11.273 15.773 10.062 1 64.75 174 LYS B CA 1
ATOM 3102 C C . LYS B 1 174 ? -11.648 17.125 10.656 1 64.75 174 LYS B C 1
ATOM 3104 O O . LYS B 1 174 ? -11.375 17.406 11.82 1 64.75 174 LYS B O 1
ATOM 3109 N N . LYS B 1 175 ? -12.234 17.922 9.852 1 63.59 175 LYS B N 1
ATOM 3110 C CA . LYS B 1 175 ? -12.664 19.234 10.312 1 63.59 175 LYS B CA 1
ATOM 3111 C C . LYS B 1 175 ? -13.648 19.125 11.469 1 63.59 175 LYS B C 1
ATOM 3113 O O . LYS B 1 175 ? -13.547 19.859 12.453 1 63.59 175 LYS B O 1
ATOM 3118 N N . ARG B 1 176 ? -14.445 18.203 11.383 1 66.62 176 ARG B N 1
ATOM 3119 C CA . ARG B 1 176 ? -15.477 18.031 12.398 1 66.62 176 ARG B CA 1
ATOM 3120 C C . ARG B 1 176 ? -14.891 17.484 13.688 1 66.62 176 ARG B C 1
ATOM 3122 O O . ARG B 1 176 ? -15.406 17.75 14.781 1 66.62 176 ARG B O 1
ATOM 3129 N N . SER B 1 177 ? -13.75 16.859 13.539 1 64.56 177 SER B N 1
ATOM 3130 C CA . SER B 1 177 ? -13.203 16.172 14.703 1 64.56 177 SER B CA 1
ATOM 3131 C C . SER B 1 177 ? -12.172 17.047 15.414 1 64.56 177 SER B C 1
ATOM 3133 O O . SER B 1 177 ? -11.719 16.703 16.516 1 64.56 177 SER B O 1
ATOM 3135 N N . PHE B 1 178 ? -11.992 18.281 14.82 1 71.19 178 PHE B N 1
ATOM 3136 C CA . PHE B 1 178 ? -10.875 19.047 15.352 1 71.19 178 PHE B CA 1
ATOM 3137 C C . PHE B 1 178 ? -11.32 19.906 16.531 1 71.19 178 PHE B C 1
ATOM 3139 O O . PHE B 1 178 ? -12.383 20.531 16.484 1 71.19 178 PHE B O 1
ATOM 3146 N N . SER B 1 179 ? -10.617 19.797 17.672 1 82.62 179 SER B N 1
ATOM 3147 C CA . SER B 1 179 ? -10.758 20.609 18.875 1 82.62 179 SER B CA 1
ATOM 3148 C C . SER B 1 179 ? -9.414 20.828 19.562 1 82.62 179 SER B C 1
ATOM 3150 O O . SER B 1 179 ? -8.445 20.109 19.281 1 82.62 179 SER B O 1
ATOM 3152 N N . GLU B 1 180 ? -9.398 21.844 20.328 1 86.5 180 GLU B N 1
ATOM 3153 C CA . GLU B 1 180 ? -8.18 22.109 21.078 1 86.5 180 GLU B CA 1
ATOM 3154 C C . GLU B 1 180 ? -7.805 20.922 21.969 1 86.5 180 GLU B C 1
ATOM 3156 O O . GLU B 1 180 ? -6.621 20.641 22.156 1 86.5 180 GLU B O 1
ATOM 3161 N N . GLU B 1 181 ? -8.75 20.328 22.469 1 88.5 181 GLU B N 1
ATOM 3162 C CA . GLU B 1 181 ? -8.516 19.156 23.312 1 88.5 181 GLU B CA 1
ATOM 3163 C C . GLU B 1 181 ? -7.918 18 22.5 1 88.5 181 GLU B C 1
ATOM 3165 O O . GLU B 1 181 ? -6.98 17.344 22.953 1 88.5 181 GLU B O 1
ATOM 3170 N N . ARG B 1 182 ? -8.406 17.797 21.391 1 88.88 182 ARG B N 1
ATOM 3171 C CA . ARG B 1 182 ? -7.902 16.75 20.531 1 88.88 182 ARG B CA 1
ATOM 3172 C C . ARG B 1 182 ? -6.484 17.047 20.062 1 88.88 182 ARG B C 1
ATOM 3174 O O . ARG B 1 182 ? -5.637 16.156 20 1 88.88 182 ARG B O 1
ATOM 3181 N N . ARG B 1 183 ? -6.348 18.25 19.734 1 91.56 183 ARG B N 1
ATOM 3182 C CA . ARG B 1 183 ? -5.004 18.688 19.344 1 91.56 183 ARG B CA 1
ATOM 3183 C C . ARG B 1 183 ? -4 18.375 20.453 1 91.56 183 ARG B C 1
ATOM 3185 O O . ARG B 1 183 ? -2.93 17.828 20.203 1 91.56 183 ARG B O 1
ATOM 3192 N N . ALA B 1 184 ? -4.32 18.781 21.656 1 93.94 184 ALA B N 1
ATOM 3193 C CA . ALA B 1 184 ? -3.441 18.562 22.797 1 93.94 184 ALA B CA 1
ATOM 3194 C C . ALA B 1 184 ? -3.172 17.078 23 1 93.94 184 ALA B C 1
ATOM 3196 O O . ALA B 1 184 ? -2.043 16.672 23.297 1 93.94 184 ALA B O 1
ATOM 3197 N N . THR B 1 185 ? -4.16 16.266 22.828 1 95.31 185 THR B N 1
ATOM 3198 C CA . THR B 1 185 ? -4.02 14.82 22.953 1 95.31 185 THR B CA 1
ATOM 3199 C C . THR B 1 185 ? -3.08 14.273 21.875 1 95.31 185 THR B C 1
ATOM 3201 O O . THR B 1 185 ? -2.184 13.484 22.188 1 95.31 185 THR B O 1
ATOM 3204 N N . TYR B 1 186 ? -3.285 14.695 20.672 1 95.81 186 TYR B N 1
ATOM 3205 C CA . TYR B 1 186 ? -2.432 14.25 19.578 1 95.81 186 TYR B CA 1
ATOM 3206 C C . TYR B 1 186 ? -0.982 14.656 19.828 1 95.81 186 TYR B C 1
ATOM 3208 O O . TYR B 1 186 ? -0.064 13.867 19.594 1 95.81 186 TYR B O 1
ATOM 3216 N N . CYS B 1 187 ? -0.818 15.859 20.312 1 97.25 187 CYS B N 1
ATOM 3217 C CA . CYS B 1 187 ? 0.529 16.344 20.594 1 97.25 187 CYS B CA 1
ATOM 3218 C C . CYS B 1 187 ? 1.2 15.508 21.672 1 97.25 187 CYS B C 1
ATOM 3220 O O . CYS B 1 187 ? 2.373 15.156 21.562 1 97.25 187 CYS B O 1
ATOM 3222 N N . SER B 1 188 ? 0.489 15.203 22.641 1 98.25 188 SER B N 1
ATOM 3223 C CA . SER B 1 188 ? 1.035 14.383 23.719 1 98.25 188 SER B CA 1
ATOM 3224 C C . SER B 1 188 ? 1.39 12.984 23.234 1 98.25 188 SER B C 1
ATOM 3226 O O . SER B 1 188 ? 2.439 12.445 23.594 1 98.25 188 SER B O 1
ATOM 3228 N N . GLU B 1 189 ? 0.557 12.422 22.484 1 98.5 189 GLU B N 1
ATOM 3229 C CA . GLU B 1 189 ? 0.787 11.078 21.953 1 98.5 189 GLU B CA 1
ATOM 3230 C C . GLU B 1 189 ? 1.947 11.07 20.969 1 98.5 189 GLU B C 1
ATOM 3232 O O . GLU B 1 189 ? 2.752 10.133 20.953 1 98.5 189 GLU B O 1
ATOM 3237 N N . HIS B 1 190 ? 2.043 12.094 20.125 1 98.56 190 HIS B N 1
ATOM 3238 C CA . HIS B 1 190 ? 3.186 12.219 19.219 1 98.56 190 HIS B CA 1
ATOM 3239 C C . HIS B 1 190 ? 4.488 12.359 20 1 98.56 190 HIS B C 1
ATOM 3241 O O . HIS B 1 190 ? 5.531 11.852 19.578 1 98.56 190 HIS B O 1
ATOM 3247 N N . GLN B 1 191 ? 4.395 13.055 21.125 1 98.69 191 GLN B N 1
ATOM 3248 C CA . GLN B 1 191 ? 5.586 13.203 21.953 1 98.69 191 GLN B CA 1
ATOM 3249 C C . GLN B 1 191 ? 6.094 11.844 22.422 1 98.69 191 GLN B C 1
ATOM 3251 O O . GLN B 1 191 ? 7.301 11.602 22.469 1 98.69 191 GLN B O 1
ATOM 3256 N N . LEU B 1 192 ? 5.199 10.969 22.781 1 98.75 192 LEU B N 1
ATOM 3257 C CA . LEU B 1 192 ? 5.574 9.625 23.203 1 98.75 192 LEU B CA 1
ATOM 3258 C C . LEU B 1 192 ? 6.25 8.867 22.078 1 98.75 192 LEU B C 1
ATOM 3260 O O . LEU B 1 192 ? 7.223 8.141 22.297 1 98.75 192 LEU B O 1
ATOM 3264 N N . VAL B 1 193 ? 5.746 9.016 20.859 1 98.88 193 VAL B N 1
ATOM 3265 C CA . VAL B 1 193 ? 6.375 8.406 19.688 1 98.88 193 VAL B CA 1
ATOM 3266 C C . VAL B 1 193 ? 7.785 8.961 19.516 1 98.88 193 VAL B C 1
ATOM 3268 O O . VAL B 1 193 ? 8.75 8.203 19.359 1 98.88 193 VAL B O 1
ATOM 3271 N N . LEU B 1 194 ? 7.859 10.289 19.594 1 98.75 194 LEU B N 1
ATOM 3272 C CA . LEU B 1 194 ? 9.141 10.969 19.406 1 98.75 194 LEU B CA 1
ATOM 3273 C C . LEU B 1 194 ? 10.141 10.531 20.453 1 98.75 194 LEU B C 1
ATOM 3275 O O . LEU B 1 194 ? 11.305 10.266 20.141 1 98.75 194 LEU B O 1
ATOM 3279 N N . ASP B 1 195 ? 9.695 10.469 21.688 1 98.75 195 ASP B N 1
ATOM 3280 C CA . ASP B 1 195 ? 10.57 10.047 22.766 1 98.75 195 ASP B CA 1
ATOM 3281 C C . ASP B 1 195 ? 11.125 8.641 22.516 1 98.75 195 ASP B C 1
ATOM 3283 O O . ASP B 1 195 ? 12.312 8.391 22.734 1 98.75 195 ASP B O 1
ATOM 3287 N N . ALA B 1 196 ? 10.289 7.77 22.078 1 98.81 196 ALA B N 1
ATOM 3288 C CA . ALA B 1 196 ? 10.719 6.406 21.781 1 98.81 196 ALA B CA 1
ATOM 3289 C C . ALA B 1 196 ? 11.695 6.383 20.609 1 98.81 196 ALA B C 1
ATOM 3291 O O . ALA B 1 196 ? 12.656 5.613 20.609 1 98.81 196 ALA B O 1
ATOM 3292 N N . LEU B 1 197 ? 11.461 7.211 19.562 1 98.75 197 LEU B N 1
ATOM 3293 C CA . LEU B 1 197 ? 12.375 7.328 18.438 1 98.75 197 LEU B CA 1
ATOM 3294 C C . LEU B 1 197 ? 13.75 7.793 18.891 1 98.75 197 LEU B C 1
ATOM 3296 O O . LEU B 1 197 ? 14.766 7.207 18.516 1 98.75 197 LEU B O 1
ATOM 3300 N N . LEU B 1 198 ? 13.742 8.797 19.719 1 98.12 198 LEU B N 1
ATOM 3301 C CA . LEU B 1 198 ? 14.992 9.375 20.203 1 98.12 198 LEU B CA 1
ATOM 3302 C C . LEU B 1 198 ? 15.742 8.391 21.094 1 98.12 198 LEU B C 1
ATOM 3304 O O . LEU B 1 198 ? 16.969 8.367 21.109 1 98.12 198 LEU B O 1
ATOM 3308 N N . ALA B 1 199 ? 15.047 7.527 21.781 1 98.38 199 ALA B N 1
ATOM 3309 C CA . ALA B 1 199 ? 15.625 6.508 22.656 1 98.38 199 ALA B CA 1
ATOM 3310 C C . ALA B 1 199 ? 16.016 5.266 21.859 1 98.38 199 ALA B C 1
ATOM 3312 O O . ALA B 1 199 ? 16.516 4.289 22.422 1 98.38 199 ALA B O 1
ATOM 3313 N N . ARG B 1 200 ? 15.695 5.258 20.65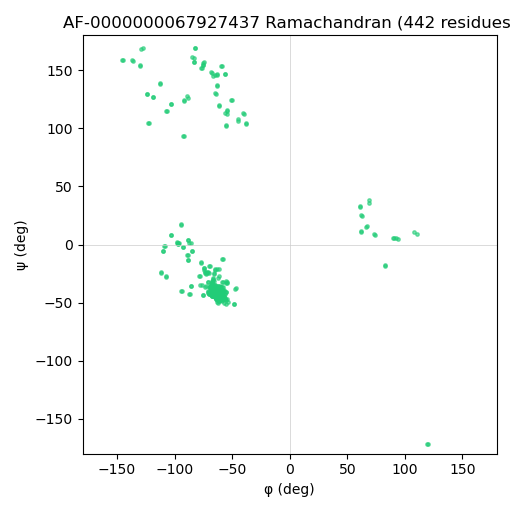6 1 98.38 200 ARG B N 1
ATOM 3314 C CA . ARG B 1 200 ? 15.953 4.129 19.766 1 98.38 200 ARG B CA 1
ATOM 3315 C C . ARG B 1 200 ? 15.227 2.877 20.25 1 98.38 200 ARG B C 1
ATOM 3317 O O . ARG B 1 200 ? 15.773 1.772 20.172 1 98.38 200 ARG B O 1
ATOM 3324 N N . ASP B 1 201 ? 14.148 3.123 20.797 1 98.56 201 ASP B N 1
ATOM 3325 C CA . ASP B 1 201 ? 13.289 2.045 21.281 1 98.56 201 ASP B CA 1
ATOM 3326 C C . ASP B 1 201 ? 12.273 1.63 20.219 1 98.56 201 ASP B C 1
ATOM 3328 O O . ASP B 1 201 ? 11.141 2.109 20.219 1 98.56 201 ASP B O 1
ATOM 3332 N N . SER B 1 202 ? 12.641 0.627 19.453 1 98.44 202 SER B N 1
ATOM 3333 C CA . SER B 1 202 ? 11.82 0.215 18.312 1 98.44 202 SER B CA 1
ATOM 3334 C C . SER B 1 202 ? 10.445 -0.27 18.766 1 98.44 202 SER B C 1
ATOM 3336 O O . SER B 1 202 ? 9.43 0.113 18.188 1 98.44 202 SER B O 1
ATOM 3338 N N . GLU B 1 203 ? 10.398 -1.077 19.75 1 98.31 203 GLU B N 1
ATOM 3339 C CA . GLU B 1 203 ? 9.133 -1.605 20.25 1 98.31 203 GLU B CA 1
ATOM 3340 C C . GLU B 1 203 ? 8.273 -0.498 20.844 1 98.31 203 GLU B C 1
ATOM 3342 O O . GLU B 1 203 ? 7.059 -0.458 20.625 1 98.31 203 GLU B O 1
ATOM 3347 N N . GLY B 1 204 ? 8.93 0.344 21.594 1 98.75 204 GLY B N 1
ATOM 3348 C CA . GLY B 1 204 ? 8.219 1.471 22.188 1 98.75 204 GLY B CA 1
ATOM 3349 C C . GLY B 1 204 ? 7.641 2.416 21.141 1 98.75 204 GLY B C 1
ATOM 3350 O O . GLY B 1 204 ? 6.52 2.9 21.297 1 98.75 204 GLY B O 1
ATOM 3351 N N . ALA B 1 205 ? 8.414 2.693 20.078 1 98.88 205 ALA B N 1
ATOM 3352 C CA . ALA B 1 205 ? 7.949 3.57 19 1 98.88 205 ALA B CA 1
ATOM 3353 C C . ALA B 1 205 ? 6.723 2.984 18.297 1 98.88 205 ALA B C 1
ATOM 3355 O O . ALA B 1 205 ? 5.75 3.695 18.047 1 98.88 205 ALA B O 1
ATOM 3356 N N . SER B 1 206 ? 6.816 1.717 18.078 1 98.75 206 SER B N 1
ATOM 3357 C CA . SER B 1 206 ? 5.695 1.016 17.469 1 98.75 206 SER B CA 1
ATOM 3358 C C . SER B 1 206 ? 4.445 1.091 18.328 1 98.75 206 SER B C 1
ATOM 3360 O O . SER B 1 206 ? 3.367 1.439 17.844 1 98.75 206 SER B O 1
ATOM 3362 N N . ALA B 1 207 ? 4.625 0.797 19.562 1 98.75 207 ALA B N 1
ATOM 3363 C CA . ALA B 1 207 ? 3.498 0.77 20.5 1 98.75 207 ALA B CA 1
ATOM 3364 C C . ALA B 1 207 ? 2.883 2.158 20.656 1 98.75 207 ALA B C 1
ATOM 3366 O O . ALA B 1 207 ? 1.658 2.299 20.688 1 98.75 207 ALA B O 1
ATOM 3367 N N . ALA B 1 208 ? 3.709 3.172 20.766 1 98.81 208 ALA B N 1
ATOM 3368 C CA . ALA B 1 208 ? 3.229 4.543 20.922 1 98.81 208 ALA B CA 1
ATOM 3369 C C . ALA B 1 208 ? 2.449 4.988 19.688 1 98.81 208 ALA B C 1
ATOM 3371 O O . ALA B 1 208 ? 1.398 5.621 19.797 1 98.81 208 ALA B O 1
ATOM 3372 N N . MET B 1 209 ? 2.932 4.648 18.516 1 98.81 209 MET B N 1
ATOM 3373 C CA . MET B 1 209 ? 2.246 5 17.281 1 98.81 209 MET B CA 1
ATOM 3374 C C . MET B 1 209 ? 0.898 4.297 17.188 1 98.81 209 MET B C 1
ATOM 3376 O O . MET B 1 209 ? -0.096 4.898 16.781 1 98.81 209 MET B O 1
ATOM 3380 N N . LEU B 1 210 ? 0.909 3.043 17.531 1 98.62 210 LEU B N 1
ATOM 3381 C CA . LEU B 1 210 ? -0.343 2.295 17.5 1 98.62 210 LEU B CA 1
ATOM 3382 C C . LEU B 1 210 ? -1.375 2.916 18.438 1 98.62 210 LEU B C 1
ATOM 3384 O O . LEU B 1 210 ? -2.545 3.051 18.078 1 98.62 210 LEU B O 1
ATOM 3388 N N . THR B 1 211 ? -0.958 3.271 19.625 1 98.5 211 THR B N 1
ATOM 3389 C CA . THR B 1 211 ? -1.842 3.924 20.578 1 98.5 211 THR B CA 1
ATOM 3390 C C . THR B 1 211 ? -2.406 5.219 20 1 98.5 211 THR B C 1
ATOM 3392 O O . THR B 1 211 ? -3.607 5.477 20.094 1 98.5 211 THR B O 1
ATOM 3395 N N . HIS B 1 212 ? -1.562 6.004 19.406 1 98.38 212 HIS B N 1
ATOM 3396 C CA . HIS B 1 212 ? -1.972 7.254 18.766 1 98.38 212 HIS B CA 1
ATOM 3397 C C . HIS B 1 212 ? -3.021 7.008 17.688 1 98.38 212 HIS B C 1
ATOM 3399 O O . HIS B 1 212 ? -4.047 7.691 17.641 1 98.38 212 HIS B O 1
ATOM 3405 N N . LEU B 1 213 ? -2.779 5.984 16.875 1 97.69 213 LEU B N 1
ATOM 3406 C CA . LEU B 1 213 ? -3.67 5.723 15.75 1 97.69 213 LEU B CA 1
ATOM 3407 C C . LEU B 1 213 ? -5.012 5.188 16.234 1 97.69 213 LEU B C 1
ATOM 3409 O O . LEU B 1 213 ? -6.047 5.445 15.617 1 97.69 213 LEU B O 1
ATOM 3413 N N . ARG B 1 214 ? -5.012 4.465 17.297 1 97.06 214 ARG B N 1
ATOM 3414 C CA . ARG B 1 214 ? -6.27 4.012 17.875 1 97.06 214 ARG B CA 1
ATOM 3415 C C . ARG B 1 214 ? -7.105 5.188 18.359 1 97.06 214 ARG B C 1
ATOM 3417 O O . ARG B 1 214 ? -8.328 5.195 18.203 1 97.06 214 ARG B O 1
ATOM 3424 N N . THR B 1 215 ? -6.449 6.164 18.969 1 95.88 215 THR B N 1
ATOM 3425 C CA . THR B 1 215 ? -7.129 7.391 19.375 1 95.88 215 THR B CA 1
ATOM 3426 C C . THR B 1 215 ? -7.727 8.102 18.172 1 95.88 215 THR B C 1
ATOM 3428 O O . THR B 1 215 ? -8.875 8.539 18.203 1 95.88 215 THR B O 1
ATOM 3431 N N . VAL B 1 216 ? -6.945 8.219 17.078 1 93.56 216 VAL B N 1
ATOM 3432 C CA . VAL B 1 216 ? -7.402 8.875 15.852 1 93.56 216 VAL B CA 1
ATOM 3433 C C . VAL B 1 216 ? -8.633 8.148 15.305 1 93.56 216 VAL B C 1
ATOM 3435 O O . VAL B 1 216 ? -9.609 8.789 14.914 1 93.56 216 VAL B O 1
ATOM 3438 N N . GLU B 1 217 ? -8.516 6.863 15.281 1 93.06 217 GLU B N 1
ATOM 3439 C CA . GLU B 1 217 ? -9.625 6.066 14.766 1 93.06 217 GLU B CA 1
ATOM 3440 C C . GLU B 1 217 ? -10.898 6.309 15.57 1 93.06 217 GLU B C 1
ATOM 3442 O O . GLU B 1 217 ? -11.977 6.477 15 1 93.06 217 GLU B O 1
ATOM 3447 N N . ARG B 1 218 ? -10.773 6.301 16.859 1 92.19 218 ARG B N 1
ATOM 3448 C CA . ARG B 1 218 ? -11.914 6.539 17.719 1 92.19 218 ARG B CA 1
ATOM 3449 C C . ARG B 1 218 ? -12.539 7.906 17.453 1 92.19 218 ARG B C 1
ATOM 3451 O O . ARG B 1 218 ? -13.766 8.031 17.391 1 92.19 218 ARG B O 1
ATOM 3458 N N . ASN B 1 219 ? -11.734 8.891 17.328 1 88 219 ASN B N 1
ATOM 3459 C CA . ASN B 1 219 ? -12.211 10.25 17.078 1 88 219 ASN B CA 1
ATOM 3460 C C . ASN B 1 219 ? -12.906 10.367 15.727 1 88 219 ASN B C 1
ATOM 3462 O O . ASN B 1 219 ? -13.852 11.141 15.578 1 88 219 ASN B O 1
ATOM 3466 N N . LEU B 1 220 ? -12.359 9.672 14.75 1 84.62 220 LEU B N 1
ATOM 3467 C CA . LEU B 1 220 ? -12.883 9.758 13.391 1 84.62 220 LEU B CA 1
ATOM 3468 C C . LEU B 1 220 ? -14.18 8.969 13.258 1 84.62 220 LEU B C 1
ATOM 3470 O O . LEU B 1 220 ? -15.117 9.422 12.602 1 84.62 220 LEU B O 1
ATOM 3474 N N . LEU B 1 221 ? -14.188 7.77 13.844 1 83.25 221 LEU B N 1
ATOM 3475 C CA . LEU B 1 221 ? -15.297 6.859 13.594 1 83.25 221 LEU B CA 1
ATOM 3476 C C . LEU B 1 221 ? -16.328 6.934 14.719 1 83.25 221 LEU B C 1
ATOM 3478 O O . LEU B 1 221 ? -17.453 6.477 14.555 1 83.25 221 LEU B O 1
ATOM 3482 N N . GLY B 1 222 ? -16.109 7.77 15.68 1 74.81 222 GLY B N 1
ATOM 3483 C CA . GLY B 1 222 ? -17.062 7.945 16.766 1 74.81 222 GLY B CA 1
ATOM 3484 C C . GLY B 1 222 ? -17.188 6.727 17.656 1 74.81 222 GLY B C 1
ATOM 3485 O O . GLY B 1 222 ? -18.25 6.469 18.234 1 74.81 222 GLY B O 1
ATOM 3486 N N . ARG B 1 223 ? -16.266 5.68 17.688 1 55.12 223 ARG B N 1
ATOM 3487 C CA . ARG B 1 223 ? -16.5 4.508 18.516 1 55.12 223 ARG B CA 1
ATOM 3488 C C . ARG B 1 223 ? -15.641 4.555 19.781 1 55.12 223 ARG B C 1
ATOM 3490 O O . ARG B 1 223 ? -14.547 5.121 19.766 1 55.12 223 ARG B O 1
#

Secondary structure (DSSP, 8-state):
-----HHHHHHHHHHHHHTTTTTTTTEEPPHHHHHHHHTS-HHHHHHHHHHHHHTTSEEEETTTEEEE-TT-TTSHHHHHHHHTT--HHHHHHHHHHHHHHHHHHHHHH--HHHHHHHHHHHHHHHH--SHHHHHHHHHHHHHHHHHTS--HHHHHHHHHHHHHHTSHHHHHHHHHH--HHHHHHHHHHHHHHHHHHHTT-HHHHHHHHHHHHHHHHHHHHT-/-----HHHHHHHHHHHHHTTTTTTTSEEPPHHHHHHHHTS-HHHHHHHHHHHHHTTSEEEETTTEEEE-TT-TTSHHHHHHHHTT--HHHHHHHHHHHHHHHHHHHHHH--HHHHHHHHHHHHHHHH--SHHHHHHHHHHHHHHHHHTS--HHHHHHHHHHHHHHTSHHHHHHHHHH--HHHHHHHHHHHHHHHHHHHTT-HHHHHHHHHHHHHHHHHHHHT-

Organism: Mesorhizobium plurifarium (NCBI:txid69974)